Protein AF-A0A8S1YR40-F1 (afdb_monomer)

Mean predicted aligned error: 7.3 Å

Radius of gyration: 24.87 Å; Cα contacts (8 Å, |Δi|>4): 345; chains: 1; bounding box: 68×50×73 Å

Organism: NCBI:txid43138

Solvent-accessible surface area (backbone atoms only — not comparable to full-atom values): 21398 Å² total; per-residue (Å²): 107,69,66,58,52,49,53,31,53,52,35,43,75,73,69,41,55,64,61,40,51,55,49,45,46,49,35,39,57,58,39,56,57,70,47,46,52,64,92,68,36,68,74,34,47,59,56,44,59,65,31,50,71,49,41,70,57,64,63,43,65,72,65,39,55,66,60,53,50,28,68,74,64,78,42,83,83,71,80,38,79,37,68,73,52,41,37,78,68,67,42,63,29,39,39,66,70,66,44,48,56,55,50,51,54,53,48,50,51,50,51,52,46,51,51,34,47,51,52,52,50,52,49,55,74,70,49,48,88,53,44,68,75,68,49,70,84,80,58,61,70,65,58,52,52,51,52,53,48,52,52,51,52,49,54,50,36,53,52,51,43,56,43,37,77,64,35,39,62,62,49,56,54,62,63,42,42,58,57,56,49,40,35,22,51,40,21,64,78,57,66,53,67,92,41,76,66,43,38,53,47,48,49,50,24,51,52,51,48,51,50,53,52,50,48,45,51,50,52,46,52,52,61,73,72,41,73,71,79,52,78,76,58,35,62,71,52,63,62,47,61,46,75,75,49,64,71,28,64,41,44,53,44,52,50,53,50,49,46,50,54,50,40,48,40,46,63,74,35,46,90,41,46,59,56,35,27,48,51,50,16,47,55,27,46,54,51,25,52,49,41,69,73,53,44,36,38,59,49,64,68,57,39,51,45,54,32,52,44,25,48,48,50,18,52,44,26,50,54,53,41,48,49,61,61,45,56,76,69,72,47,61,68,62,44,46,52,52,20,53,51,42,49,52,46,54,51,46,44,53,51,51,48,50,50,51,51,52,52,53,49,51,53,56,49,50,53,52,50,52,53,51,48,36,61,74,69,65,62,70,73,80,61,79,70,64,68,64,67,70,71,77,76,126

Sequence (394 aa):
MYIILIVSCVAFLFGNLEILWNLLDMLQQLSFMKYHNLQFPENLQIYFEIFTIGSFTPIIDILQTDLFLQNLFDYQIPLIPAKWKFEYYQINCYFLQNLLTLFSVVILGFVYFVISYLFYKFLIIIKYQNWPAIFYNNYPEFFYKVIKFIFQLQKLARKQYQYFIYSGLIRIYTSNFYELTFTSILQIVNLNLDTTFNTIISLLAIITLICNFLLISSVFSYLSKNDRVNKTVSVLIEGIENKINQGTKQYFTILLLKKTLFIVNIVAFQALVAAQSLITAMISGVFSCYIKIYKPFENKYENTKLFITEILIMLNTIVFSIYEIIKSNEDKEQTELLGWINVAGFTLILILTLTIDVYQQIKKYFKLIMIQFNQCFGIQKKNPEQTKMMICNI

pLDDT: mean 84.94,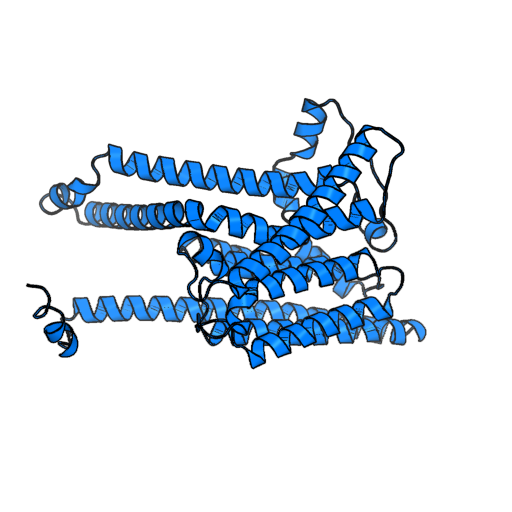 std 12.07, range [34.16, 98.44]

Secondary structure (DSSP, 8-state):
-HHHHHHHHHHHHTT-HHHHHHHHHHHHHHHHHTTSSS---HHHHHHHHHGGGGSSHHHHHHHTHHHHHHHHHT-PPP--BPPTHHHHTT-B--HHHHHHHHHHHHHHHHHHHHHHHHHHHHHHHTTGGGHHHHHTTTS-HHHHHHHHHHHHHHHHHHHHHHHIIIIIHHHHHHHTHHHHHHHHHHHHHT---SSHHHHHHHHHHHHHHHHHHHHHHHHHHHHHH-SS--TTTGGGGTTBS-TT-HHHHTHHHHHHHHHHHHHHHHHHTTT-HHHHHHHHHHHHHHHHHHHHHH--BS-HHHHHHHHHHHHHHHHHHHHHHHHHHHHTTT-HHHHHHHHHHHHHHHHHHHHHHHHHHHHHHHHHHHHHHHHHHHHHTT-----TTGGGTSSS--

Foldseek 3Di:
DVVLVVLQVVCVVVVNPVLNLVVLLLLLLLLLVQLQLDDADPLLNVVSVVSVVSQLVVVCVVVVVVVVVCVVPVDDQDALQFDGSCNVVSDRLQLVVLVVSLVVLVVVLVVLLVVLVVLLVVCVVVVLVCVCVVDVPDDDVVVVVVSVVVVVVNVSSVVVNVCCVLAVVVSSCLSCLLSLLLSLLSCVVSPDDPDPVSVVSNVVSVVSNVVLVVVLVVQLVVLVVDLDDDPSCCNLQPQFDDSHDSLLSCLSSLVSVLSNQLSCLSRVVSVPSLVSLQSQLVSLVVVLVSLVVRVNGPDPLVSVLSNLLSNLSSVLSVLSSVLVVVVVVVDPVVSVVSSVVSSVSSVVNVVSSSVSVVVVVVVVVVVVVVVVVCVVVVVPPPPVVVVVVVVPPD

Structure (mmCIF, N/CA/C/O backbone):
data_AF-A0A8S1YR40-F1
#
_entry.id   AF-A0A8S1YR40-F1
#
loop_
_atom_site.group_PDB
_atom_site.id
_atom_site.type_symbol
_atom_site.label_atom_id
_atom_site.label_alt_id
_atom_site.label_comp_id
_atom_site.label_asym_id
_atom_site.label_entity_id
_atom_site.label_seq_id
_atom_site.pdbx_PDB_ins_code
_atom_site.Cartn_x
_atom_site.Cartn_y
_atom_site.Cartn_z
_atom_site.occupancy
_atom_site.B_iso_or_equiv
_atom_site.auth_seq_id
_atom_site.auth_comp_id
_atom_site.auth_asym_id
_atom_site.auth_atom_id
_atom_site.pdbx_PDB_model_num
ATOM 1 N N . MET A 1 1 ? -8.571 -14.519 -5.079 1.00 65.75 1 MET A N 1
ATOM 2 C CA . MET A 1 1 ? -8.650 -13.054 -4.883 1.00 65.75 1 MET A CA 1
ATOM 3 C C . MET A 1 1 ? -10.029 -12.562 -4.444 1.00 65.75 1 MET A C 1
ATOM 5 O O . MET A 1 1 ? -10.089 -11.827 -3.471 1.00 65.75 1 MET A O 1
ATOM 9 N N . T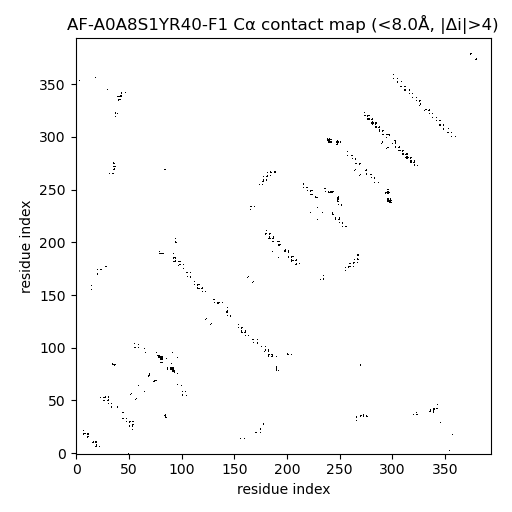YR A 1 2 ? -11.136 -12.982 -5.070 1.00 70.69 2 TYR A N 1
ATOM 10 C CA . TYR A 1 2 ? -12.487 -12.557 -4.650 1.00 70.69 2 TYR A CA 1
ATOM 11 C C . TYR A 1 2 ? -12.782 -12.795 -3.162 1.00 70.69 2 TYR A C 1
ATOM 13 O O . TYR A 1 2 ? -13.310 -11.914 -2.499 1.00 70.69 2 TYR A O 1
ATOM 21 N N . ILE A 1 3 ? -12.341 -13.928 -2.602 1.00 74.31 3 ILE A N 1
ATOM 22 C CA . ILE A 1 3 ? -12.446 -14.208 -1.158 1.00 74.31 3 ILE A CA 1
ATOM 23 C C . ILE A 1 3 ? -11.730 -13.134 -0.326 1.00 74.31 3 ILE A C 1
ATOM 25 O O . ILE A 1 3 ? -12.246 -12.700 0.694 1.00 74.31 3 ILE A O 1
ATOM 29 N N . ILE A 1 4 ? -10.568 -12.666 -0.780 1.00 72.06 4 ILE A N 1
ATOM 30 C CA . ILE A 1 4 ? -9.763 -11.645 -0.102 1.00 72.06 4 ILE A CA 1
ATOM 31 C C . ILE A 1 4 ? -10.508 -10.303 -0.088 1.00 72.06 4 ILE A C 1
ATOM 33 O O . ILE A 1 4 ? -10.600 -9.652 0.953 1.00 72.06 4 ILE A O 1
ATOM 37 N N . LEU A 1 5 ? -11.088 -9.918 -1.229 1.00 71.00 5 LEU A N 1
ATOM 38 C CA . LEU A 1 5 ? -11.923 -8.722 -1.341 1.00 71.00 5 LEU A CA 1
ATOM 39 C C . LEU A 1 5 ? -13.163 -8.829 -0.454 1.00 71.00 5 LEU A C 1
ATOM 41 O O . LEU A 1 5 ? -13.441 -7.906 0.302 1.00 71.00 5 LEU A O 1
ATOM 45 N N . ILE A 1 6 ? -13.849 -9.975 -0.460 1.00 75.56 6 ILE A N 1
ATOM 46 C CA . ILE A 1 6 ? -15.011 -10.224 0.401 1.00 75.56 6 ILE A CA 1
ATOM 47 C C . ILE A 1 6 ? -14.617 -10.109 1.875 1.00 75.56 6 ILE A C 1
ATOM 49 O O . ILE A 1 6 ? -15.265 -9.375 2.613 1.00 75.56 6 ILE A O 1
ATOM 53 N N . VAL A 1 7 ? -13.536 -10.764 2.310 1.00 72.94 7 VAL A N 1
ATOM 54 C CA . VAL A 1 7 ? -13.045 -10.683 3.697 1.00 72.94 7 VAL A CA 1
ATOM 55 C C . VAL A 1 7 ? -12.714 -9.241 4.077 1.00 72.94 7 VAL A C 1
ATOM 57 O O . VAL A 1 7 ? -13.018 -8.814 5.189 1.00 72.94 7 VAL A O 1
ATOM 60 N N . SER A 1 8 ? -12.165 -8.463 3.149 1.00 70.06 8 SER A N 1
ATOM 61 C CA . SER A 1 8 ? -11.820 -7.059 3.382 1.00 70.06 8 SER A CA 1
ATOM 62 C C . SER A 1 8 ? -13.040 -6.151 3.443 1.00 70.06 8 SER A C 1
ATOM 64 O O . SER A 1 8 ? -13.125 -5.316 4.339 1.00 70.06 8 SER A O 1
ATOM 66 N N . CYS A 1 9 ? -14.019 -6.346 2.557 1.00 71.50 9 CYS A N 1
ATOM 67 C CA . CYS A 1 9 ? -15.311 -5.669 2.613 1.00 71.50 9 CYS A CA 1
ATOM 68 C C . CYS A 1 9 ? -16.049 -6.012 3.911 1.00 71.50 9 CYS A C 1
ATOM 70 O O . CYS A 1 9 ? -16.588 -5.133 4.575 1.00 71.50 9 CYS A O 1
ATOM 72 N N . VAL A 1 10 ? -16.020 -7.276 4.330 1.00 73.94 10 VAL A N 1
ATOM 73 C CA . VAL A 1 10 ? -16.607 -7.718 5.596 1.00 73.94 10 VAL A CA 1
ATOM 74 C C . VAL A 1 10 ? -15.878 -7.071 6.783 1.00 73.94 10 VAL A C 1
ATOM 76 O O . VAL A 1 10 ? -16.524 -6.507 7.665 1.00 73.94 10 VAL A O 1
ATOM 79 N N . ALA A 1 11 ? -14.542 -7.054 6.793 1.00 71.12 11 ALA A N 1
ATOM 80 C CA . ALA A 1 11 ? -13.751 -6.381 7.827 1.00 71.12 11 ALA A CA 1
ATOM 81 C C . ALA A 1 11 ? -14.006 -4.861 7.873 1.00 71.12 11 ALA A C 1
ATOM 83 O O . ALA A 1 11 ? -14.094 -4.282 8.962 1.00 71.12 11 ALA A O 1
ATOM 84 N N . PHE A 1 12 ? -14.184 -4.235 6.706 1.00 70.94 12 PHE A N 1
ATOM 85 C CA . PHE A 1 12 ? -14.578 -2.837 6.550 1.00 70.94 12 PHE A CA 1
ATOM 86 C C . PHE A 1 12 ? -15.949 -2.570 7.187 1.00 70.94 12 PHE A C 1
ATOM 88 O O . PHE A 1 12 ? -16.072 -1.664 8.016 1.00 70.94 12 PHE A O 1
ATOM 95 N N . LEU A 1 13 ? -16.953 -3.404 6.889 1.00 68.88 13 LEU A N 1
ATOM 96 C CA . LEU A 1 13 ? -18.304 -3.302 7.455 1.00 68.88 13 LEU A CA 1
ATOM 97 C C . LEU A 1 13 ? -18.319 -3.493 8.979 1.00 68.88 13 LEU A C 1
ATOM 99 O O . LEU A 1 13 ? -19.057 -2.805 9.682 1.00 68.88 13 LEU A O 1
ATOM 103 N N . PHE A 1 14 ? -17.451 -4.355 9.514 1.00 69.44 14 PHE A N 1
ATOM 104 C CA . PHE A 1 14 ? -17.275 -4.529 10.961 1.00 69.44 14 PHE A CA 1
ATOM 105 C C . PHE A 1 14 ? -16.440 -3.421 11.631 1.00 69.44 14 PHE A C 1
ATOM 107 O O . PHE A 1 14 ? -16.191 -3.468 12.839 1.00 69.44 14 PHE A O 1
ATOM 114 N N . GLY A 1 15 ? -16.030 -2.394 10.881 1.00 65.12 15 GLY A N 1
ATOM 115 C CA . GLY A 1 15 ? -15.340 -1.220 11.409 1.00 65.12 15 GLY A CA 1
ATOM 116 C C . GLY A 1 15 ? -13.876 -1.465 11.775 1.00 65.12 15 GLY A C 1
ATOM 117 O O . GLY A 1 15 ? -13.335 -0.727 12.603 1.00 65.12 15 GLY A O 1
ATOM 118 N N . ASN A 1 16 ? -13.240 -2.481 11.182 1.00 76.06 16 ASN A N 1
ATOM 119 C CA . ASN A 1 16 ? -11.800 -2.707 11.275 1.00 76.06 16 ASN A CA 1
ATOM 120 C C . ASN A 1 16 ? -11.118 -2.370 9.941 1.00 76.06 16 ASN A C 1
ATOM 122 O O . ASN A 1 16 ? -10.682 -3.244 9.193 1.00 76.06 16 ASN A O 1
ATOM 126 N N . LEU A 1 17 ? -11.040 -1.068 9.660 1.00 77.50 17 LEU A N 1
ATOM 127 C CA . LEU A 1 17 ? -10.425 -0.521 8.446 1.00 77.50 17 LEU A CA 1
ATOM 128 C C . LEU A 1 17 ? -8.933 -0.850 8.337 1.00 77.50 17 LEU A C 1
ATOM 130 O O . LEU A 1 17 ? -8.376 -0.853 7.250 1.00 77.50 17 LEU A O 1
ATOM 134 N N . GLU A 1 18 ? -8.281 -1.143 9.456 1.00 78.50 18 GLU A N 1
ATOM 135 C CA . GLU A 1 18 ? -6.857 -1.450 9.501 1.00 78.50 18 GLU A CA 1
ATOM 136 C C . GLU A 1 18 ? -6.492 -2.720 8.728 1.00 78.50 18 GLU A C 1
ATOM 138 O O . GLU A 1 18 ? -5.478 -2.737 8.039 1.00 78.50 18 GLU A O 1
ATOM 143 N N . ILE A 1 19 ? -7.342 -3.752 8.766 1.00 81.44 19 ILE A N 1
ATOM 144 C CA . ILE A 1 19 ? -7.121 -4.977 7.983 1.00 81.44 19 ILE A CA 1
ATOM 145 C C . ILE A 1 19 ? -7.162 -4.669 6.487 1.00 81.44 19 ILE A C 1
ATOM 147 O O . ILE A 1 19 ? -6.285 -5.118 5.756 1.00 81.44 19 ILE A O 1
ATOM 151 N N . LEU A 1 20 ? -8.141 -3.871 6.045 1.00 82.69 20 LEU A N 1
ATOM 152 C CA . LEU A 1 20 ? -8.263 -3.466 4.644 1.00 82.69 20 LEU A CA 1
ATOM 153 C C . LEU A 1 20 ? -7.004 -2.722 4.183 1.00 82.69 20 LEU A C 1
ATOM 155 O O . LEU A 1 20 ? -6.445 -3.072 3.151 1.00 82.69 20 LEU A O 1
ATOM 159 N N . TRP A 1 21 ? -6.538 -1.736 4.956 1.00 84.44 21 TRP A N 1
ATOM 160 C CA . TRP A 1 21 ? -5.351 -0.956 4.597 1.00 84.44 21 TRP A CA 1
ATOM 161 C C . TRP A 1 21 ? -4.075 -1.801 4.576 1.00 84.44 21 TRP A C 1
ATOM 163 O O . TRP A 1 21 ? -3.299 -1.700 3.633 1.00 84.44 21 TRP A O 1
ATOM 173 N N . ASN A 1 22 ? -3.883 -2.677 5.566 1.00 85.25 22 ASN A N 1
ATOM 174 C CA . ASN A 1 22 ? -2.728 -3.577 5.615 1.00 85.25 22 ASN A CA 1
ATOM 175 C C . ASN A 1 22 ? -2.722 -4.571 4.448 1.00 85.25 22 ASN A C 1
ATOM 177 O O . ASN A 1 22 ? -1.671 -4.860 3.875 1.00 85.25 22 ASN A O 1
ATOM 181 N N . LEU A 1 23 ? -3.894 -5.103 4.097 1.00 85.81 23 LEU A N 1
ATOM 182 C CA . LEU A 1 23 ? -4.034 -5.975 2.944 1.00 85.81 23 LEU A CA 1
ATOM 183 C C . LEU A 1 23 ? -3.739 -5.212 1.649 1.00 85.81 23 LEU A C 1
ATOM 185 O O . LEU A 1 23 ? -3.019 -5.729 0.802 1.00 85.81 23 LEU A O 1
ATOM 189 N N . LEU A 1 24 ? -4.281 -4.005 1.497 1.00 86.25 24 LEU A N 1
ATOM 190 C CA . LEU A 1 24 ? -4.080 -3.186 0.309 1.00 86.25 24 LEU A CA 1
ATOM 191 C C . LEU A 1 24 ? -2.601 -2.836 0.116 1.00 86.25 24 LEU A C 1
ATOM 193 O O . LEU A 1 24 ? -2.078 -3.030 -0.975 1.00 86.25 24 LEU A O 1
ATOM 197 N N . ASP A 1 25 ? -1.906 -2.436 1.182 1.00 88.94 25 ASP A N 1
ATOM 198 C CA . ASP A 1 25 ? -0.462 -2.175 1.160 1.00 88.94 25 ASP A CA 1
ATOM 199 C C . ASP A 1 25 ? 0.345 -3.410 0.718 1.00 88.94 25 ASP A C 1
ATOM 201 O O . ASP A 1 25 ? 1.264 -3.306 -0.098 1.00 88.94 25 ASP A O 1
ATOM 205 N N . MET A 1 26 ? -0.008 -4.596 1.223 1.00 91.56 26 MET A N 1
ATOM 206 C CA . MET A 1 26 ? 0.623 -5.852 0.810 1.00 91.56 26 MET A CA 1
ATOM 207 C C . MET A 1 26 ? 0.313 -6.186 -0.654 1.00 91.56 26 MET A C 1
ATOM 209 O O . MET A 1 26 ? 1.220 -6.558 -1.396 1.00 91.56 26 MET A O 1
ATOM 213 N N . LEU A 1 27 ? -0.948 -6.068 -1.081 1.00 90.62 27 LEU A N 1
ATOM 214 C CA . LEU A 1 27 ? -1.353 -6.336 -2.462 1.00 90.62 27 LEU A CA 1
ATOM 215 C C . LEU A 1 27 ? -0.655 -5.391 -3.436 1.00 90.62 27 LEU A C 1
ATOM 217 O O . LEU A 1 27 ? -0.204 -5.845 -4.482 1.00 90.62 27 LEU A O 1
ATOM 221 N N . GLN A 1 28 ? -0.497 -4.117 -3.078 1.00 91.38 28 GLN A N 1
ATOM 222 C CA . GLN A 1 28 ? 0.291 -3.171 -3.856 1.00 91.38 28 GLN A CA 1
ATOM 223 C C . GLN A 1 28 ? 1.746 -3.626 -3.959 1.00 91.38 28 GLN A C 1
ATOM 225 O O . GLN A 1 28 ? 2.244 -3.764 -5.075 1.00 91.38 28 GLN A O 1
ATOM 230 N N . GLN A 1 29 ? 2.415 -3.937 -2.841 1.00 94.31 29 GLN A N 1
ATOM 231 C CA . GLN A 1 29 ? 3.802 -4.414 -2.871 1.00 94.31 29 GLN A CA 1
ATOM 232 C C . GLN A 1 29 ? 3.956 -5.653 -3.771 1.00 94.31 29 GLN A C 1
ATOM 234 O O . GLN A 1 29 ? 4.873 -5.699 -4.590 1.00 94.31 29 GLN A O 1
ATOM 239 N N . LEU A 1 30 ? 3.041 -6.624 -3.667 1.00 93.56 30 LEU A N 1
ATOM 240 C CA . LEU A 1 30 ? 3.017 -7.814 -4.525 1.00 93.56 30 LEU A CA 1
ATOM 241 C C . LEU A 1 30 ? 2.745 -7.471 -5.996 1.00 93.56 30 LEU A C 1
ATOM 243 O O . LEU A 1 30 ? 3.403 -8.018 -6.876 1.00 93.56 30 LEU A O 1
ATOM 247 N N . SER A 1 31 ? 1.833 -6.538 -6.276 1.00 92.25 31 SER A N 1
ATOM 248 C CA . SER A 1 31 ? 1.518 -6.104 -7.642 1.00 92.25 31 SER A CA 1
ATOM 249 C C . SER A 1 31 ? 2.716 -5.445 -8.326 1.00 92.25 31 SER A C 1
ATOM 251 O O . SER A 1 31 ? 2.939 -5.674 -9.512 1.00 92.25 31 SER A O 1
ATOM 253 N N . PHE A 1 32 ? 3.536 -4.696 -7.581 1.00 94.19 32 PHE A N 1
ATOM 254 C CA . PHE A 1 32 ? 4.747 -4.078 -8.114 1.00 94.19 32 PHE A CA 1
ATOM 255 C C . PHE A 1 32 ? 5.867 -5.102 -8.362 1.00 94.19 32 PHE A C 1
ATOM 257 O O . PHE A 1 32 ? 6.708 -4.858 -9.224 1.00 94.19 32 PHE A O 1
ATOM 264 N N . MET A 1 33 ? 5.866 -6.276 -7.709 1.00 95.31 33 MET A N 1
ATOM 265 C CA . MET A 1 33 ? 6.884 -7.316 -7.955 1.00 95.31 33 MET A CA 1
ATOM 266 C C . MET A 1 33 ? 6.951 -7.745 -9.424 1.00 95.31 33 MET A C 1
ATOM 268 O O . MET A 1 33 ? 8.044 -8.041 -9.907 1.00 95.31 33 MET A O 1
ATOM 272 N N . LYS A 1 34 ? 5.825 -7.693 -10.150 1.00 94.44 34 LYS A N 1
ATOM 273 C CA . LYS A 1 34 ? 5.747 -8.034 -11.581 1.00 94.44 34 LYS A CA 1
ATOM 274 C C . LYS A 1 34 ? 6.624 -7.153 -12.480 1.00 94.44 34 LYS A C 1
ATOM 276 O O . LYS A 1 34 ? 6.906 -7.537 -13.616 1.00 94.44 34 LYS A O 1
ATOM 281 N N . TYR A 1 35 ? 7.026 -5.977 -11.989 1.00 94.50 35 TYR A N 1
ATOM 282 C CA . TYR A 1 35 ? 7.845 -5.007 -12.714 1.00 94.50 35 TYR A CA 1
ATOM 283 C C . TYR A 1 35 ? 9.349 -5.173 -12.508 1.00 94.50 35 TYR A C 1
ATOM 285 O O . TYR A 1 35 ? 10.118 -4.387 -13.066 1.00 94.50 35 TYR A O 1
ATOM 293 N N . HIS A 1 36 ? 9.790 -6.185 -11.754 1.00 95.25 36 HIS A N 1
ATOM 294 C CA . HIS A 1 36 ? 11.191 -6.587 -11.840 1.00 95.25 36 HIS A CA 1
ATOM 295 C C . HIS A 1 36 ? 11.517 -6.908 -13.301 1.00 95.25 36 HIS A C 1
ATOM 297 O O . HIS A 1 36 ? 10.731 -7.573 -13.983 1.00 95.25 36 HIS A O 1
ATOM 303 N N . ASN A 1 37 ? 12.664 -6.435 -13.787 1.00 94.00 37 ASN A N 1
ATOM 304 C CA . ASN A 1 37 ? 13.068 -6.572 -15.186 1.00 94.00 37 ASN A CA 1
ATOM 305 C C . ASN A 1 37 ? 13.591 -7.986 -15.507 1.00 94.00 37 ASN A C 1
ATOM 307 O O . ASN A 1 37 ? 14.623 -8.166 -16.142 1.00 94.00 37 ASN A O 1
ATOM 311 N N . LEU A 1 38 ? 12.867 -9.002 -15.040 1.00 92.06 38 LEU A N 1
ATOM 312 C CA . LEU A 1 38 ? 13.121 -10.417 -15.257 1.00 92.06 38 LEU A CA 1
ATOM 313 C C . LEU A 1 38 ? 12.131 -10.965 -16.290 1.00 92.06 38 LEU A C 1
ATOM 315 O O . LEU A 1 38 ? 10.975 -10.532 -16.399 1.00 92.06 38 LEU A O 1
ATOM 319 N N . GLN A 1 39 ? 12.580 -11.957 -17.050 1.00 90.62 39 GLN A N 1
ATOM 320 C CA . GLN A 1 39 ? 11.692 -12.771 -17.873 1.00 90.62 39 GLN A CA 1
ATOM 321 C C . GLN A 1 39 ? 11.135 -13.891 -17.001 1.00 90.62 39 GLN A C 1
ATOM 323 O O . GLN A 1 39 ? 11.777 -14.918 -16.807 1.00 90.62 39 GLN A O 1
ATOM 328 N N . PHE A 1 40 ? 9.969 -13.638 -16.413 1.00 92.50 40 PHE A N 1
ATOM 329 C CA . PHE A 1 40 ? 9.270 -14.628 -15.608 1.00 92.50 40 PHE A CA 1
ATOM 330 C C . PHE A 1 40 ? 8.714 -15.757 -16.486 1.00 92.50 40 PHE A C 1
ATOM 332 O O . PHE A 1 40 ? 8.335 -15.491 -17.628 1.00 92.50 40 PHE A O 1
ATOM 339 N N . PRO A 1 41 ? 8.627 -16.992 -15.960 1.00 93.31 41 PRO A N 1
ATOM 340 C CA . PRO A 1 41 ? 7.885 -18.060 -16.619 1.00 93.31 41 PRO A CA 1
ATOM 341 C C . PRO A 1 41 ? 6.394 -17.709 -16.724 1.00 93.31 41 PRO A C 1
ATOM 343 O O . PRO A 1 41 ? 5.859 -16.961 -15.899 1.00 93.31 41 PRO A O 1
ATOM 346 N N . GLU A 1 42 ? 5.719 -18.274 -17.727 1.00 93.44 42 GLU A N 1
ATOM 347 C CA . GLU A 1 42 ? 4.326 -17.945 -18.063 1.00 93.44 42 GLU A CA 1
ATOM 348 C C . GLU A 1 42 ? 3.369 -18.148 -16.881 1.00 93.44 42 GLU A C 1
ATOM 350 O O . GLU A 1 42 ? 2.530 -17.292 -16.604 1.00 93.44 42 GLU A O 1
ATOM 355 N N . ASN A 1 43 ? 3.540 -19.232 -16.118 1.00 95.06 43 ASN A N 1
ATOM 356 C CA . ASN A 1 43 ? 2.734 -19.522 -14.929 1.00 95.06 43 ASN A CA 1
ATOM 357 C C . ASN A 1 43 ? 2.783 -18.389 -13.884 1.00 95.06 43 ASN A C 1
ATOM 359 O O . ASN A 1 43 ? 1.748 -17.986 -13.348 1.00 95.06 43 ASN A O 1
ATOM 363 N N . LEU A 1 44 ? 3.970 -17.844 -13.612 1.00 94.62 44 LEU A N 1
ATOM 364 C CA . LEU A 1 44 ? 4.157 -16.742 -12.674 1.00 94.62 44 LEU A CA 1
ATOM 365 C C . LEU A 1 44 ? 3.643 -15.420 -13.256 1.00 94.62 44 LEU A C 1
ATOM 367 O O . LEU A 1 44 ? 3.084 -14.605 -12.522 1.00 94.62 44 LEU A O 1
ATOM 371 N N . GLN A 1 45 ? 3.790 -15.211 -14.564 1.00 93.56 45 GLN A N 1
ATOM 372 C CA . GLN A 1 45 ? 3.270 -14.021 -15.228 1.00 93.56 45 GLN A CA 1
ATOM 373 C C . GLN A 1 45 ? 1.737 -13.955 -15.172 1.00 93.56 45 GLN A C 1
ATOM 375 O O . GLN A 1 45 ? 1.196 -12.946 -14.719 1.00 93.56 45 GLN A O 1
ATOM 380 N N . ILE A 1 46 ? 1.049 -15.044 -15.531 1.00 92.62 46 ILE A N 1
ATOM 381 C CA . ILE A 1 46 ? -0.415 -15.162 -15.420 1.00 92.62 46 ILE A CA 1
ATOM 382 C C . ILE A 1 46 ? -0.852 -14.914 -13.973 1.00 92.62 46 ILE A C 1
ATOM 384 O O . ILE A 1 46 ? -1.825 -14.210 -13.704 1.00 92.62 46 ILE A O 1
ATOM 388 N N . TYR A 1 47 ? -0.105 -15.450 -13.005 1.00 92.31 47 TYR A N 1
ATOM 389 C CA . TYR A 1 47 ? -0.391 -15.215 -11.596 1.00 92.31 47 TYR A CA 1
ATOM 390 C C . TYR A 1 47 ? -0.250 -13.733 -11.199 1.00 92.31 47 TYR A C 1
ATOM 392 O O . TYR A 1 47 ? -1.078 -13.218 -10.444 1.00 92.31 47 TYR A O 1
ATOM 400 N N . PHE A 1 48 ? 0.742 -13.012 -11.730 1.00 91.88 48 PHE A N 1
ATOM 401 C CA . PHE A 1 48 ? 0.891 -11.576 -11.485 1.00 91.88 48 PHE A CA 1
ATOM 402 C C . PHE A 1 48 ? -0.227 -10.721 -12.078 1.00 91.88 48 PHE A C 1
ATOM 404 O O . PHE A 1 48 ? -0.577 -9.695 -11.487 1.00 91.88 48 PHE A O 1
ATOM 411 N N . GLU A 1 49 ? -0.819 -11.133 -13.197 1.00 87.94 49 GLU A N 1
ATOM 412 C CA . GLU A 1 49 ? -1.958 -10.430 -13.793 1.00 87.94 49 GLU A CA 1
ATOM 413 C C . GLU A 1 49 ? -3.160 -10.396 -12.846 1.00 87.94 49 GLU A C 1
ATOM 415 O O . GLU A 1 49 ? -3.854 -9.385 -12.777 1.00 87.94 49 GLU A O 1
ATOM 420 N N . ILE A 1 50 ? -3.340 -11.416 -12.002 1.00 85.75 50 ILE A N 1
ATOM 421 C CA . ILE A 1 50 ? -4.402 -11.437 -10.984 1.00 85.75 50 ILE A CA 1
ATOM 422 C C . ILE A 1 50 ? -4.227 -10.285 -9.978 1.00 85.75 50 ILE A C 1
ATOM 424 O O . ILE A 1 50 ? -5.209 -9.702 -9.520 1.00 85.75 50 ILE A O 1
ATOM 428 N N . PHE A 1 51 ? -2.991 -9.893 -9.653 1.00 83.25 51 PHE A N 1
ATOM 429 C CA . PHE A 1 51 ? -2.727 -8.796 -8.713 1.00 83.25 51 PHE A CA 1
ATOM 430 C C . PHE A 1 51 ? -2.940 -7.401 -9.289 1.00 83.25 51 PHE A C 1
ATOM 432 O O . PHE A 1 51 ? -2.892 -6.434 -8.529 1.00 83.25 51 PHE A O 1
ATOM 439 N N . THR A 1 52 ? -3.229 -7.264 -10.585 1.00 75.94 52 THR A N 1
ATOM 440 C CA . THR A 1 52 ? -3.621 -5.969 -11.165 1.00 75.94 52 THR A CA 1
ATOM 441 C C . THR A 1 52 ? -4.868 -5.401 -10.490 1.00 75.94 52 THR A C 1
ATOM 443 O O . THR A 1 52 ? -4.958 -4.194 -10.311 1.00 75.94 52 THR A O 1
ATOM 446 N N . ILE A 1 53 ? -5.766 -6.246 -9.976 1.00 70.00 53 ILE A N 1
ATOM 447 C CA . ILE A 1 53 ? -6.935 -5.818 -9.192 1.00 70.00 53 ILE A CA 1
ATOM 448 C C . ILE A 1 53 ? -6.534 -5.161 -7.853 1.00 70.00 53 ILE A C 1
ATOM 450 O O . ILE A 1 53 ? -7.316 -4.424 -7.263 1.00 70.00 53 ILE A O 1
ATOM 454 N N . GLY A 1 54 ? -5.319 -5.417 -7.355 1.00 65.06 54 GLY A N 1
ATOM 455 C CA . GLY A 1 54 ? -4.763 -4.725 -6.189 1.00 65.06 54 GLY A CA 1
ATOM 456 C C . GLY A 1 54 ? -4.379 -3.268 -6.468 1.00 65.06 54 GLY A C 1
ATOM 457 O O . GLY A 1 54 ? -4.195 -2.502 -5.525 1.00 65.06 54 GLY A O 1
ATOM 458 N N . SER A 1 55 ? -4.276 -2.881 -7.744 1.00 68.88 55 SER A N 1
ATOM 459 C CA . SER A 1 55 ? -4.223 -1.478 -8.154 1.00 68.88 55 SER A CA 1
ATOM 460 C C . SER A 1 55 ? -5.643 -0.919 -8.244 1.00 68.88 55 SER A C 1
ATOM 462 O O . SER A 1 55 ? -6.577 -1.648 -8.566 1.00 68.88 55 SER A O 1
ATOM 464 N N . PHE A 1 56 ? -5.834 0.374 -7.978 1.00 70.50 56 PHE A N 1
ATOM 465 C CA . PHE A 1 56 ? -7.154 1.006 -8.094 1.00 70.50 56 PHE A CA 1
ATOM 466 C C . PHE A 1 56 ? -7.653 1.124 -9.550 1.00 70.50 56 PHE A C 1
ATOM 468 O O . PHE A 1 56 ? -8.784 1.555 -9.767 1.00 70.50 56 PHE A O 1
ATOM 475 N N . THR A 1 57 ? -6.854 0.692 -10.531 1.00 76.56 57 THR A N 1
ATOM 476 C CA . THR A 1 57 ? -7.135 0.744 -11.975 1.00 76.56 57 THR A CA 1
ATOM 477 C C . THR A 1 57 ? -8.525 0.226 -12.360 1.00 76.56 57 THR A C 1
ATOM 479 O O . THR A 1 57 ? -9.253 0.985 -12.985 1.00 76.56 57 THR A O 1
ATOM 482 N N . PRO A 1 58 ? -9.011 -0.952 -11.908 1.00 74.94 58 PRO A N 1
ATOM 483 C CA . PRO A 1 58 ? -10.335 -1.426 -12.322 1.00 74.94 58 PRO A CA 1
ATOM 484 C C . PRO A 1 58 ? -11.481 -0.508 -11.881 1.00 74.94 58 PRO A C 1
ATOM 486 O O . PRO A 1 58 ? -12.496 -0.406 -12.561 1.00 74.94 58 PRO A O 1
ATOM 489 N N . ILE A 1 59 ? -11.341 0.164 -10.733 1.00 73.12 59 ILE A N 1
ATOM 490 C CA . ILE A 1 59 ? -12.348 1.126 -10.259 1.00 73.12 59 ILE A CA 1
ATOM 491 C C . ILE A 1 59 ? -12.365 2.349 -11.179 1.00 73.12 59 ILE A C 1
ATOM 493 O O . ILE A 1 59 ? -13.425 2.901 -11.456 1.00 73.12 59 ILE A O 1
ATOM 497 N N . ILE A 1 60 ? -11.200 2.754 -11.669 1.00 75.75 60 ILE A N 1
ATOM 498 C CA . ILE A 1 60 ? -11.021 3.917 -12.537 1.00 75.75 60 ILE A CA 1
ATOM 499 C C . ILE A 1 60 ? -11.517 3.614 -13.946 1.00 75.75 60 ILE A C 1
ATOM 501 O O . ILE A 1 60 ? -12.239 4.430 -14.514 1.00 75.75 60 ILE A O 1
ATOM 505 N N . ASP A 1 61 ? -11.234 2.415 -14.452 1.00 80.56 61 ASP A N 1
ATOM 506 C CA . ASP A 1 61 ? -11.738 1.930 -15.736 1.00 80.56 61 ASP A CA 1
ATOM 507 C C . ASP A 1 61 ? -13.274 1.901 -15.749 1.00 80.56 61 ASP A C 1
ATOM 509 O O . ASP A 1 61 ? -13.899 2.303 -16.730 1.00 80.56 61 ASP A O 1
ATOM 513 N N . ILE A 1 62 ? -13.902 1.498 -14.633 1.00 84.19 62 ILE A N 1
ATOM 514 C CA . ILE A 1 62 ? -15.364 1.548 -14.459 1.00 84.19 62 ILE A CA 1
ATOM 515 C C . ILE A 1 62 ? -15.876 2.993 -14.434 1.00 84.19 62 ILE A C 1
ATOM 517 O O . ILE A 1 62 ? -16.931 3.280 -15.000 1.00 84.19 62 ILE A O 1
ATOM 521 N N . LEU A 1 63 ? -15.160 3.901 -13.766 1.00 81.88 63 LEU A N 1
ATOM 522 C CA . LEU A 1 63 ? -15.540 5.314 -13.677 1.00 81.88 63 LEU A CA 1
ATOM 523 C C . LEU A 1 63 ? -15.267 6.095 -14.970 1.00 81.88 63 LEU A C 1
ATOM 525 O O . LEU A 1 63 ? -15.803 7.190 -15.125 1.00 81.88 63 LEU A O 1
ATOM 529 N N . GLN A 1 64 ? -14.450 5.551 -15.878 1.00 85.44 64 GLN A N 1
ATOM 530 C CA . GLN A 1 64 ? -14.063 6.169 -17.148 1.00 85.44 64 GLN A CA 1
ATOM 531 C C . GLN A 1 64 ? -13.544 7.608 -16.984 1.00 85.44 64 GLN A C 1
ATOM 533 O O . GLN A 1 64 ? -13.821 8.488 -17.805 1.00 85.44 64 GLN A O 1
ATOM 538 N N . THR A 1 65 ? -12.782 7.875 -15.917 1.00 78.00 65 THR A N 1
ATOM 539 C CA . THR A 1 65 ? -12.303 9.235 -15.603 1.00 78.00 65 THR A CA 1
ATOM 540 C C . THR A 1 65 ? -11.430 9.820 -16.706 1.00 78.00 65 THR A C 1
ATOM 542 O O . THR A 1 65 ? -11.434 11.032 -16.915 1.00 78.00 65 THR A O 1
ATOM 545 N N . ASP A 1 66 ? -10.723 8.958 -17.436 1.00 79.62 66 ASP A N 1
ATOM 546 C CA . ASP A 1 66 ? -9.868 9.346 -18.555 1.00 79.62 66 ASP A CA 1
ATOM 547 C C . ASP A 1 66 ? -10.697 9.967 -19.688 1.00 79.62 66 ASP A C 1
ATOM 549 O O . ASP A 1 66 ? -10.363 11.051 -20.162 1.00 79.62 66 ASP A O 1
ATOM 553 N N . LEU A 1 67 ? -11.834 9.357 -20.052 1.00 84.44 67 LEU A N 1
ATOM 554 C CA . LEU A 1 67 ? -12.753 9.901 -21.062 1.00 84.44 67 LEU A CA 1
ATOM 555 C C . LEU A 1 67 ? -13.376 11.220 -20.601 1.00 84.44 67 LEU A C 1
ATOM 557 O O . LEU A 1 67 ? -13.508 12.158 -21.384 1.00 84.44 67 LEU A O 1
ATOM 561 N N . PHE A 1 68 ? -13.738 11.316 -19.321 1.00 82.50 68 PHE A N 1
ATOM 562 C CA . PHE A 1 68 ? -14.304 12.542 -18.765 1.00 82.50 68 PHE A CA 1
ATOM 563 C C . PHE A 1 68 ? -13.328 13.724 -18.862 1.00 82.50 68 PHE A C 1
ATOM 565 O O . PHE A 1 68 ? -13.730 14.825 -19.233 1.00 82.50 68 PHE A O 1
ATOM 572 N N . LEU A 1 69 ? -12.043 13.501 -18.582 1.00 77.75 69 LEU A N 1
ATOM 573 C CA . LEU A 1 69 ? -11.023 14.546 -18.678 1.00 77.75 69 LEU A CA 1
ATOM 574 C C . LEU A 1 69 ? -10.659 14.897 -20.113 1.00 77.75 69 LEU A C 1
ATOM 576 O O . LEU A 1 69 ? -10.505 16.080 -20.411 1.00 77.75 69 LEU A O 1
ATOM 580 N N . GLN A 1 70 ? -10.566 13.897 -20.992 1.00 84.44 70 GLN A N 1
ATOM 581 C CA . GLN A 1 70 ? -10.379 14.132 -22.423 1.00 84.44 70 GLN A CA 1
ATOM 582 C C . GLN A 1 70 ? -11.496 15.031 -22.966 1.00 84.44 70 GLN A C 1
ATOM 584 O O . GLN A 1 70 ? -11.208 16.018 -23.634 1.00 84.44 70 GLN A O 1
ATOM 589 N N . ASN A 1 71 ? -12.750 14.763 -22.586 1.00 87.56 71 ASN A N 1
ATOM 590 C CA . ASN A 1 71 ? -13.905 15.562 -22.999 1.00 87.56 71 ASN A CA 1
ATOM 591 C C . ASN A 1 71 ? -13.941 16.963 -22.365 1.00 87.56 71 ASN A C 1
ATOM 593 O O . ASN A 1 71 ? -14.377 17.910 -23.013 1.00 87.56 71 ASN A O 1
ATOM 597 N N . LEU A 1 72 ? -13.516 17.115 -21.105 1.00 82.75 72 LEU A N 1
ATOM 598 C CA . LEU A 1 72 ? -13.515 18.416 -20.422 1.00 82.75 72 LEU A CA 1
ATOM 599 C C . LEU A 1 72 ? -12.449 19.379 -20.949 1.00 82.75 72 LEU A C 1
ATOM 601 O O . LEU A 1 72 ? -12.678 20.587 -20.961 1.00 82.75 72 LEU A O 1
ATOM 605 N N . PHE A 1 73 ? -11.280 18.856 -21.319 1.00 78.19 73 PHE A N 1
ATOM 606 C CA . PHE A 1 73 ? -10.126 19.667 -21.709 1.00 78.19 73 PHE A CA 1
ATOM 607 C C . PHE A 1 73 ? -9.824 19.627 -23.210 1.00 78.19 73 PHE A C 1
ATOM 609 O O . PHE A 1 73 ? -8.867 20.275 -23.626 1.00 78.19 73 PHE A O 1
ATOM 616 N N . ASP A 1 74 ? -10.611 18.880 -23.996 1.00 81.00 74 ASP A N 1
ATOM 617 C CA . ASP A 1 74 ? -10.356 18.587 -25.416 1.00 81.00 74 ASP A CA 1
ATOM 618 C C . ASP A 1 74 ? -8.889 18.177 -25.649 1.00 81.00 74 ASP A C 1
ATOM 620 O O . ASP A 1 74 ? -8.173 18.683 -26.513 1.00 81.00 74 ASP A O 1
ATOM 624 N N . TYR A 1 75 ? -8.398 17.313 -24.755 1.00 79.50 75 TYR A N 1
ATOM 625 C CA . TYR A 1 75 ? -6.980 17.007 -24.611 1.00 79.50 75 TYR A CA 1
ATOM 626 C C . TYR A 1 75 ? -6.736 15.512 -24.759 1.00 79.50 75 TYR A C 1
ATOM 628 O O . TYR A 1 75 ? -7.249 14.711 -23.979 1.00 79.50 75 TYR A O 1
ATOM 636 N N . GLN A 1 76 ? -5.898 15.130 -25.721 1.00 81.88 76 GLN A N 1
ATOM 637 C CA . GLN A 1 76 ? -5.428 13.754 -25.846 1.00 81.88 76 GLN A CA 1
ATOM 638 C C . GLN A 1 76 ? -4.259 13.520 -24.892 1.00 81.88 76 GLN A C 1
ATOM 640 O O . GLN A 1 76 ? -3.264 14.242 -24.915 1.00 81.88 76 GLN A O 1
ATOM 645 N N . ILE A 1 77 ? -4.381 12.495 -24.048 1.00 81.31 77 ILE A N 1
ATOM 646 C CA . ILE A 1 77 ? -3.329 12.118 -23.105 1.00 81.31 77 ILE A CA 1
ATOM 647 C C . ILE A 1 77 ? -2.093 11.689 -23.914 1.00 81.31 77 ILE A C 1
ATOM 649 O O . ILE A 1 77 ? -2.185 10.730 -24.683 1.00 81.31 77 ILE A O 1
ATOM 653 N N . PRO A 1 78 ? -0.940 12.363 -23.765 1.00 84.31 78 PRO A N 1
ATOM 654 C CA . PRO A 1 78 ? 0.255 12.013 -24.501 1.00 84.31 78 PRO A CA 1
ATOM 655 C C . PRO A 1 78 ? 0.750 10.660 -24.003 1.00 84.31 78 PRO A C 1
ATOM 657 O O . PRO A 1 78 ? 0.816 10.392 -22.798 1.00 84.31 78 PRO A O 1
ATOM 660 N N . LEU A 1 79 ? 1.104 9.803 -24.952 1.00 86.38 79 LEU A N 1
ATOM 661 C CA . LEU A 1 79 ? 1.750 8.539 -24.658 1.00 86.38 79 LEU A CA 1
ATOM 662 C C . LEU A 1 79 ? 3.246 8.802 -24.495 1.00 86.38 79 LEU A C 1
ATOM 664 O O . LEU A 1 79 ? 3.943 9.058 -25.476 1.00 86.38 79 LEU A O 1
ATOM 668 N N . ILE A 1 80 ? 3.737 8.745 -23.258 1.00 86.75 80 ILE A N 1
ATOM 669 C CA . ILE A 1 80 ? 5.176 8.731 -22.996 1.00 86.75 80 ILE A CA 1
ATOM 670 C C . ILE A 1 80 ? 5.568 7.259 -22.849 1.00 86.75 80 ILE A C 1
ATOM 672 O O . ILE A 1 80 ? 5.244 6.658 -21.816 1.00 86.75 80 ILE A O 1
ATOM 676 N N . PRO A 1 81 ? 6.221 6.655 -23.862 1.00 85.88 81 PRO A N 1
ATOM 677 C CA . PRO A 1 81 ? 6.555 5.242 -23.818 1.00 85.88 81 PRO A CA 1
ATOM 678 C C . PRO A 1 81 ? 7.495 4.978 -22.646 1.00 85.88 81 PRO A C 1
ATOM 680 O O . PRO A 1 81 ? 8.470 5.700 -22.419 1.00 85.88 81 PRO A O 1
ATOM 683 N N . ALA A 1 82 ? 7.178 3.945 -21.876 1.00 88.50 82 ALA A N 1
ATOM 684 C CA . ALA A 1 82 ? 8.088 3.447 -20.866 1.00 88.50 82 ALA A CA 1
ATOM 685 C C . ALA A 1 82 ? 9.203 2.617 -21.504 1.00 88.50 82 ALA A C 1
ATOM 687 O O . ALA A 1 82 ? 9.108 2.201 -22.654 1.00 88.50 82 ALA A O 1
ATOM 688 N N . LYS A 1 83 ? 10.268 2.374 -20.741 1.00 88.50 83 LYS A N 1
ATOM 689 C CA . LYS A 1 83 ? 11.388 1.521 -21.153 1.00 88.50 83 LYS A CA 1
ATOM 690 C C . LYS A 1 83 ? 11.283 0.146 -20.489 1.00 88.50 83 LYS A C 1
ATOM 692 O O . LYS A 1 83 ? 10.677 0.005 -19.423 1.00 88.50 83 LYS A O 1
ATOM 697 N N . TRP A 1 84 ? 11.938 -0.853 -21.080 1.00 90.12 84 TRP A N 1
ATOM 698 C CA . TRP A 1 84 ? 12.138 -2.185 -20.490 1.00 90.12 84 TRP A CA 1
ATOM 699 C C . TRP A 1 84 ? 10.822 -2.906 -20.150 1.00 90.12 84 TRP A C 1
ATOM 701 O O . TRP A 1 84 ? 9.880 -2.926 -20.938 1.00 90.12 84 TRP A O 1
ATOM 711 N N . LYS A 1 85 ? 10.733 -3.513 -18.959 1.00 90.19 85 LYS A N 1
ATOM 712 C CA . LYS A 1 85 ? 9.556 -4.252 -18.493 1.00 90.19 85 LYS A CA 1
ATOM 713 C C . LYS A 1 85 ? 8.282 -3.405 -18.471 1.00 90.19 85 LYS A C 1
ATOM 715 O O . LYS A 1 85 ? 7.195 -3.952 -18.616 1.00 90.19 85 LYS A O 1
ATOM 720 N N . PHE A 1 86 ? 8.391 -2.090 -18.293 1.00 91.69 86 PHE A N 1
ATOM 721 C CA . PHE A 1 86 ? 7.224 -1.211 -18.301 1.00 91.69 86 PHE A CA 1
ATOM 722 C C . PHE A 1 86 ? 6.627 -1.039 -19.704 1.00 91.69 86 PHE A C 1
ATOM 724 O O . PHE A 1 86 ? 5.412 -0.906 -19.821 1.00 91.69 86 PHE A O 1
ATOM 731 N N . GLU A 1 87 ? 7.457 -1.099 -20.749 1.00 89.94 87 GLU A N 1
ATOM 732 C CA . GLU A 1 87 ? 7.017 -1.072 -22.150 1.00 89.94 87 GLU A CA 1
ATOM 733 C C . GLU A 1 87 ? 6.181 -2.312 -22.484 1.00 89.94 87 GLU A C 1
ATOM 735 O O . GLU A 1 87 ? 5.106 -2.203 -23.067 1.00 89.94 87 GLU A O 1
ATOM 740 N N . TYR A 1 88 ? 6.626 -3.484 -22.016 1.00 88.75 88 TYR A N 1
ATOM 741 C CA . TYR A 1 88 ? 5.908 -4.752 -22.177 1.00 88.75 88 TYR A CA 1
ATOM 742 C C . TYR A 1 88 ? 4.488 -4.706 -21.592 1.00 88.75 88 TYR A C 1
ATOM 744 O O . TYR A 1 88 ? 3.552 -5.230 -22.188 1.00 88.75 88 TYR A O 1
ATOM 752 N N . TYR A 1 89 ? 4.319 -4.049 -20.442 1.00 87.56 89 TYR A N 1
ATOM 753 C CA . TYR A 1 89 ? 3.012 -3.851 -19.810 1.00 87.56 89 TYR A CA 1
ATOM 754 C C . TYR A 1 89 ? 2.279 -2.591 -20.292 1.00 87.56 89 TYR A C 1
ATOM 756 O O . TYR A 1 89 ? 1.266 -2.232 -19.697 1.00 87.56 89 TYR A O 1
ATOM 764 N N . GLN A 1 90 ? 2.785 -1.914 -21.329 1.00 89.31 90 GLN A N 1
ATOM 765 C CA . GLN A 1 90 ? 2.186 -0.713 -21.919 1.00 89.31 90 GLN A CA 1
ATOM 766 C C . GLN A 1 90 ? 1.874 0.386 -20.890 1.00 89.31 90 GLN A C 1
ATOM 768 O O . GLN A 1 90 ? 0.874 1.095 -20.992 1.00 89.31 90 GLN A O 1
ATOM 773 N N . ILE A 1 91 ? 2.725 0.534 -19.873 1.00 88.81 91 ILE A N 1
ATOM 774 C CA . ILE A 1 91 ? 2.514 1.553 -18.844 1.00 88.81 91 ILE A CA 1
ATOM 775 C C . ILE A 1 91 ? 2.810 2.919 -19.446 1.00 88.81 91 ILE A C 1
ATOM 777 O O . ILE A 1 91 ? 3.916 3.163 -19.930 1.00 88.81 91 ILE A O 1
ATOM 781 N N . ASN A 1 92 ? 1.849 3.835 -19.357 1.00 89.50 92 ASN A N 1
ATOM 782 C CA . ASN A 1 92 ? 2.102 5.223 -19.702 1.00 89.50 92 ASN A CA 1
ATOM 783 C C . ASN A 1 92 ? 2.921 5.894 -18.589 1.00 89.50 92 ASN A C 1
ATOM 785 O O . ASN A 1 92 ? 2.490 5.947 -17.433 1.00 89.50 92 ASN A O 1
ATOM 789 N N . CYS A 1 93 ? 4.089 6.442 -18.934 1.00 90.62 93 CYS A N 1
ATOM 790 C CA . CYS A 1 93 ? 4.917 7.182 -17.979 1.00 90.62 93 CYS A CA 1
ATOM 791 C C . CYS A 1 93 ? 4.301 8.516 -17.558 1.00 90.62 93 CYS A C 1
ATOM 793 O O . CYS A 1 93 ? 4.761 9.107 -16.585 1.00 90.62 93 CYS A O 1
ATOM 795 N N . TYR A 1 94 ? 3.272 8.978 -18.271 1.00 90.38 94 TYR A N 1
ATOM 796 C CA . TYR A 1 94 ? 2.649 10.269 -18.052 1.00 90.38 94 TYR A CA 1
ATOM 797 C C . TYR A 1 94 ? 2.074 10.419 -16.638 1.00 90.38 94 TYR A C 1
ATOM 799 O O . TYR A 1 94 ? 1.069 9.806 -16.266 1.00 90.38 94 TYR A O 1
ATOM 807 N N . PHE A 1 95 ? 2.719 11.275 -15.843 1.00 91.50 95 PHE A N 1
ATOM 808 C CA . PHE A 1 95 ? 2.414 11.452 -14.423 1.00 91.50 95 PHE A CA 1
ATOM 809 C C . PHE A 1 95 ? 0.947 11.791 -14.143 1.00 91.50 95 PHE A C 1
ATOM 811 O O . PHE A 1 95 ? 0.365 11.232 -13.216 1.00 91.50 95 PHE A O 1
ATOM 818 N N . LEU A 1 96 ? 0.334 12.670 -14.946 1.00 88.56 96 LEU A N 1
ATOM 819 C CA . LEU A 1 96 ? -1.034 13.120 -14.695 1.00 88.56 96 LEU A CA 1
ATOM 820 C C . LEU A 1 96 ? -2.029 11.960 -14.762 1.00 88.56 96 LEU A C 1
ATOM 822 O O . LEU A 1 96 ? -2.837 11.851 -13.850 1.00 88.56 96 LEU A O 1
ATOM 826 N N . GLN A 1 97 ? -1.931 11.074 -15.764 1.00 85.81 97 GLN A N 1
ATOM 827 C CA . GLN A 1 97 ? -2.834 9.921 -15.899 1.00 85.81 97 GLN A CA 1
ATOM 828 C C . GLN A 1 97 ? -2.788 9.046 -14.645 1.00 85.81 97 GLN A C 1
ATOM 830 O O . GLN A 1 97 ? -3.817 8.723 -14.063 1.00 85.81 97 GLN A O 1
ATOM 835 N N . ASN A 1 98 ? -1.585 8.746 -14.165 1.00 83.12 98 ASN A N 1
ATOM 836 C CA . ASN A 1 98 ? -1.436 7.922 -12.975 1.00 83.12 98 ASN A CA 1
ATOM 837 C C . ASN A 1 98 ? -1.726 8.672 -11.660 1.00 83.12 98 ASN A C 1
ATOM 839 O O . ASN A 1 98 ? -1.816 8.057 -10.607 1.00 83.12 98 ASN A O 1
ATOM 843 N N . LEU A 1 99 ? -1.846 10.000 -11.679 1.00 86.12 99 LEU A N 1
ATOM 844 C CA . LEU A 1 99 ? -2.259 10.795 -10.522 1.00 86.12 99 LEU A CA 1
ATOM 845 C C . LEU A 1 99 ? -3.795 10.929 -10.442 1.00 86.12 99 LEU A C 1
ATOM 847 O O . LEU A 1 99 ? -4.347 11.176 -9.366 1.00 86.12 99 LEU A O 1
ATOM 851 N N . LEU A 1 100 ? -4.513 10.695 -11.545 1.00 85.19 100 LEU A N 1
ATOM 852 C CA . LEU A 1 100 ? -5.979 10.612 -11.545 1.00 85.19 100 LEU A CA 1
ATOM 853 C C . LEU A 1 100 ? -6.498 9.479 -10.672 1.00 85.19 100 LEU A C 1
ATOM 855 O O . LEU A 1 100 ? -7.563 9.608 -10.063 1.00 85.19 100 LEU A O 1
ATOM 859 N N . THR A 1 101 ? -5.736 8.393 -10.574 1.00 81.50 101 THR A N 1
ATOM 860 C CA . THR A 1 101 ? -6.074 7.253 -9.729 1.00 81.50 101 THR A CA 1
ATOM 861 C C . THR A 1 101 ? -6.169 7.685 -8.265 1.00 81.50 101 THR A C 1
ATOM 863 O O . THR A 1 101 ? -7.194 7.486 -7.610 1.00 81.50 101 THR A O 1
ATOM 866 N N . LEU A 1 102 ? -5.160 8.418 -7.789 1.00 83.25 102 LEU A N 1
ATOM 867 C CA . LEU A 1 102 ? -5.116 9.006 -6.460 1.00 83.25 102 LEU A CA 1
ATOM 868 C C . LEU A 1 102 ? -6.277 9.972 -6.245 1.00 83.25 102 LEU A C 1
ATOM 870 O O . LEU A 1 102 ? -6.953 9.890 -5.218 1.00 83.25 102 LEU A O 1
ATOM 874 N N . PHE A 1 103 ? -6.517 10.889 -7.187 1.00 85.56 103 PHE A N 1
ATOM 875 C CA . PHE A 1 103 ? -7.627 11.831 -7.058 1.00 85.56 103 PHE A CA 1
ATOM 876 C C . PHE A 1 103 ? -8.964 11.108 -6.952 1.00 85.56 103 PHE A C 1
ATOM 878 O O . PHE A 1 103 ? -9.772 11.462 -6.098 1.00 85.56 103 PHE A O 1
ATOM 885 N N . SER A 1 104 ? -9.167 10.054 -7.738 1.00 83.94 104 SER A N 1
ATOM 886 C CA . SER A 1 104 ? -10.371 9.227 -7.678 1.00 83.94 104 SER A CA 1
ATOM 887 C C . SER A 1 104 ? -10.535 8.588 -6.299 1.00 83.94 104 SER A C 1
ATOM 889 O O . SER A 1 104 ? -11.610 8.672 -5.707 1.00 83.94 104 SER A O 1
ATOM 891 N N . VAL A 1 105 ? -9.467 8.030 -5.721 1.00 83.56 105 VAL A N 1
ATOM 892 C CA . VAL A 1 105 ? -9.501 7.446 -4.368 1.00 83.56 105 VAL A CA 1
ATOM 893 C C . VAL A 1 105 ? -9.759 8.508 -3.293 1.00 83.56 105 VAL A C 1
ATOM 895 O O . VAL A 1 105 ? -10.532 8.271 -2.363 1.00 83.56 105 VAL A O 1
ATOM 898 N N . VAL A 1 106 ? -9.163 9.698 -3.414 1.00 85.19 106 VAL A N 1
ATOM 899 C CA . VAL A 1 106 ? -9.398 10.820 -2.490 1.00 85.19 106 VAL A CA 1
ATOM 900 C C . VAL A 1 106 ? -10.845 11.309 -2.581 1.00 85.19 106 VAL A C 1
ATOM 902 O O . VAL A 1 106 ? -11.483 11.499 -1.544 1.00 85.19 106 VAL A O 1
ATOM 905 N N . ILE A 1 107 ? -11.385 11.458 -3.793 1.00 86.81 107 ILE A N 1
ATOM 906 C CA . ILE A 1 107 ? -12.784 11.833 -4.031 1.00 86.81 107 ILE A CA 1
ATOM 907 C C . ILE A 1 107 ? -13.713 10.772 -3.442 1.00 86.81 107 ILE A C 1
ATOM 909 O O . ILE A 1 107 ? -14.613 11.124 -2.685 1.00 86.81 107 ILE A O 1
ATOM 913 N N . LEU A 1 108 ? -13.473 9.482 -3.700 1.00 84.25 108 LEU A N 1
ATOM 914 C CA . LEU A 1 108 ? -14.246 8.382 -3.113 1.00 84.25 108 LEU A CA 1
ATOM 915 C C . LEU A 1 108 ? -14.204 8.415 -1.579 1.00 84.25 108 LEU A C 1
ATOM 917 O O . LEU A 1 108 ? -15.241 8.279 -0.926 1.00 84.25 108 LEU A O 1
ATOM 921 N N . GLY A 1 109 ? -13.029 8.662 -0.996 1.00 83.75 109 GLY A N 1
ATOM 922 C CA . GLY A 1 109 ? -12.873 8.853 0.444 1.00 83.75 109 GLY A CA 1
ATOM 923 C C . GLY A 1 109 ? -13.695 10.032 0.971 1.00 83.75 109 GLY A C 1
ATOM 924 O O . GLY A 1 109 ? -14.377 9.907 1.989 1.00 83.75 109 GLY A O 1
ATOM 925 N N . PHE A 1 110 ? -13.685 11.165 0.266 1.00 85.69 110 PHE A N 1
ATOM 926 C CA . PHE A 1 110 ? -14.453 12.351 0.644 1.00 85.69 110 PHE A CA 1
ATOM 927 C C . PHE A 1 110 ? -15.967 12.147 0.485 1.00 85.69 110 PHE A C 1
ATOM 929 O O . PHE A 1 110 ? -16.736 12.532 1.363 1.00 85.69 110 PHE A O 1
ATOM 936 N N . VAL A 1 111 ? -16.410 11.475 -0.578 1.00 86.69 111 VAL A N 1
ATOM 937 C CA . VAL A 1 111 ? -17.814 11.083 -0.778 1.00 86.69 111 VAL A CA 1
ATOM 938 C C . VAL A 1 111 ? -18.274 10.183 0.365 1.00 86.69 111 VAL A C 1
ATOM 940 O O . VAL A 1 111 ? -19.312 10.441 0.975 1.00 86.69 111 VAL A O 1
ATOM 943 N N . TYR A 1 112 ? -17.473 9.180 0.729 1.00 83.06 112 TYR A N 1
ATOM 944 C CA . TYR A 1 112 ? -17.753 8.312 1.871 1.00 83.06 112 TYR A CA 1
ATOM 945 C C . TYR A 1 112 ? -17.882 9.099 3.185 1.00 83.06 112 TYR A C 1
ATOM 947 O O . TYR A 1 112 ? -18.785 8.847 3.992 1.00 83.06 112 TYR A O 1
ATOM 955 N N . PHE A 1 113 ? -17.014 10.090 3.391 1.00 84.44 113 PHE A N 1
ATOM 956 C CA . PHE A 1 113 ? -17.090 10.991 4.535 1.00 84.44 113 PHE A CA 1
ATOM 957 C C . PHE A 1 113 ? -18.379 11.815 4.557 1.00 84.44 113 PHE A C 1
ATOM 959 O O . PHE A 1 113 ? -19.059 11.851 5.586 1.00 84.44 113 PHE A O 1
ATOM 966 N N . VAL A 1 114 ? -18.745 12.433 3.431 1.00 86.00 114 VAL A N 1
ATOM 967 C CA . VAL A 1 114 ? -19.972 13.230 3.303 1.00 86.00 114 VAL A CA 1
ATOM 968 C C . VAL A 1 114 ? -21.204 12.363 3.553 1.00 86.00 114 VAL A C 1
ATOM 970 O O . VAL A 1 114 ? -22.063 12.755 4.341 1.00 86.00 114 VAL A O 1
ATOM 973 N N . ILE A 1 115 ? -21.269 11.159 2.977 1.00 85.69 115 ILE A N 1
ATOM 974 C CA . ILE A 1 115 ? -22.366 10.208 3.211 1.00 85.69 115 ILE A CA 1
ATOM 975 C C . ILE A 1 115 ? -22.462 9.853 4.699 1.00 85.69 115 ILE A C 1
ATOM 977 O O . ILE A 1 115 ? -23.544 9.923 5.283 1.00 85.69 115 ILE A O 1
ATOM 981 N N . SER A 1 116 ? -21.334 9.538 5.341 1.00 81.56 116 SER A N 1
ATOM 982 C CA . SER A 1 116 ? -21.289 9.215 6.774 1.00 81.56 116 SER A CA 1
ATOM 983 C C . SER A 1 116 ? -21.769 10.384 7.644 1.00 81.56 116 SER A C 1
ATOM 985 O O . SER A 1 116 ? -22.501 10.186 8.618 1.00 81.56 116 SER A O 1
ATOM 987 N N . TYR A 1 117 ? -21.394 11.614 7.283 1.00 85.44 117 TYR A N 1
ATOM 988 C CA . TYR A 1 117 ? -21.819 12.833 7.968 1.00 85.44 117 TYR A CA 1
ATOM 989 C C . TYR A 1 117 ? -23.317 13.111 7.792 1.00 85.44 117 TYR A C 1
ATOM 991 O O . TYR A 1 117 ? -24.014 13.360 8.780 1.00 85.44 117 TYR A O 1
ATOM 999 N N . LEU A 1 118 ? -23.824 13.035 6.558 1.00 88.00 118 LEU A N 1
ATOM 1000 C CA . LEU A 1 118 ? -25.242 13.224 6.253 1.00 88.00 118 LEU A CA 1
ATOM 1001 C C . LEU A 1 118 ? -26.096 12.174 6.965 1.00 88.00 118 LEU A C 1
ATOM 1003 O O . LEU A 1 118 ? -27.089 12.529 7.595 1.00 88.00 118 LEU A O 1
ATOM 1007 N N . PHE A 1 119 ? -25.668 10.910 6.957 1.00 84.19 119 PHE A N 1
ATOM 1008 C CA . PHE A 1 119 ? -26.340 9.831 7.677 1.00 84.19 119 PHE A CA 1
ATOM 1009 C C . PHE A 1 119 ? -26.378 10.089 9.191 1.00 84.19 119 PHE A C 1
ATOM 1011 O O . PHE A 1 119 ? -27.427 9.969 9.824 1.00 84.19 119 PHE A O 1
ATOM 1018 N N . TYR A 1 120 ? -25.264 10.528 9.783 1.00 83.25 120 TYR A N 1
ATOM 1019 C CA . TYR A 1 120 ? -25.226 10.911 11.195 1.00 83.25 120 TYR A CA 1
ATOM 1020 C C . TYR A 1 120 ? -26.175 12.079 11.518 1.00 83.25 120 TYR A C 1
ATOM 1022 O O . TYR A 1 120 ? -26.911 12.022 12.508 1.00 83.25 120 TYR A O 1
ATOM 1030 N N . LYS A 1 121 ? -26.190 13.129 10.687 1.00 84.50 121 LYS A N 1
ATOM 1031 C CA . LYS A 1 121 ? -27.085 14.286 10.848 1.00 84.50 121 LYS A CA 1
ATOM 1032 C C . LYS A 1 121 ? -28.554 13.905 10.697 1.00 84.50 121 LYS A C 1
ATOM 1034 O O . LYS A 1 121 ? -29.359 14.327 11.522 1.00 84.50 121 LYS A O 1
ATOM 1039 N N . PHE A 1 122 ? -28.886 13.079 9.709 1.00 85.31 122 PHE A N 1
ATOM 1040 C CA . PHE A 1 122 ? -30.229 12.542 9.498 1.00 85.31 122 PHE A CA 1
ATOM 1041 C C . PHE A 1 122 ? -30.755 11.835 10.754 1.00 85.31 122 PHE A C 1
ATOM 1043 O O . PHE A 1 122 ? -31.849 12.143 11.228 1.00 85.31 122 PHE A O 1
ATOM 1050 N N . LEU A 1 123 ? -29.934 10.980 11.374 1.00 80.75 123 LEU A N 1
ATOM 1051 C CA . LEU A 1 123 ? -30.298 10.296 12.618 1.00 80.75 123 LEU A CA 1
ATOM 1052 C C . LEU A 1 123 ? -30.529 11.264 13.791 1.00 80.75 123 LEU A C 1
ATOM 1054 O O . LEU A 1 123 ? -31.402 11.023 14.622 1.00 80.75 123 LEU A O 1
ATOM 1058 N N . ILE A 1 124 ? -29.789 12.375 13.870 1.00 81.44 124 ILE A N 1
ATOM 1059 C CA . ILE A 1 124 ? -30.034 13.410 14.890 1.00 81.44 124 ILE A CA 1
ATOM 1060 C C . ILE A 1 124 ? -31.362 14.132 14.642 1.00 81.44 124 ILE A C 1
ATOM 1062 O O . ILE A 1 124 ? -32.131 14.322 15.584 1.00 81.44 124 ILE A O 1
ATOM 1066 N N . ILE A 1 125 ? -31.634 14.530 13.395 1.00 85.50 125 ILE A N 1
ATOM 1067 C CA . ILE A 1 125 ? -32.825 15.312 13.018 1.00 85.50 125 ILE A CA 1
ATOM 1068 C C . ILE A 1 125 ? -34.113 14.569 13.382 1.00 85.50 125 ILE A C 1
ATOM 1070 O O . ILE A 1 125 ? -35.053 15.174 13.890 1.00 85.50 125 ILE A O 1
ATOM 1074 N N . ILE A 1 126 ? -34.125 13.247 13.224 1.00 82.25 126 ILE A N 1
ATOM 1075 C CA . ILE A 1 126 ? -35.268 12.383 13.555 1.00 82.25 126 ILE A CA 1
ATOM 1076 C C . ILE A 1 126 ? -35.541 12.302 15.079 1.00 82.25 126 ILE A C 1
ATOM 1078 O O . ILE A 1 126 ? -36.470 11.627 15.523 1.00 82.25 126 ILE A O 1
ATOM 1082 N N . LYS A 1 127 ? -34.763 13.007 15.920 1.00 75.31 127 LYS A N 1
ATOM 1083 C CA . LYS A 1 127 ? -34.811 12.928 17.395 1.00 75.31 127 LYS A CA 1
ATOM 1084 C C . LYS A 1 127 ? -34.715 11.480 17.886 1.00 75.31 127 LYS A C 1
ATOM 1086 O O . LYS A 1 127 ? -35.292 11.097 18.903 1.00 75.31 127 LYS A O 1
ATOM 1091 N N . TYR A 1 128 ? -33.933 10.686 17.159 1.00 66.44 128 TYR A N 1
ATOM 1092 C CA . TYR A 1 128 ? -33.755 9.254 17.364 1.00 66.44 128 TYR A CA 1
ATOM 1093 C C . TYR A 1 128 ? -33.307 8.887 18.790 1.00 66.44 128 TYR A C 1
ATOM 1095 O O . TYR A 1 128 ? -33.639 7.822 19.299 1.00 66.44 128 TYR A O 1
ATOM 1103 N N . GLN A 1 129 ? -32.607 9.793 19.479 1.00 69.62 129 GLN A N 1
ATOM 1104 C CA . GLN A 1 129 ? -32.192 9.615 20.876 1.00 69.62 129 GLN A CA 1
ATOM 1105 C C . GLN A 1 129 ? -33.367 9.329 21.829 1.00 69.62 129 GLN A C 1
ATOM 1107 O O . GLN A 1 129 ? -33.174 8.651 22.833 1.00 69.62 129 GLN A O 1
ATOM 1112 N N . ASN A 1 130 ? -34.579 9.778 21.489 1.00 71.00 130 ASN A N 1
ATOM 1113 C CA . ASN A 1 130 ? -35.778 9.568 22.300 1.00 71.00 130 ASN A CA 1
ATOM 1114 C C . ASN A 1 130 ? -36.519 8.267 21.952 1.00 71.00 130 ASN A C 1
ATOM 1116 O O . ASN A 1 130 ? -37.425 7.866 22.677 1.00 71.00 130 ASN A O 1
ATOM 1120 N N . TRP A 1 131 ? -36.153 7.586 20.860 1.00 72.31 131 TRP A N 1
ATOM 1121 C CA . TRP A 1 131 ? -36.857 6.389 20.395 1.00 72.31 131 TRP A CA 1
ATOM 1122 C C . TRP A 1 131 ? -36.806 5.226 21.392 1.00 72.31 131 TRP A C 1
ATOM 1124 O O . TRP A 1 131 ? -37.852 4.633 21.638 1.00 72.31 131 TRP A O 1
ATOM 1134 N N . PRO A 1 132 ? -35.673 4.909 22.047 1.00 68.06 132 PRO A N 1
ATOM 1135 C CA . PRO A 1 132 ? -35.664 3.849 23.050 1.00 68.06 132 PRO A CA 1
ATOM 1136 C C . PRO A 1 132 ? -36.681 4.089 24.171 1.00 68.06 132 PRO A C 1
ATOM 1138 O O . PRO A 1 132 ? -37.307 3.137 24.606 1.00 68.06 132 PRO A O 1
ATOM 1141 N N . ALA A 1 133 ? -36.901 5.341 24.589 1.00 68.44 133 ALA A N 1
ATOM 1142 C CA . ALA A 1 133 ? -37.877 5.681 25.627 1.00 68.44 133 ALA A CA 1
ATOM 1143 C C . ALA A 1 133 ? -39.332 5.598 25.130 1.00 68.44 133 ALA A C 1
ATOM 1145 O O . ALA A 1 133 ? -40.211 5.170 25.871 1.00 68.44 133 ALA A O 1
ATOM 1146 N N . ILE A 1 134 ? -39.586 5.974 23.873 1.00 67.62 134 ILE A N 1
ATOM 1147 C CA . ILE A 1 134 ? -40.931 5.952 23.272 1.00 67.62 134 ILE A CA 1
ATOM 1148 C C . ILE A 1 134 ? -41.376 4.516 22.953 1.00 67.62 134 ILE A C 1
ATOM 1150 O O . ILE A 1 134 ? -42.541 4.166 23.135 1.00 67.62 134 ILE A O 1
ATOM 1154 N N . PHE A 1 135 ? -40.456 3.672 22.481 1.00 68.88 135 PHE A N 1
ATOM 1155 C CA . PHE A 1 135 ? -40.778 2.352 21.934 1.00 68.88 135 PHE A CA 1
ATOM 1156 C C . PHE A 1 135 ? -40.637 1.192 22.940 1.00 68.88 135 PHE A C 1
ATOM 1158 O O . PHE A 1 135 ? -41.010 0.074 22.599 1.00 68.88 135 PHE A O 1
ATOM 1165 N N . TYR A 1 136 ? -40.147 1.425 24.168 1.00 67.88 136 TYR A N 1
ATOM 1166 C CA . TYR A 1 136 ? -39.927 0.355 25.160 1.00 67.88 136 TYR A CA 1
ATOM 1167 C C . TYR A 1 136 ? -41.222 -0.281 25.693 1.00 67.88 136 TYR A C 1
ATOM 1169 O O . TYR A 1 136 ? -41.226 -1.471 25.985 1.00 67.88 136 TYR A O 1
ATOM 1177 N N . ASN A 1 137 ? -42.316 0.484 25.806 1.00 67.88 137 ASN A N 1
ATOM 1178 C CA . ASN A 1 137 ? -43.517 0.020 26.516 1.00 67.88 137 ASN A CA 1
ATOM 1179 C C . ASN A 1 137 ? -44.660 -0.486 25.618 1.00 67.88 137 ASN A C 1
ATOM 1181 O O . ASN A 1 137 ? -45.469 -1.273 26.093 1.00 67.88 137 ASN A O 1
ATOM 1185 N N . ASN A 1 138 ? -44.747 -0.066 24.347 1.00 67.88 138 ASN A N 1
ATOM 1186 C CA . ASN A 1 138 ? -45.994 -0.201 23.569 1.00 67.88 138 ASN 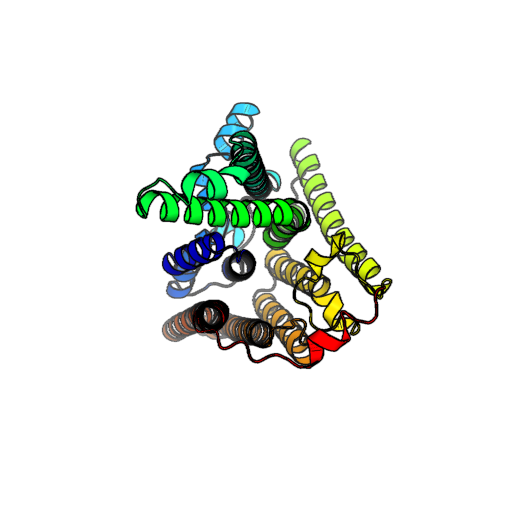A CA 1
ATOM 1187 C C . ASN A 1 138 ? -45.864 -0.905 22.204 1.00 67.88 138 ASN A C 1
ATOM 1189 O O . ASN A 1 138 ? -46.853 -0.971 21.476 1.00 67.88 138 ASN A O 1
ATOM 1193 N N . TYR A 1 139 ? -44.686 -1.409 21.817 1.00 74.56 139 TYR A N 1
ATOM 1194 C CA . TYR A 1 139 ? -44.455 -1.906 20.451 1.00 74.56 139 TYR A CA 1
ATOM 1195 C C . TYR A 1 139 ? -44.002 -3.374 20.378 1.00 74.56 139 TYR A C 1
ATOM 1197 O O . TYR A 1 139 ? -43.380 -3.874 21.314 1.00 74.56 139 TYR A O 1
ATOM 1205 N N . PRO A 1 140 ? -44.265 -4.064 19.246 1.00 80.56 140 PRO A N 1
ATOM 1206 C CA . PRO A 1 140 ? -43.816 -5.437 19.017 1.00 80.56 140 PRO A CA 1
ATOM 1207 C C . PRO A 1 140 ? -42.292 -5.582 19.135 1.00 80.56 140 PRO A C 1
ATOM 1209 O O . PRO A 1 140 ? -41.546 -4.714 18.673 1.00 80.56 140 PRO A O 1
ATOM 1212 N N . GLU A 1 141 ? -41.814 -6.730 19.632 1.00 80.88 141 GLU A N 1
ATOM 1213 C CA . GLU A 1 141 ? -40.377 -7.041 19.779 1.00 80.88 141 GLU A CA 1
ATOM 1214 C C . GLU A 1 141 ? -39.553 -6.812 18.500 1.00 80.88 141 GLU A C 1
ATOM 1216 O O . GLU A 1 141 ? -38.367 -6.476 18.558 1.00 80.88 141 GLU A O 1
ATOM 1221 N N . PHE A 1 142 ? -40.172 -6.987 17.328 1.00 81.25 142 PHE A N 1
ATOM 1222 C CA . PHE A 1 142 ? -39.535 -6.737 16.038 1.00 81.25 142 PHE A CA 1
ATOM 1223 C C . PHE A 1 142 ? -39.066 -5.282 15.894 1.00 81.25 142 PHE A C 1
ATOM 1225 O O . PHE A 1 142 ? -37.910 -5.044 15.542 1.00 81.25 142 PHE A O 1
ATOM 1232 N N . PHE A 1 143 ? -39.915 -4.306 16.236 1.00 80.94 143 PHE A N 1
ATOM 1233 C CA . PHE A 1 143 ? -39.556 -2.887 16.166 1.00 80.94 143 PHE A CA 1
ATOM 1234 C C . PHE A 1 143 ? -38.412 -2.558 17.121 1.00 80.94 143 PHE A C 1
ATOM 1236 O O . PHE A 1 143 ? -37.482 -1.848 16.743 1.00 80.94 143 PHE A O 1
ATOM 1243 N N . TYR A 1 144 ? -38.411 -3.145 18.319 1.00 79.75 144 TYR A N 1
ATOM 1244 C CA . TYR A 1 144 ? -37.298 -2.997 19.253 1.00 79.75 144 TYR A CA 1
ATOM 1245 C C . TYR A 1 144 ? -35.974 -3.523 18.667 1.00 79.75 144 TYR A C 1
ATOM 1247 O O . TYR A 1 144 ? -34.946 -2.847 18.766 1.00 79.75 144 TYR A O 1
ATOM 1255 N N . LYS A 1 145 ? -35.978 -4.689 18.000 1.00 80.31 145 LYS A N 1
ATOM 1256 C CA . LYS A 1 145 ? -34.784 -5.236 17.322 1.00 80.31 145 LYS A CA 1
ATOM 1257 C C . LYS A 1 145 ? -34.291 -4.318 16.200 1.00 80.31 145 LYS A C 1
ATOM 1259 O O . LYS A 1 145 ? -33.087 -4.075 16.116 1.00 80.31 145 LYS A O 1
ATOM 1264 N N . VAL A 1 146 ? -35.198 -3.770 15.387 1.00 82.19 146 VAL A N 1
ATOM 1265 C CA . VAL A 1 146 ? -34.861 -2.818 14.313 1.00 82.19 146 VAL A CA 1
ATOM 1266 C C . VAL A 1 146 ? -34.257 -1.535 14.886 1.00 82.19 146 VAL A C 1
ATOM 1268 O O . VAL A 1 146 ? -33.196 -1.108 14.438 1.00 82.19 146 VAL A O 1
ATOM 1271 N N . ILE A 1 147 ? -34.860 -0.956 15.928 1.00 81.19 147 ILE A N 1
ATOM 1272 C CA . ILE A 1 147 ? -34.324 0.233 16.608 1.00 81.19 147 ILE A CA 1
ATOM 1273 C C . ILE A 1 147 ? -32.940 -0.076 17.193 1.00 81.19 147 ILE A C 1
ATOM 1275 O O . ILE A 1 147 ? -31.985 0.661 16.972 1.00 81.19 147 ILE A O 1
ATOM 1279 N N . LYS A 1 148 ? -32.762 -1.214 17.870 1.00 79.12 148 LYS A N 1
ATOM 1280 C CA . LYS A 1 148 ? -31.450 -1.624 18.393 1.00 79.12 148 LYS A CA 1
ATOM 1281 C C . LYS A 1 148 ? -30.396 -1.751 17.285 1.00 79.12 148 LYS A C 1
ATOM 1283 O O . LYS A 1 148 ? -29.252 -1.342 17.489 1.00 79.12 148 LYS A O 1
ATOM 1288 N N . PHE A 1 149 ? -30.770 -2.274 16.119 1.00 80.00 149 PHE A N 1
ATOM 1289 C CA . PHE A 1 149 ? -29.889 -2.354 14.954 1.00 80.00 149 PHE A CA 1
ATOM 1290 C C . PHE A 1 149 ? -29.523 -0.964 14.409 1.00 80.00 149 PHE A C 1
ATOM 1292 O O . PHE A 1 149 ? -28.341 -0.674 14.219 1.00 80.00 149 PHE A O 1
ATOM 1299 N N . ILE A 1 150 ? -30.495 -0.057 14.266 1.00 79.75 150 ILE A N 1
ATOM 1300 C CA . ILE A 1 150 ? -30.250 1.342 13.870 1.00 79.75 150 ILE A CA 1
ATOM 1301 C C . ILE A 1 150 ? -29.308 2.035 14.870 1.00 79.75 150 ILE A C 1
ATOM 1303 O O . ILE A 1 150 ? -28.408 2.769 14.466 1.00 79.75 150 ILE A O 1
ATOM 1307 N N . PHE A 1 151 ? -29.431 1.752 16.173 1.00 78.69 151 PHE A N 1
ATOM 1308 C CA . PHE A 1 151 ? -28.531 2.294 17.200 1.00 78.69 151 PHE A CA 1
ATOM 1309 C C . PHE A 1 151 ? -27.088 1.809 17.009 1.00 78.69 151 PHE A C 1
ATOM 1311 O O . PHE A 1 151 ? -26.135 2.581 17.146 1.00 78.69 151 PHE A O 1
ATOM 1318 N N . GLN A 1 152 ? -26.913 0.529 16.673 1.00 79.12 152 GLN A N 1
ATOM 1319 C CA . GLN A 1 152 ? -25.598 -0.027 16.358 1.00 79.12 152 GLN A CA 1
ATOM 1320 C C . GLN A 1 152 ? -25.010 0.625 15.103 1.00 79.12 152 GLN A C 1
ATOM 1322 O O . GLN A 1 152 ? -23.854 1.050 15.143 1.00 79.12 152 GLN A O 1
ATOM 1327 N N . LEU A 1 153 ? -25.808 0.796 14.043 1.00 78.12 153 LEU A N 1
ATOM 1328 C CA . LEU A 1 153 ? -25.391 1.507 12.831 1.00 78.12 153 LEU A CA 1
ATOM 1329 C C . LEU A 1 153 ? -25.001 2.961 13.117 1.00 78.12 153 LEU A C 1
ATOM 1331 O O . LEU A 1 153 ? -23.968 3.413 12.635 1.00 78.12 153 LEU A O 1
ATOM 1335 N N . GLN A 1 154 ? -25.747 3.684 13.957 1.00 79.75 154 GLN A N 1
ATOM 1336 C CA . GLN A 1 154 ? -25.392 5.050 14.355 1.00 79.75 154 GLN A CA 1
ATOM 1337 C C . GLN A 1 154 ? -24.043 5.098 15.076 1.00 79.75 154 GLN A C 1
ATOM 1339 O O . GLN A 1 154 ? -23.208 5.963 14.802 1.00 79.75 154 GLN A O 1
ATOM 1344 N N . LYS A 1 155 ? -23.829 4.180 16.026 1.00 79.50 155 LYS A N 1
ATOM 1345 C CA . LYS A 1 155 ? -22.576 4.098 16.781 1.00 79.50 155 LYS A CA 1
ATOM 1346 C C . LYS A 1 155 ? -21.400 3.808 15.849 1.00 79.50 155 LYS A C 1
ATOM 1348 O O . LYS A 1 155 ? -20.337 4.406 16.022 1.00 79.50 155 LYS A O 1
ATOM 1353 N N . LEU A 1 156 ? -21.602 2.939 14.858 1.00 78.06 156 LEU A N 1
ATOM 1354 C CA . LEU A 1 156 ? -20.623 2.654 13.811 1.00 78.06 156 LEU A CA 1
ATOM 1355 C C . LEU A 1 156 ? -20.357 3.890 12.944 1.00 78.06 156 LEU A C 1
ATOM 1357 O O . LEU A 1 156 ? -19.203 4.299 12.845 1.00 78.06 156 LEU A O 1
ATOM 1361 N N . ALA A 1 157 ? -21.396 4.543 12.420 1.00 77.44 157 ALA A N 1
ATOM 1362 C CA . ALA A 1 157 ? -21.272 5.739 11.587 1.00 77.44 157 ALA A CA 1
ATOM 1363 C C . ALA A 1 157 ? -20.564 6.889 12.319 1.00 77.44 157 ALA A C 1
ATOM 1365 O O . ALA A 1 157 ? -19.660 7.513 11.770 1.00 77.44 157 ALA A O 1
ATOM 1366 N N . ARG A 1 158 ? -20.891 7.133 13.597 1.00 79.94 158 ARG A N 1
ATOM 1367 C CA . ARG A 1 158 ? -20.203 8.142 14.422 1.00 79.94 158 ARG A CA 1
ATOM 1368 C C . ARG A 1 158 ? -18.725 7.805 14.605 1.00 79.94 158 ARG A C 1
ATOM 1370 O O . ARG A 1 158 ? -17.885 8.697 14.500 1.00 79.94 158 ARG A O 1
ATOM 1377 N N . LYS A 1 159 ? -18.409 6.534 14.880 1.00 79.50 159 LYS A N 1
ATOM 1378 C CA . LYS A 1 159 ? -17.024 6.070 15.025 1.00 79.50 159 LYS A CA 1
ATOM 1379 C C . LYS A 1 159 ? -16.255 6.250 13.713 1.00 79.50 159 LYS A C 1
ATOM 1381 O O . LYS A 1 159 ? -15.147 6.770 13.744 1.00 79.50 159 LYS A O 1
ATOM 1386 N N . GLN A 1 160 ? -16.850 5.874 12.582 1.00 77.06 160 GLN A N 1
ATOM 1387 C CA . GLN A 1 160 ? -16.255 6.015 11.251 1.00 77.06 160 GLN A CA 1
ATOM 1388 C C . GLN A 1 160 ? -16.065 7.482 10.850 1.00 77.06 160 GLN A C 1
ATOM 1390 O O . GLN A 1 160 ? -14.998 7.833 10.364 1.00 77.06 160 GLN A O 1
ATOM 1395 N N . TYR A 1 161 ? -17.045 8.350 11.113 1.00 80.25 161 TYR A N 1
ATOM 1396 C CA . TYR A 1 161 ? -16.952 9.792 10.870 1.00 80.25 161 TYR A CA 1
ATOM 1397 C C . TYR A 1 161 ? -15.800 10.433 11.654 1.00 80.25 161 TYR A C 1
ATOM 1399 O O . TYR A 1 161 ? -14.952 11.112 11.075 1.00 80.25 161 TYR A O 1
ATOM 1407 N N . GLN A 1 162 ? -15.740 10.189 12.969 1.00 78.88 162 GLN A N 1
ATOM 1408 C CA . GLN A 1 162 ? -14.661 10.713 13.811 1.00 78.88 162 GLN A CA 1
ATOM 1409 C C . GLN A 1 162 ? -13.306 10.183 13.347 1.00 78.88 162 GLN A C 1
ATOM 1411 O O . GLN A 1 162 ? -12.348 10.940 13.228 1.00 78.88 162 GLN A O 1
ATOM 1416 N N . TYR A 1 163 ? -13.244 8.892 13.037 1.00 78.00 163 TYR A N 1
ATOM 1417 C CA . TYR A 1 163 ? -12.044 8.273 12.508 1.00 78.00 163 TYR A CA 1
ATOM 1418 C C . TYR A 1 163 ? -11.611 8.897 11.174 1.00 78.00 163 TYR A C 1
ATOM 1420 O O . TYR A 1 163 ? -10.435 9.197 11.008 1.00 78.00 163 TYR A O 1
ATOM 1428 N N . PHE A 1 164 ? -12.527 9.155 10.239 1.00 78.50 164 PHE A N 1
ATOM 1429 C CA . PHE A 1 164 ? -12.172 9.724 8.941 1.00 78.50 164 PHE A CA 1
ATOM 1430 C C . PHE A 1 164 ? -11.536 11.114 9.071 1.00 78.50 164 PHE A C 1
ATOM 1432 O O . PHE A 1 164 ? -10.498 11.353 8.461 1.00 78.50 164 PHE A O 1
ATOM 1439 N N . ILE A 1 165 ? -12.103 11.996 9.903 1.00 73.94 165 ILE A N 1
ATOM 1440 C CA . ILE A 1 165 ? -11.584 13.363 10.099 1.00 73.94 165 ILE A CA 1
ATOM 1441 C C . ILE A 1 165 ? -10.149 13.349 10.614 1.00 73.94 165 ILE A C 1
ATOM 1443 O O . ILE A 1 165 ? -9.312 14.103 10.128 1.00 73.94 165 ILE A O 1
ATOM 1447 N N . TYR A 1 166 ? -9.871 12.509 11.610 1.00 73.06 166 TYR A N 1
ATOM 1448 C CA . TYR A 1 166 ? -8.560 12.509 12.253 1.00 73.06 166 TYR A CA 1
ATOM 1449 C C . TYR A 1 166 ? -7.546 11.615 11.531 1.00 73.06 166 TYR A C 1
ATOM 1451 O O . TYR A 1 166 ? -6.359 11.920 11.553 1.00 73.06 166 TYR A O 1
ATOM 1459 N N . SER A 1 167 ? -7.997 10.529 10.893 1.00 80.50 167 SER A N 1
ATOM 1460 C CA . SER A 1 167 ? -7.143 9.446 10.391 1.00 80.50 167 SER A CA 1
ATOM 1461 C C . SER A 1 167 ? -7.315 9.103 8.921 1.00 80.50 167 SER A C 1
ATOM 1463 O O . SER A 1 167 ? -6.372 8.592 8.318 1.00 80.50 167 SER A O 1
ATOM 1465 N N . GLY A 1 168 ? -8.504 9.303 8.358 1.00 80.50 168 GLY A N 1
ATOM 1466 C CA . GLY A 1 168 ? -8.865 8.765 7.047 1.00 80.50 168 GLY A CA 1
ATOM 1467 C C . GLY A 1 168 ? -7.977 9.309 5.936 1.00 80.50 168 GLY A C 1
ATOM 1468 O O . GLY A 1 168 ? -7.395 8.531 5.190 1.00 80.50 168 GLY A O 1
ATOM 1469 N N . LEU A 1 169 ? -7.807 10.633 5.880 1.00 82.00 169 LEU A N 1
ATOM 1470 C CA . LEU A 1 169 ? -6.996 11.294 4.850 1.00 82.00 169 LEU A CA 1
ATOM 1471 C C . LEU A 1 169 ? -5.525 10.883 4.903 1.00 82.00 169 LEU A C 1
ATOM 1473 O O . LEU A 1 169 ? -4.936 10.582 3.868 1.00 82.00 169 LEU A O 1
ATOM 1477 N N . ILE A 1 170 ? -4.955 10.818 6.109 1.00 84.62 170 ILE A N 1
ATOM 1478 C CA . ILE A 1 170 ? -3.579 10.355 6.302 1.00 84.62 170 ILE A CA 1
ATOM 1479 C C . ILE A 1 170 ? -3.461 8.920 5.789 1.00 84.62 170 ILE A C 1
ATOM 1481 O O . ILE A 1 170 ? -2.576 8.646 4.989 1.00 84.62 170 ILE A O 1
ATOM 1485 N N . ARG A 1 171 ? -4.383 8.022 6.162 1.00 84.38 171 ARG A N 1
ATOM 1486 C CA . ARG A 1 171 ? -4.332 6.625 5.707 1.00 84.38 171 ARG A CA 1
ATOM 1487 C C . ARG A 1 171 ? -4.511 6.474 4.199 1.00 84.38 171 ARG A C 1
ATOM 1489 O O . ARG A 1 171 ? -3.775 5.699 3.596 1.00 84.38 171 ARG A O 1
ATOM 1496 N N . ILE A 1 172 ? -5.418 7.240 3.588 1.00 86.00 172 ILE A N 1
ATOM 1497 C CA . ILE A 1 172 ? -5.584 7.280 2.128 1.00 86.00 172 ILE A CA 1
ATOM 1498 C C . ILE A 1 172 ? -4.261 7.680 1.482 1.00 86.00 172 ILE A C 1
ATOM 1500 O O . ILE A 1 172 ? -3.749 6.942 0.643 1.00 86.00 172 ILE A O 1
ATOM 1504 N N . TYR A 1 173 ? -3.658 8.785 1.916 1.00 88.19 173 TYR A N 1
ATOM 1505 C CA . TYR A 1 173 ? -2.377 9.231 1.378 1.00 88.19 173 TYR A CA 1
ATOM 1506 C C . TYR A 1 173 ? -1.278 8.166 1.553 1.00 88.19 173 TYR A C 1
ATOM 1508 O O . TYR A 1 173 ? -0.576 7.837 0.602 1.00 88.19 173 TYR A O 1
ATOM 1516 N N . THR A 1 174 ? -1.167 7.546 2.731 1.00 88.00 174 THR A N 1
ATOM 1517 C CA . THR A 1 174 ? -0.109 6.559 3.017 1.00 88.00 174 THR A CA 1
ATOM 151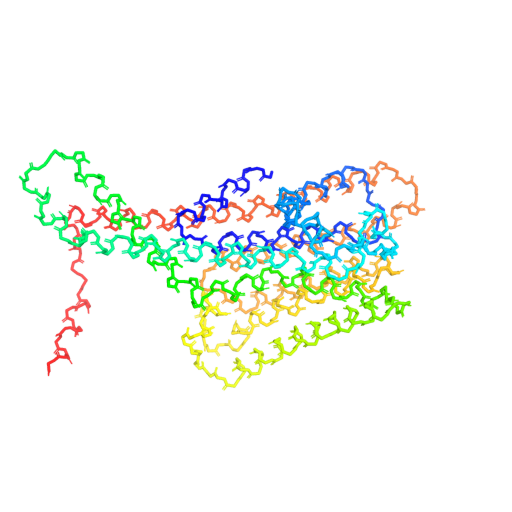8 C C . THR A 1 174 ? -0.297 5.226 2.308 1.00 88.00 174 THR A C 1
ATOM 1520 O O . THR A 1 174 ? 0.686 4.550 1.997 1.00 88.00 174 THR A O 1
ATOM 1523 N N . SER A 1 175 ? -1.551 4.856 2.044 1.00 86.62 175 SER A N 1
ATOM 1524 C CA . SER A 1 175 ? -1.899 3.686 1.239 1.00 86.62 175 SER A CA 1
ATOM 1525 C C . SER A 1 175 ? -1.622 3.910 -0.246 1.00 86.62 175 SER A C 1
ATOM 1527 O O . SER A 1 175 ? -1.294 2.980 -0.960 1.00 86.62 175 SER A O 1
ATOM 1529 N N . ASN A 1 176 ? -1.665 5.155 -0.722 1.00 88.81 176 ASN A N 1
ATOM 1530 C CA . ASN A 1 176 ? -1.311 5.493 -2.102 1.00 88.81 176 ASN A CA 1
ATOM 1531 C C . ASN A 1 176 ? 0.155 5.921 -2.245 1.00 88.81 176 ASN A C 1
ATOM 1533 O O . ASN A 1 176 ? 0.583 6.367 -3.307 1.00 88.81 176 ASN A O 1
ATOM 1537 N N . PHE A 1 177 ? 0.954 5.783 -1.185 1.00 92.81 177 PHE A N 1
ATOM 1538 C CA . PHE A 1 177 ? 2.339 6.239 -1.180 1.00 92.81 177 PHE A CA 1
ATOM 1539 C C . PHE A 1 177 ? 3.216 5.469 -2.179 1.00 92.81 177 PHE A C 1
ATOM 1541 O O . PHE A 1 177 ? 4.103 6.060 -2.798 1.00 92.81 177 PHE A O 1
ATOM 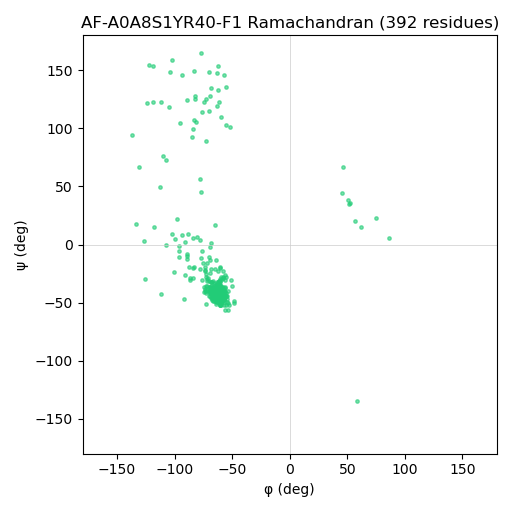1548 N N . TYR A 1 178 ? 2.952 4.167 -2.364 1.00 92.94 178 TYR A N 1
ATOM 1549 C CA . TYR A 1 178 ? 3.615 3.356 -3.388 1.00 92.94 178 TYR A CA 1
ATOM 1550 C C . TYR A 1 178 ? 3.368 3.919 -4.788 1.00 92.94 178 TYR A C 1
ATOM 1552 O O . TYR A 1 178 ? 4.319 4.159 -5.525 1.00 92.94 178 TYR A O 1
ATOM 1560 N N . GLU A 1 179 ? 2.105 4.175 -5.120 1.00 91.94 179 GLU A N 1
ATOM 1561 C CA . GLU A 1 179 ? 1.684 4.676 -6.426 1.00 91.94 179 GLU A CA 1
ATOM 1562 C C . GLU A 1 179 ? 2.212 6.091 -6.684 1.00 91.94 179 GLU A C 1
ATOM 1564 O O . GLU A 1 179 ? 2.878 6.314 -7.686 1.00 91.94 179 GLU A O 1
ATOM 1569 N N . LEU A 1 180 ? 2.052 7.016 -5.733 1.00 93.44 180 LEU A N 1
ATOM 1570 C CA . LEU A 1 180 ? 2.591 8.379 -5.825 1.00 93.44 180 LEU A CA 1
ATOM 1571 C C . LEU A 1 180 ? 4.098 8.416 -6.085 1.00 93.44 180 LEU A C 1
ATOM 1573 O O . LEU A 1 180 ? 4.588 9.208 -6.889 1.00 93.44 180 LEU A O 1
ATOM 1577 N N . THR A 1 181 ? 4.845 7.573 -5.378 1.00 95.88 181 THR A N 1
ATOM 1578 C CA . THR A 1 181 ? 6.297 7.494 -5.539 1.00 95.88 181 THR A CA 1
ATOM 1579 C C . THR A 1 181 ? 6.656 6.838 -6.871 1.00 95.88 181 THR A C 1
ATOM 1581 O O . THR A 1 181 ? 7.572 7.298 -7.548 1.00 95.88 181 THR A O 1
ATOM 1584 N N . PHE A 1 182 ? 5.912 5.804 -7.275 1.00 95.00 182 PHE A N 1
ATOM 1585 C CA . PHE A 1 182 ? 6.107 5.096 -8.539 1.00 95.00 182 PHE A CA 1
ATOM 1586 C C . PHE A 1 182 ? 5.924 6.022 -9.731 1.00 95.00 182 PHE A C 1
ATOM 1588 O O . PHE A 1 182 ? 6.825 6.138 -10.554 1.00 95.00 182 PHE A O 1
ATOM 1595 N N . THR A 1 183 ? 4.808 6.736 -9.783 1.00 93.88 183 THR A N 1
ATOM 1596 C CA . THR A 1 183 ? 4.447 7.608 -10.904 1.00 93.88 183 THR A CA 1
ATOM 1597 C C . THR A 1 183 ? 5.381 8.804 -11.005 1.00 93.88 183 THR A C 1
ATOM 1599 O O . THR A 1 183 ? 5.809 9.162 -12.101 1.00 93.88 183 THR A O 1
ATOM 1602 N N . SER A 1 184 ? 5.771 9.375 -9.860 1.00 96.00 184 SER A N 1
ATOM 1603 C CA . SER A 1 184 ? 6.730 10.479 -9.816 1.00 96.00 184 SER A CA 1
ATOM 1604 C C . SER A 1 184 ? 8.099 10.053 -10.351 1.00 96.00 184 SER A C 1
ATOM 1606 O O . SER A 1 184 ? 8.659 10.720 -11.217 1.00 96.00 184 SER A O 1
ATOM 1608 N N . ILE A 1 185 ? 8.641 8.924 -9.874 1.00 96.56 185 ILE A N 1
ATOM 1609 C CA . ILE A 1 185 ? 9.955 8.435 -10.321 1.00 96.56 185 ILE A CA 1
ATOM 1610 C C . ILE A 1 185 ? 9.891 7.974 -11.781 1.00 96.56 185 ILE A C 1
ATOM 1612 O O . ILE A 1 185 ? 10.824 8.241 -12.534 1.00 96.56 185 ILE A O 1
ATOM 1616 N N . LEU A 1 186 ? 8.798 7.335 -12.206 1.00 94.81 186 LEU A N 1
ATOM 1617 C CA . LEU A 1 186 ? 8.623 6.860 -13.579 1.00 94.81 186 LEU A CA 1
ATOM 1618 C C . LEU A 1 186 ? 8.668 8.012 -14.595 1.00 94.81 186 LEU A C 1
ATOM 1620 O O . LEU A 1 186 ? 9.383 7.905 -15.594 1.00 94.81 186 LEU A O 1
ATOM 1624 N N . GLN A 1 187 ? 7.981 9.123 -14.306 1.00 95.25 187 GLN A N 1
ATOM 1625 C CA . GLN A 1 187 ? 8.035 10.345 -15.117 1.00 95.25 187 GLN A CA 1
ATOM 1626 C C . GLN A 1 187 ? 9.437 10.972 -15.114 1.00 95.25 187 GLN A C 1
ATOM 1628 O O . GLN A 1 187 ? 9.895 11.447 -16.147 1.00 95.25 187 GLN A O 1
ATOM 1633 N N . ILE A 1 188 ? 10.137 10.973 -13.974 1.00 94.88 188 ILE A N 1
ATOM 1634 C CA . ILE A 1 188 ? 11.493 11.541 -13.867 1.00 94.88 188 ILE A CA 1
ATOM 1635 C C . ILE A 1 188 ? 12.511 10.718 -14.670 1.00 94.88 188 ILE A C 1
ATOM 1637 O O . ILE A 1 188 ? 13.381 11.287 -15.324 1.00 94.88 188 ILE A O 1
ATOM 1641 N N . VAL A 1 189 ? 12.412 9.386 -14.648 1.00 94.50 189 VAL A N 1
ATOM 1642 C CA . VAL A 1 189 ? 13.302 8.499 -15.419 1.00 94.50 189 VAL A CA 1
ATOM 1643 C C . VAL A 1 189 ? 13.025 8.591 -16.926 1.00 94.50 189 VAL A C 1
ATOM 1645 O O . VAL A 1 189 ? 13.950 8.460 -17.730 1.00 94.50 189 VAL A O 1
ATOM 1648 N N . ASN A 1 190 ? 11.776 8.855 -17.317 1.00 92.75 190 ASN A N 1
ATOM 1649 C CA . ASN A 1 190 ? 11.346 9.007 -18.712 1.00 92.75 190 ASN A CA 1
ATOM 1650 C C . ASN A 1 190 ? 10.926 10.452 -19.004 1.00 92.75 190 ASN A C 1
ATOM 1652 O O . ASN A 1 190 ? 9.843 10.718 -19.523 1.00 92.75 190 ASN A O 1
ATOM 1656 N N . LEU A 1 191 ? 11.797 11.385 -18.624 1.00 92.00 191 LEU A N 1
ATOM 1657 C CA . LEU A 1 191 ? 11.540 12.813 -18.706 1.00 92.00 191 LEU A CA 1
ATOM 1658 C C . LEU A 1 191 ? 11.307 13.248 -20.160 1.00 92.00 191 LEU A C 1
ATOM 1660 O O . LEU A 1 191 ? 12.159 13.053 -21.025 1.00 92.00 191 LEU A O 1
ATOM 1664 N N . ASN A 1 192 ? 10.145 13.851 -20.408 1.00 89.12 192 ASN A N 1
ATOM 1665 C CA . ASN A 1 192 ? 9.759 14.428 -21.692 1.00 89.12 192 ASN A CA 1
ATOM 1666 C C . ASN A 1 192 ? 9.512 15.935 -21.498 1.00 89.12 192 ASN A C 1
ATOM 1668 O O . ASN A 1 192 ? 8.679 16.323 -20.676 1.00 89.12 192 ASN A O 1
ATOM 1672 N N . LEU A 1 193 ? 10.235 16.767 -22.256 1.00 92.38 193 LEU A N 1
ATOM 1673 C CA . LEU A 1 193 ? 10.139 18.235 -22.233 1.00 92.38 193 LEU A CA 1
ATOM 1674 C C . LEU A 1 193 ? 9.693 18.826 -23.578 1.00 92.38 193 LEU A C 1
ATOM 1676 O O . LEU A 1 193 ? 9.837 20.027 -23.791 1.00 92.38 193 LEU A O 1
ATOM 1680 N N . ASP A 1 194 ? 9.159 18.008 -24.485 1.00 91.31 194 ASP A N 1
ATOM 1681 C CA . ASP A 1 194 ? 8.858 18.427 -25.859 1.00 91.31 194 ASP A CA 1
ATOM 1682 C C . ASP A 1 194 ? 7.796 19.537 -25.903 1.00 91.31 194 ASP A C 1
ATOM 1684 O O . ASP A 1 194 ? 7.829 20.416 -26.763 1.00 91.31 194 ASP A O 1
ATOM 1688 N N . THR A 1 195 ? 6.857 19.524 -24.951 1.00 90.44 195 THR A N 1
ATOM 1689 C CA . THR A 1 195 ? 5.807 20.540 -24.816 1.00 90.44 195 THR A CA 1
ATOM 1690 C C . THR A 1 195 ? 5.893 21.266 -23.474 1.00 90.44 195 THR A C 1
ATOM 1692 O O . THR A 1 195 ? 6.349 20.728 -22.457 1.00 90.44 195 THR A O 1
ATOM 1695 N N . THR A 1 196 ? 5.399 22.508 -23.439 1.00 91.25 196 THR A N 1
ATOM 1696 C CA . THR A 1 196 ? 5.298 23.306 -22.204 1.00 91.25 196 THR A CA 1
ATOM 1697 C C . THR A 1 196 ? 4.449 22.599 -21.147 1.00 91.25 196 THR A C 1
ATOM 1699 O O . THR A 1 196 ? 4.786 22.615 -19.965 1.00 91.25 196 THR A O 1
ATOM 1702 N N . PHE A 1 197 ? 3.389 21.911 -21.569 1.00 88.50 197 PHE A N 1
ATOM 1703 C CA . PHE A 1 197 ? 2.526 21.148 -20.676 1.00 88.50 197 PHE A CA 1
ATOM 1704 C C . PHE A 1 197 ? 3.229 19.912 -20.095 1.00 88.50 197 PHE A C 1
ATOM 1706 O O . PHE A 1 197 ? 3.194 19.712 -18.880 1.00 88.50 197 PHE A O 1
ATOM 1713 N N . ASN A 1 198 ? 3.965 19.147 -20.912 1.00 89.38 198 ASN A N 1
ATOM 1714 C CA . ASN A 1 198 ? 4.784 18.025 -20.429 1.00 89.38 198 ASN A CA 1
ATOM 1715 C C . ASN A 1 198 ? 5.866 18.491 -19.445 1.00 89.38 198 ASN A C 1
ATOM 1717 O O . ASN A 1 198 ? 6.153 17.808 -18.458 1.00 89.38 198 ASN A O 1
ATOM 1721 N N . THR A 1 199 ? 6.418 19.686 -19.666 1.00 92.44 199 THR A N 1
ATOM 1722 C CA . THR A 1 199 ? 7.377 20.314 -18.750 1.00 92.44 199 THR A CA 1
ATOM 1723 C C . THR A 1 199 ? 6.736 20.623 -17.395 1.00 92.44 199 THR A C 1
ATOM 1725 O O . THR A 1 199 ? 7.298 20.267 -16.359 1.00 92.44 199 THR A O 1
ATOM 1728 N N . ILE A 1 200 ? 5.535 21.216 -17.378 1.00 93.25 200 ILE A N 1
ATOM 1729 C CA . ILE A 1 200 ? 4.780 21.484 -16.139 1.00 93.25 200 ILE A CA 1
ATOM 1730 C C . ILE A 1 200 ? 4.468 20.178 -15.398 1.00 93.25 200 ILE A C 1
ATOM 1732 O O . ILE A 1 200 ? 4.616 20.105 -14.181 1.00 93.25 200 ILE A O 1
ATOM 1736 N N . ILE A 1 201 ? 4.075 19.128 -16.116 1.00 92.44 201 ILE A N 1
ATOM 1737 C CA . ILE A 1 201 ? 3.732 17.832 -15.517 1.00 92.44 201 ILE A CA 1
ATOM 1738 C C . ILE A 1 201 ? 4.961 17.125 -14.950 1.00 92.44 201 ILE A C 1
ATOM 1740 O O . ILE A 1 201 ? 4.907 16.582 -13.847 1.00 92.44 201 ILE A O 1
ATOM 1744 N N . SER A 1 202 ? 6.092 17.192 -15.649 1.00 94.06 202 SER A N 1
ATOM 1745 C CA . SER A 1 202 ? 7.369 16.691 -15.138 1.00 94.06 202 SER A CA 1
ATOM 1746 C C . SER A 1 202 ? 7.816 17.469 -13.894 1.00 94.06 202 SER A C 1
ATOM 1748 O O . SER A 1 202 ? 8.289 16.872 -12.928 1.00 94.06 202 SER A O 1
ATOM 1750 N N . LEU A 1 203 ? 7.596 18.789 -13.861 1.00 95.25 203 LEU A N 1
ATOM 1751 C CA . LEU A 1 203 ? 7.842 19.612 -12.675 1.00 95.25 203 LEU A CA 1
ATOM 1752 C C . LEU A 1 203 ? 6.927 19.212 -11.505 1.00 95.25 203 LEU A C 1
ATOM 1754 O O . LEU A 1 203 ? 7.400 19.099 -10.376 1.00 95.25 203 LEU A O 1
ATOM 1758 N N . LEU A 1 204 ? 5.642 18.943 -11.758 1.00 94.81 204 LEU A N 1
ATOM 1759 C CA . LEU A 1 204 ? 4.703 18.451 -10.743 1.00 94.81 204 LEU A CA 1
ATOM 1760 C C . LEU A 1 204 ? 5.128 17.093 -10.169 1.00 94.81 204 LEU A C 1
ATOM 1762 O O . LEU A 1 204 ? 5.026 16.895 -8.957 1.00 94.81 204 LEU A O 1
ATOM 1766 N N . ALA A 1 205 ? 5.652 16.185 -10.997 1.00 95.75 205 ALA A N 1
ATOM 1767 C CA . ALA A 1 205 ? 6.212 14.913 -10.537 1.00 95.75 205 ALA A CA 1
ATOM 1768 C C . ALA A 1 205 ? 7.407 15.130 -9.589 1.00 95.75 205 ALA A C 1
ATOM 1770 O O . ALA A 1 205 ? 7.475 14.524 -8.518 1.00 95.75 205 ALA A O 1
ATOM 1771 N N . ILE A 1 206 ? 8.313 16.055 -9.928 1.00 96.44 206 ILE A N 1
ATOM 1772 C CA . ILE A 1 206 ? 9.454 16.425 -9.074 1.00 96.44 206 ILE A CA 1
ATOM 1773 C C . ILE A 1 206 ? 8.978 17.039 -7.753 1.00 96.44 206 ILE A C 1
ATOM 1775 O O . ILE A 1 206 ? 9.435 16.624 -6.687 1.00 96.44 206 ILE A O 1
ATOM 1779 N N . ILE A 1 207 ? 8.041 17.991 -7.799 1.00 96.19 207 ILE A N 1
ATOM 1780 C CA . ILE A 1 207 ? 7.466 18.619 -6.599 1.00 96.19 207 ILE A CA 1
ATOM 1781 C C . ILE A 1 207 ? 6.825 17.555 -5.705 1.00 96.19 207 ILE A C 1
ATOM 1783 O O . ILE A 1 207 ? 7.072 17.542 -4.502 1.00 96.19 207 ILE A O 1
ATOM 1787 N N . THR A 1 208 ? 6.061 16.629 -6.285 1.00 94.81 208 THR A N 1
ATOM 1788 C CA . THR A 1 208 ? 5.411 15.537 -5.547 1.00 94.81 208 THR A CA 1
ATOM 1789 C C . THR A 1 208 ? 6.441 14.648 -4.853 1.00 94.81 208 THR A C 1
ATOM 1791 O O . THR A 1 208 ? 6.303 14.350 -3.666 1.00 94.81 208 THR A O 1
ATOM 1794 N N . LEU A 1 209 ? 7.525 14.287 -5.545 1.00 95.75 209 LEU A N 1
ATOM 1795 C CA . LEU A 1 209 ? 8.608 13.502 -4.959 1.00 95.75 209 LEU A CA 1
ATOM 1796 C C . LEU A 1 209 ? 9.307 14.252 -3.811 1.00 95.75 209 LEU A C 1
ATOM 1798 O O . LEU A 1 209 ? 9.542 13.669 -2.750 1.00 95.75 209 LEU A O 1
ATOM 1802 N N . ILE A 1 210 ? 9.590 15.548 -3.984 1.00 96.75 210 ILE A N 1
ATOM 1803 C CA . ILE A 1 210 ? 10.158 16.404 -2.929 1.00 96.75 210 ILE A CA 1
ATOM 1804 C C . ILE A 1 210 ? 9.214 16.455 -1.724 1.00 96.75 210 ILE A C 1
ATOM 1806 O O . ILE A 1 210 ? 9.661 16.265 -0.593 1.00 96.75 210 ILE A O 1
ATOM 1810 N N . CYS A 1 211 ? 7.912 16.648 -1.941 1.00 95.06 211 CYS A N 1
ATOM 1811 C CA . CYS A 1 211 ? 6.909 16.629 -0.879 1.00 95.06 211 CYS A CA 1
ATOM 1812 C C . CYS A 1 211 ? 6.898 15.292 -0.124 1.00 95.06 211 CYS A C 1
ATOM 1814 O O . CYS A 1 211 ? 6.859 15.304 1.106 1.00 95.06 211 CYS A O 1
ATOM 1816 N N . ASN A 1 212 ? 7.005 14.154 -0.819 1.00 94.88 212 ASN A N 1
ATOM 1817 C CA . ASN A 1 212 ? 7.076 12.836 -0.180 1.00 94.88 212 ASN A CA 1
ATOM 1818 C C . ASN A 1 212 ? 8.321 12.707 0.718 1.00 94.88 212 ASN A C 1
ATOM 1820 O O . ASN A 1 212 ? 8.218 12.250 1.859 1.00 94.88 212 ASN A O 1
ATOM 1824 N N . PHE A 1 213 ? 9.493 13.153 0.253 1.00 95.81 213 PHE A N 1
ATOM 1825 C CA . PHE A 1 213 ? 10.716 13.145 1.066 1.00 95.81 213 PHE A CA 1
ATOM 1826 C C . PHE A 1 213 ? 10.648 14.115 2.251 1.00 95.81 213 PHE A C 1
ATOM 1828 O O . PHE A 1 213 ? 11.049 13.761 3.364 1.00 95.81 213 PHE A O 1
ATOM 1835 N N . LEU A 1 214 ? 10.101 15.317 2.049 1.00 95.69 214 LEU A N 1
ATOM 1836 C CA . LEU A 1 214 ? 9.870 16.286 3.121 1.00 95.69 214 LEU A CA 1
ATOM 1837 C C . LEU A 1 214 ? 8.889 15.744 4.163 1.00 95.69 214 LEU A C 1
ATOM 1839 O O . LEU A 1 214 ? 9.081 15.975 5.356 1.00 95.69 214 LEU A O 1
ATOM 1843 N N . LEU A 1 215 ? 7.875 14.979 3.755 1.00 92.50 215 LEU A N 1
ATOM 1844 C CA . LEU A 1 215 ? 6.964 14.312 4.679 1.00 92.50 215 LEU A CA 1
ATOM 1845 C C . LEU A 1 215 ? 7.702 13.277 5.532 1.00 92.50 215 LEU A C 1
ATOM 1847 O O . LEU A 1 215 ? 7.591 13.322 6.755 1.00 92.50 215 LEU A O 1
ATOM 1851 N N . ILE A 1 216 ? 8.508 12.398 4.927 1.00 94.56 216 ILE A N 1
ATOM 1852 C CA . ILE A 1 216 ? 9.318 11.424 5.681 1.00 94.56 216 ILE A CA 1
ATOM 1853 C C . ILE A 1 216 ? 10.231 12.153 6.679 1.00 94.56 216 ILE A C 1
ATOM 1855 O O . ILE A 1 216 ? 10.260 11.810 7.861 1.00 94.56 216 ILE A O 1
ATOM 1859 N N . SER A 1 217 ? 10.935 13.194 6.228 1.00 95.44 217 SER A N 1
ATOM 1860 C CA . SER A 1 217 ? 11.875 13.958 7.058 1.00 95.44 217 SER A CA 1
ATOM 1861 C C . SER A 1 217 ? 11.187 14.733 8.189 1.00 95.44 217 SER A C 1
ATOM 1863 O O . SER A 1 217 ? 11.659 14.741 9.332 1.00 95.44 217 SER A O 1
ATOM 1865 N N . SER A 1 218 ? 10.038 15.352 7.908 1.00 91.88 218 SER A N 1
ATOM 1866 C CA . SER A 1 218 ? 9.260 16.096 8.902 1.00 91.88 218 SER A CA 1
ATOM 1867 C C . SER A 1 218 ? 8.657 15.169 9.954 1.00 91.88 218 SER A C 1
ATOM 1869 O O . SER A 1 218 ? 8.768 15.467 11.144 1.00 91.88 218 SER A O 1
ATOM 1871 N N . VAL A 1 219 ? 8.106 14.017 9.555 1.00 90.25 219 VAL A N 1
ATOM 1872 C CA . VAL A 1 219 ? 7.598 13.002 10.489 1.00 90.25 219 VAL A CA 1
ATOM 1873 C C . VAL A 1 219 ? 8.738 12.443 11.336 1.00 90.25 219 VAL A C 1
ATOM 1875 O O . VAL A 1 219 ? 8.620 12.415 12.561 1.00 90.25 219 VAL A O 1
ATOM 1878 N N . PHE A 1 220 ? 9.877 12.099 10.728 1.00 93.00 220 PHE A N 1
ATOM 1879 C CA . PHE A 1 220 ? 11.058 11.645 11.461 1.00 93.00 220 PHE A CA 1
ATOM 1880 C C . PHE A 1 220 ? 11.492 12.659 12.525 1.00 93.00 220 PHE A C 1
ATOM 1882 O O . PHE A 1 220 ? 11.624 12.314 13.703 1.00 93.00 220 PHE A O 1
ATOM 1889 N N . SER A 1 221 ? 11.653 13.921 12.116 1.00 93.00 221 SER A N 1
ATOM 1890 C CA . SER A 1 221 ? 12.085 15.023 12.980 1.00 93.00 221 SER A CA 1
ATOM 1891 C C . SER A 1 221 ? 11.090 15.287 14.107 1.00 93.00 221 SER A C 1
ATOM 1893 O O . SER A 1 221 ? 11.486 15.472 15.257 1.00 93.00 221 SER A O 1
ATOM 1895 N N . TYR A 1 222 ? 9.793 15.274 13.796 1.00 90.62 222 TYR A N 1
ATOM 1896 C CA . TYR A 1 222 ? 8.725 15.474 14.770 1.00 90.62 222 TYR A CA 1
ATOM 1897 C C . TYR A 1 222 ? 8.704 14.362 15.825 1.00 90.62 222 TYR A C 1
ATOM 1899 O O . TYR A 1 222 ? 8.646 14.646 17.023 1.00 90.62 222 TYR A O 1
ATOM 1907 N N . LEU A 1 223 ? 8.796 13.100 15.394 1.00 88.44 223 LEU A N 1
ATOM 1908 C CA . LEU A 1 223 ? 8.777 11.934 16.280 1.00 88.44 223 LEU A CA 1
ATOM 1909 C C . LEU A 1 223 ? 10.071 11.763 17.077 1.00 88.44 223 LEU A C 1
ATOM 1911 O O . LEU A 1 223 ? 10.046 11.181 18.159 1.00 88.44 223 LEU A O 1
ATOM 1915 N N . SER A 1 224 ? 11.191 12.278 16.566 1.00 89.44 224 SER A N 1
ATOM 1916 C CA . SER A 1 224 ? 12.466 12.277 17.281 1.00 89.44 224 SER A CA 1
ATOM 1917 C C . SER A 1 224 ? 12.530 13.335 18.382 1.00 89.44 224 SER A C 1
ATOM 1919 O O . SER A 1 224 ? 13.242 13.126 19.357 1.00 89.44 224 SER A O 1
ATOM 1921 N N . LYS A 1 225 ? 11.838 14.472 18.226 1.00 88.75 225 LYS A N 1
ATOM 1922 C CA . LYS A 1 225 ? 11.868 15.577 19.201 1.00 88.75 225 LYS A CA 1
ATOM 1923 C C . LYS A 1 225 ? 10.846 15.424 20.327 1.00 88.75 225 LYS A C 1
ATOM 1925 O O . LYS A 1 225 ? 11.068 15.942 21.414 1.00 88.75 225 LYS A O 1
ATOM 1930 N N . ASN A 1 226 ? 9.721 14.758 20.066 1.00 83.75 226 ASN A N 1
ATOM 1931 C CA . ASN A 1 226 ? 8.607 14.698 21.008 1.00 83.75 226 ASN A CA 1
ATOM 1932 C C . ASN A 1 226 ? 8.513 13.341 21.717 1.00 83.75 226 ASN A C 1
ATOM 1934 O O . ASN A 1 226 ? 8.209 12.308 21.114 1.00 83.75 226 ASN A O 1
ATOM 1938 N N . ASP A 1 227 ? 8.660 13.359 23.042 1.00 76.62 227 ASP A N 1
ATOM 1939 C CA . ASP A 1 227 ? 8.487 12.158 23.864 1.00 76.62 227 ASP A CA 1
ATOM 1940 C C . ASP A 1 227 ? 7.038 11.678 23.895 1.00 76.62 227 ASP A C 1
ATOM 1942 O O . ASP A 1 227 ? 6.772 10.473 23.871 1.00 76.62 227 ASP A O 1
ATOM 1946 N N . ARG A 1 228 ? 6.091 12.622 23.891 1.00 74.56 228 ARG A N 1
ATOM 1947 C CA . ARG A 1 228 ? 4.653 12.351 23.871 1.00 74.56 228 ARG A CA 1
ATOM 1948 C C . ARG A 1 228 ? 4.061 12.795 22.546 1.00 74.56 228 ARG A C 1
ATOM 1950 O O . ARG A 1 228 ? 4.140 13.957 22.164 1.00 74.56 228 ARG A O 1
ATOM 1957 N N . VAL A 1 229 ? 3.427 11.852 21.864 1.00 71.38 229 VAL A N 1
ATOM 1958 C CA . VAL A 1 229 ? 2.814 12.096 2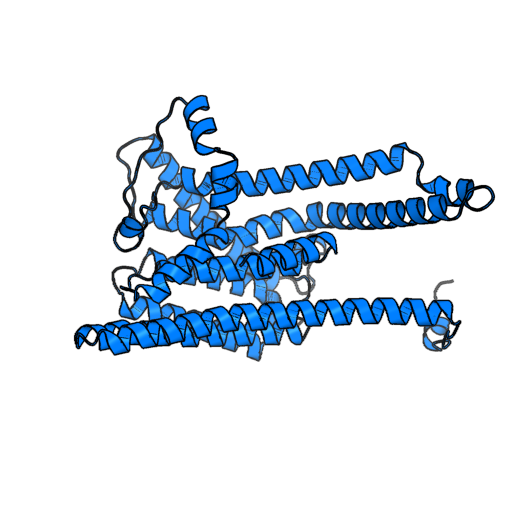0.559 1.00 71.38 229 VAL A CA 1
ATOM 1959 C C . VAL A 1 229 ? 1.441 12.712 20.779 1.00 71.38 229 VAL A C 1
ATOM 1961 O O . VAL A 1 229 ? 0.621 12.169 21.527 1.00 71.38 229 VAL A O 1
ATOM 1964 N N . ASN A 1 230 ? 1.196 13.845 20.123 1.00 72.06 230 ASN A N 1
ATOM 1965 C CA . ASN A 1 230 ? -0.081 14.537 20.203 1.00 72.06 230 ASN A CA 1
ATOM 1966 C C . ASN A 1 230 ? -1.219 13.666 19.635 1.00 72.06 230 ASN A C 1
ATOM 1968 O O . ASN A 1 230 ? -1.022 12.913 18.681 1.00 72.06 230 ASN A O 1
ATOM 1972 N N . LYS A 1 231 ? -2.434 13.786 20.185 1.00 67.00 231 LYS A N 1
ATOM 1973 C CA . LYS A 1 231 ? -3.603 12.995 19.752 1.00 67.00 231 LYS A CA 1
ATOM 1974 C C . LYS A 1 231 ? -3.927 13.184 18.267 1.00 67.00 231 LYS A C 1
ATOM 1976 O O . LYS A 1 231 ? -4.413 12.252 17.642 1.00 67.00 231 LYS A O 1
ATOM 1981 N N . THR A 1 232 ? -3.617 14.341 17.691 1.00 66.25 232 THR A N 1
ATOM 1982 C CA . THR A 1 232 ? -3.820 14.627 16.262 1.00 66.25 232 THR A CA 1
ATOM 1983 C C . THR A 1 232 ? -2.910 13.807 15.345 1.00 66.25 232 THR A C 1
ATOM 1985 O O . THR A 1 232 ? -3.336 13.418 14.267 1.00 66.25 232 THR A O 1
ATOM 1988 N N . VAL A 1 233 ? -1.694 13.479 15.791 1.00 68.75 233 VAL A N 1
ATOM 1989 C CA . VAL A 1 233 ? -0.716 12.653 15.053 1.00 68.75 233 VAL A CA 1
ATOM 1990 C C . VAL A 1 233 ? -0.784 11.185 15.495 1.00 68.75 233 VAL A C 1
ATOM 1992 O O . VAL A 1 233 ? -0.085 10.329 14.960 1.00 68.75 233 VAL A O 1
ATOM 1995 N N . SER A 1 234 ? -1.658 10.861 16.456 1.00 67.50 234 SER A N 1
ATOM 1996 C CA . SER A 1 234 ? -1.777 9.510 17.022 1.00 67.50 234 SER A CA 1
ATOM 1997 C C . SER A 1 234 ? -2.086 8.440 15.986 1.00 67.50 234 SER A C 1
ATOM 1999 O O . SER A 1 234 ? -1.726 7.293 16.195 1.00 67.50 234 SER A O 1
ATOM 2001 N N . VAL A 1 235 ? -2.664 8.828 14.855 1.00 69.69 235 VAL A N 1
ATOM 2002 C CA . VAL A 1 235 ? -2.952 7.956 13.718 1.00 69.69 235 VAL A CA 1
ATOM 2003 C C . VAL A 1 235 ? -1.693 7.331 13.131 1.00 69.69 235 VAL A C 1
ATOM 2005 O O . VAL A 1 235 ? -1.705 6.160 12.773 1.00 69.69 235 VAL A O 1
ATOM 2008 N N . LEU A 1 236 ? -0.597 8.090 13.064 1.00 69.50 236 LEU A N 1
ATOM 2009 C CA . LEU A 1 236 ? 0.686 7.590 12.562 1.00 69.50 236 LEU A CA 1
ATOM 2010 C C . LEU A 1 236 ? 1.338 6.581 13.521 1.00 69.50 236 LEU A C 1
ATOM 2012 O O . LEU A 1 236 ? 2.336 5.958 13.177 1.00 69.50 236 LEU A O 1
ATOM 2016 N N . ILE A 1 237 ? 0.802 6.457 14.739 1.00 69.75 237 ILE A N 1
ATOM 2017 C CA . ILE A 1 237 ? 1.366 5.696 15.865 1.00 69.75 237 ILE A CA 1
ATOM 2018 C C . ILE A 1 237 ? 0.263 4.836 16.508 1.00 69.75 237 ILE A C 1
ATOM 2020 O O . ILE A 1 237 ? 0.356 4.411 17.660 1.00 69.75 237 ILE A O 1
ATOM 2024 N N . GLU A 1 238 ? -0.837 4.613 15.791 1.00 68.00 238 GLU A N 1
ATOM 2025 C CA . GLU A 1 238 ? -1.951 3.829 16.301 1.00 68.00 238 GLU A CA 1
ATOM 2026 C C . GLU A 1 238 ? -1.498 2.366 16.405 1.00 68.00 238 GLU A C 1
ATOM 2028 O O . GLU A 1 238 ? -0.932 1.823 15.462 1.00 68.00 238 GLU A O 1
ATOM 2033 N N . GLY A 1 239 ? -1.682 1.751 17.578 1.00 65.50 239 GLY A N 1
ATOM 2034 C CA . GLY A 1 239 ? -1.292 0.357 17.824 1.00 65.50 239 GLY A CA 1
ATOM 2035 C C . GLY A 1 239 ? 0.157 0.117 18.274 1.00 65.50 239 GLY A C 1
ATOM 2036 O O . GLY A 1 239 ? 0.539 -1.042 18.413 1.00 65.50 239 GLY A O 1
ATOM 2037 N N . ILE A 1 240 ? 0.965 1.155 18.536 1.00 73.88 240 ILE A N 1
ATOM 2038 C CA . ILE A 1 240 ? 2.389 1.008 18.911 1.00 73.88 240 ILE A CA 1
ATOM 2039 C C . ILE A 1 240 ? 2.590 0.869 20.435 1.00 73.88 240 ILE A C 1
ATOM 2041 O O . ILE A 1 240 ? 2.210 1.765 21.191 1.00 73.88 240 ILE A O 1
ATOM 2045 N N . GLU A 1 241 ? 3.253 -0.220 20.869 1.00 58.81 241 GLU A N 1
ATOM 2046 C CA . GLU A 1 241 ? 3.307 -0.712 22.272 1.00 58.81 241 GLU A CA 1
ATOM 2047 C C . GLU A 1 241 ? 4.022 0.195 23.255 1.00 58.81 241 GLU A C 1
ATOM 2049 O O . GLU A 1 241 ? 3.645 0.285 24.421 1.00 58.81 241 GLU A O 1
ATOM 2054 N N . ASN A 1 242 ? 5.052 0.897 22.797 1.00 58.16 242 ASN A N 1
ATOM 2055 C CA . ASN A 1 242 ? 5.924 1.637 23.687 1.00 58.16 242 ASN A CA 1
ATOM 2056 C C . ASN A 1 242 ? 6.238 3.009 23.118 1.00 58.16 242 ASN A C 1
ATOM 2058 O O . ASN A 1 242 ? 7.239 3.213 22.439 1.00 58.16 242 ASN A O 1
ATOM 2062 N N . LYS A 1 243 ? 5.458 4.013 23.532 1.00 65.06 243 LYS A N 1
ATOM 2063 C CA . LYS A 1 243 ? 5.735 5.439 23.267 1.00 65.06 243 LYS A CA 1
ATOM 2064 C C . LYS A 1 243 ? 7.019 5.955 23.938 1.00 65.06 243 LYS A C 1
ATOM 2066 O O . LYS A 1 243 ? 7.189 7.161 24.057 1.00 65.06 243 LYS A O 1
ATOM 2071 N N . ILE A 1 244 ? 7.915 5.080 24.385 1.00 69.06 244 ILE A N 1
ATOM 2072 C CA . ILE A 1 244 ? 9.201 5.430 24.991 1.00 69.06 244 ILE A CA 1
ATOM 2073 C C . ILE A 1 244 ? 10.348 5.013 24.063 1.00 69.06 244 ILE A C 1
ATOM 2075 O O . ILE A 1 244 ? 11.249 5.810 23.831 1.00 69.06 244 ILE A O 1
ATOM 2079 N N . ASN A 1 245 ? 10.296 3.823 23.448 1.00 84.94 245 ASN A N 1
ATOM 2080 C CA . ASN A 1 245 ? 11.369 3.372 22.561 1.00 84.94 245 ASN A CA 1
ATOM 2081 C C . ASN A 1 245 ? 11.293 4.089 21.203 1.00 84.94 245 ASN A C 1
ATOM 2083 O O . ASN A 1 245 ? 10.367 3.868 20.417 1.00 84.94 245 ASN A O 1
ATOM 2087 N N . GLN A 1 246 ? 12.294 4.918 20.905 1.00 85.19 246 GLN A N 1
ATOM 2088 C CA . GLN A 1 246 ? 12.365 5.698 19.669 1.00 85.19 246 GLN A CA 1
ATOM 2089 C C . GLN A 1 246 ? 12.277 4.821 18.414 1.00 85.19 246 GLN A C 1
ATOM 2091 O O . GLN A 1 246 ? 11.593 5.196 17.464 1.00 85.19 246 GLN A O 1
ATOM 2096 N N . GLY A 1 247 ? 12.874 3.625 18.426 1.00 87.12 247 GLY A N 1
ATOM 2097 C CA . GLY A 1 247 ? 12.817 2.716 17.279 1.00 87.12 247 GLY A CA 1
ATOM 2098 C C . GLY A 1 247 ? 11.400 2.244 16.955 1.00 87.12 247 GLY A C 1
ATOM 2099 O O . GLY A 1 247 ? 11.049 2.142 15.784 1.00 87.12 247 GLY A O 1
ATOM 2100 N N . THR A 1 248 ? 10.552 2.043 17.970 1.00 89.38 248 THR A N 1
ATOM 2101 C CA . THR A 1 248 ? 9.136 1.686 17.763 1.00 89.38 248 THR A CA 1
ATOM 2102 C C . THR A 1 248 ? 8.313 2.866 17.259 1.00 89.38 248 THR A C 1
ATOM 2104 O O . THR A 1 248 ? 7.525 2.703 16.335 1.00 89.38 248 THR A O 1
ATOM 2107 N N . LYS A 1 249 ? 8.554 4.082 17.777 1.00 88.44 249 LYS A N 1
ATOM 2108 C CA . LYS A 1 249 ? 7.881 5.306 17.305 1.00 88.44 249 LYS A CA 1
ATOM 2109 C C . LYS A 1 249 ? 8.134 5.571 15.825 1.00 88.44 249 LYS A C 1
ATOM 2111 O O . LYS A 1 249 ? 7.242 6.031 15.124 1.00 88.44 249 LYS A O 1
ATOM 2116 N N . GLN A 1 250 ? 9.350 5.290 15.362 1.00 91.81 250 GLN A N 1
ATOM 2117 C CA . GLN A 1 250 ? 9.777 5.551 13.988 1.00 91.81 250 GLN A CA 1
ATOM 2118 C C . GLN A 1 250 ? 9.313 4.486 12.985 1.00 91.81 250 GLN A C 1
ATOM 2120 O O . GLN A 1 250 ? 9.683 4.572 11.816 1.00 91.81 250 GLN A O 1
ATOM 2125 N N . TYR A 1 251 ? 8.483 3.518 13.397 1.00 92.62 251 TYR A N 1
ATOM 2126 C CA . TYR A 1 251 ? 7.941 2.479 12.515 1.00 92.62 251 TYR A CA 1
ATOM 2127 C C . TYR A 1 251 ? 7.370 3.045 11.223 1.00 92.62 251 TYR A C 1
ATOM 2129 O O . TYR A 1 251 ? 7.736 2.607 10.137 1.00 92.62 251 TYR A O 1
ATOM 2137 N N . PHE A 1 252 ? 6.511 4.054 11.340 1.00 91.06 252 PHE A N 1
ATOM 2138 C CA . PHE A 1 252 ? 5.841 4.633 10.190 1.00 91.06 252 PHE A CA 1
ATOM 2139 C C . PHE A 1 252 ? 6.828 5.315 9.225 1.00 91.06 252 PHE A C 1
ATOM 2141 O O . PHE A 1 252 ? 6.752 5.108 8.016 1.00 91.06 252 PHE A O 1
ATOM 2148 N N . THR A 1 253 ? 7.810 6.056 9.747 1.00 94.00 253 THR A N 1
ATOM 2149 C CA . THR A 1 253 ? 8.883 6.654 8.937 1.00 94.00 253 THR A CA 1
ATOM 2150 C C . THR A 1 253 ? 9.686 5.580 8.201 1.00 94.00 253 THR A C 1
ATOM 2152 O O . THR A 1 253 ? 9.935 5.700 7.003 1.00 94.00 253 THR A O 1
ATOM 2155 N N . ILE A 1 254 ? 10.080 4.518 8.909 1.00 96.12 254 ILE A N 1
ATOM 2156 C CA . ILE A 1 254 ? 10.877 3.417 8.353 1.00 96.12 254 ILE A CA 1
ATOM 2157 C C . ILE A 1 254 ? 10.067 2.654 7.300 1.00 96.12 254 ILE A C 1
ATOM 2159 O O . ILE A 1 254 ? 10.611 2.286 6.261 1.00 96.12 254 ILE A O 1
ATOM 2163 N N . LEU A 1 255 ? 8.764 2.473 7.523 1.00 95.00 255 LEU A N 1
ATOM 2164 C CA . LEU A 1 255 ? 7.851 1.886 6.550 1.00 95.00 255 LEU A CA 1
ATOM 2165 C C . LEU A 1 255 ? 7.801 2.726 5.267 1.00 95.00 255 LEU A C 1
ATOM 2167 O O . LEU A 1 255 ? 7.997 2.174 4.189 1.00 95.00 255 LEU A O 1
ATOM 2171 N N . LEU A 1 256 ? 7.591 4.045 5.359 1.00 95.88 256 LEU A N 1
ATOM 2172 C CA . LEU A 1 256 ? 7.590 4.921 4.179 1.00 95.88 256 LEU A CA 1
ATOM 2173 C C . LEU A 1 256 ? 8.938 4.904 3.451 1.00 95.88 256 LEU A C 1
ATOM 2175 O O . LEU A 1 256 ? 8.966 4.806 2.227 1.00 95.88 256 LEU A O 1
ATOM 2179 N N . LEU A 1 257 ? 10.052 4.922 4.190 1.00 97.19 257 LEU A N 1
ATOM 2180 C CA . LEU A 1 257 ? 11.389 4.813 3.609 1.00 97.19 257 LEU A CA 1
ATOM 2181 C C . LEU A 1 257 ? 11.566 3.489 2.852 1.00 97.19 257 LEU A C 1
ATOM 2183 O O . LEU A 1 257 ? 12.045 3.497 1.720 1.00 97.19 257 LEU A O 1
ATOM 2187 N N . LYS A 1 258 ? 11.128 2.363 3.432 1.00 97.25 258 LYS A N 1
ATOM 2188 C CA . LYS A 1 258 ? 11.110 1.054 2.762 1.00 97.25 258 LYS A CA 1
ATOM 2189 C C . LYS A 1 258 ? 10.288 1.113 1.471 1.00 97.25 258 LYS A C 1
ATOM 2191 O O . LYS A 1 258 ? 10.766 0.638 0.443 1.00 97.25 258 LYS A O 1
ATOM 2196 N N . LYS A 1 259 ? 9.085 1.708 1.501 1.00 97.06 259 LYS A N 1
ATOM 2197 C CA . LYS A 1 259 ? 8.239 1.870 0.303 1.00 97.06 259 LYS A CA 1
ATOM 2198 C C . LYS A 1 259 ? 8.973 2.660 -0.788 1.00 97.06 259 LYS A C 1
ATOM 2200 O O . LYS A 1 259 ? 9.025 2.201 -1.926 1.00 97.06 259 LYS A O 1
ATOM 2205 N N . THR A 1 260 ? 9.596 3.789 -0.438 1.00 97.50 260 THR A N 1
ATOM 2206 C CA . THR A 1 260 ? 10.377 4.605 -1.382 1.00 97.50 260 THR A CA 1
ATOM 2207 C C . THR A 1 260 ? 11.548 3.828 -1.969 1.00 97.50 260 THR A C 1
ATOM 2209 O O . THR A 1 260 ? 11.685 3.780 -3.186 1.00 97.50 260 THR A O 1
ATOM 2212 N N . LEU A 1 261 ? 12.370 3.187 -1.131 1.00 98.19 261 LEU A N 1
ATOM 2213 C CA . LEU A 1 261 ? 13.534 2.417 -1.585 1.00 98.19 261 LEU A CA 1
ATOM 2214 C C . LEU A 1 261 ? 13.129 1.265 -2.508 1.00 98.19 261 LEU A C 1
ATOM 2216 O O . LEU A 1 261 ? 13.783 1.033 -3.520 1.00 98.19 261 LEU A O 1
ATOM 2220 N N . PHE A 1 262 ? 12.029 0.580 -2.193 1.00 98.12 262 PHE A N 1
ATOM 2221 C CA . PHE A 1 262 ? 11.484 -0.483 -3.031 1.00 98.12 262 PHE A CA 1
ATOM 2222 C C . PHE A 1 262 ? 11.077 0.028 -4.419 1.00 98.12 262 PHE A C 1
ATOM 2224 O O . PHE A 1 262 ? 11.447 -0.570 -5.426 1.00 98.12 262 PHE A O 1
ATOM 2231 N N . ILE A 1 263 ? 10.369 1.157 -4.496 1.00 97.69 263 ILE A N 1
ATOM 2232 C CA . ILE A 1 263 ? 9.964 1.738 -5.781 1.00 97.69 263 ILE A CA 1
ATOM 2233 C C . ILE A 1 263 ? 11.159 2.291 -6.559 1.00 97.69 263 ILE A C 1
ATOM 2235 O O . ILE A 1 263 ? 11.251 2.062 -7.763 1.00 97.69 263 ILE A O 1
ATOM 2239 N N . VAL A 1 264 ? 12.093 2.975 -5.892 1.00 97.56 264 VAL A N 1
ATOM 2240 C CA . VAL A 1 264 ? 13.344 3.429 -6.518 1.00 97.56 264 VAL A CA 1
ATOM 2241 C C . VAL A 1 264 ? 14.080 2.236 -7.128 1.00 97.56 264 VAL A C 1
ATOM 2243 O O . VAL A 1 264 ? 14.500 2.313 -8.278 1.00 97.56 264 VAL A O 1
ATOM 2246 N N . ASN A 1 265 ? 14.174 1.113 -6.409 1.00 97.62 265 ASN A N 1
ATOM 2247 C CA . ASN A 1 265 ? 14.769 -0.115 -6.929 1.00 97.62 265 ASN A CA 1
ATOM 2248 C C . ASN A 1 265 ? 14.029 -0.644 -8.172 1.00 97.62 265 ASN A C 1
ATOM 2250 O O . ASN A 1 265 ? 14.646 -0.991 -9.177 1.00 97.62 265 ASN A O 1
ATOM 2254 N N . ILE A 1 266 ? 12.695 -0.659 -8.150 1.00 96.62 266 ILE A N 1
ATOM 2255 C CA . ILE A 1 266 ? 11.900 -1.147 -9.283 1.00 96.62 266 ILE A CA 1
ATOM 2256 C C . ILE A 1 266 ? 12.030 -0.258 -10.527 1.00 96.62 266 ILE A C 1
ATOM 2258 O O . ILE A 1 266 ? 12.121 -0.776 -11.639 1.00 96.62 266 ILE A O 1
ATOM 2262 N N . VAL A 1 267 ? 12.042 1.065 -10.358 1.00 96.44 267 VAL A N 1
ATOM 2263 C CA . VAL A 1 267 ? 11.985 2.010 -11.482 1.00 96.44 267 VAL A CA 1
ATOM 2264 C C . VAL A 1 267 ? 13.377 2.423 -11.968 1.00 96.44 267 VAL A C 1
ATOM 2266 O O . VAL A 1 267 ? 13.633 2.403 -13.167 1.00 96.44 267 VAL A O 1
ATOM 2269 N N . ALA A 1 268 ? 14.292 2.787 -11.066 1.00 95.31 268 ALA A N 1
ATOM 2270 C CA . ALA A 1 268 ? 15.592 3.349 -11.442 1.00 95.31 268 ALA A CA 1
ATOM 2271 C C . ALA A 1 268 ? 16.645 2.279 -11.777 1.00 95.31 268 ALA A C 1
ATOM 2273 O O . ALA A 1 268 ? 17.525 2.523 -12.599 1.00 95.31 268 ALA A O 1
ATOM 2274 N N . PHE A 1 269 ? 16.555 1.086 -11.181 1.00 95.31 269 PHE A N 1
ATOM 2275 C CA . PHE A 1 269 ? 17.554 0.021 -11.346 1.00 95.31 269 PHE A CA 1
ATOM 2276 C C . PHE A 1 269 ? 17.162 -1.042 -12.386 1.00 95.31 269 PHE A C 1
ATOM 2278 O O . PHE A 1 269 ? 17.701 -2.145 -12.374 1.00 95.31 269 PHE A O 1
ATOM 2285 N N . GLN A 1 270 ? 16.269 -0.725 -13.333 1.00 93.56 270 GLN A N 1
ATOM 2286 C CA . GLN A 1 270 ? 15.831 -1.687 -14.359 1.00 93.56 270 GLN A CA 1
ATOM 2287 C C . GLN A 1 270 ? 16.960 -2.220 -15.247 1.00 93.56 270 GLN A C 1
ATOM 2289 O O . GLN A 1 270 ? 16.870 -3.345 -15.730 1.00 93.56 270 GLN A O 1
ATOM 2294 N N . ALA A 1 271 ? 18.029 -1.445 -15.446 1.00 92.75 271 ALA A N 1
ATOM 2295 C CA . ALA A 1 271 ? 19.188 -1.889 -16.218 1.00 92.75 271 ALA A CA 1
ATOM 2296 C C . ALA A 1 271 ? 19.988 -3.010 -15.520 1.00 92.75 271 ALA A C 1
ATOM 2298 O O . ALA A 1 271 ? 20.721 -3.736 -16.185 1.00 92.75 271 ALA A O 1
ATOM 2299 N N . LEU A 1 272 ? 19.860 -3.160 -14.196 1.00 93.69 272 LEU A N 1
ATOM 2300 C CA . LEU A 1 272 ? 20.613 -4.126 -13.393 1.00 93.69 272 LEU A CA 1
ATOM 2301 C C . LEU A 1 272 ? 19.686 -5.236 -12.882 1.00 93.69 272 LEU A C 1
ATOM 2303 O O . LEU A 1 272 ? 19.317 -5.266 -11.709 1.00 93.69 272 LEU A O 1
ATOM 2307 N N . VAL A 1 273 ? 19.324 -6.155 -13.778 1.00 91.12 273 VAL A N 1
ATOM 2308 C CA . VAL A 1 273 ? 18.323 -7.214 -13.552 1.00 91.12 273 VAL A CA 1
ATOM 2309 C C . VAL A 1 273 ? 18.611 -8.050 -12.292 1.00 91.12 273 VAL A C 1
ATOM 2311 O O . VAL A 1 273 ? 17.790 -8.066 -11.368 1.00 91.12 273 VAL A O 1
ATOM 2314 N N . ALA A 1 274 ? 19.798 -8.662 -12.194 1.00 88.50 274 ALA A N 1
ATOM 2315 C CA . ALA A 1 274 ? 20.203 -9.443 -11.022 1.00 88.50 274 ALA A CA 1
ATOM 2316 C C . ALA A 1 274 ? 20.183 -8.608 -9.734 1.00 88.50 274 ALA A C 1
ATOM 2318 O O . ALA A 1 274 ? 19.625 -9.017 -8.711 1.00 88.50 274 ALA A O 1
ATOM 2319 N N . ALA A 1 275 ? 20.776 -7.410 -9.788 1.00 92.88 275 ALA A N 1
ATOM 2320 C CA . ALA A 1 275 ? 20.915 -6.540 -8.626 1.00 92.88 275 ALA A CA 1
ATOM 2321 C C . ALA A 1 275 ? 19.551 -6.104 -8.086 1.00 92.88 275 ALA A C 1
ATOM 2323 O O . ALA A 1 275 ? 19.371 -6.046 -6.874 1.00 92.88 275 ALA A O 1
ATOM 2324 N N . GLN A 1 276 ? 18.576 -5.863 -8.962 1.00 95.50 276 GLN A N 1
ATOM 2325 C CA . GLN A 1 276 ? 17.237 -5.443 -8.574 1.00 95.50 276 GLN A CA 1
ATOM 2326 C C . GLN A 1 276 ? 16.575 -6.459 -7.633 1.00 95.50 276 GLN A C 1
ATOM 2328 O O . GLN A 1 276 ? 16.079 -6.086 -6.570 1.00 95.50 276 GLN A O 1
ATOM 2333 N N . SER A 1 277 ? 16.617 -7.749 -7.974 1.00 95.69 277 SER A N 1
ATOM 2334 C CA . SER A 1 277 ? 16.047 -8.810 -7.130 1.00 95.69 277 SER A CA 1
ATOM 2335 C C . SER A 1 277 ? 16.751 -8.924 -5.768 1.00 95.69 277 SER A C 1
ATOM 2337 O O . SER A 1 277 ? 16.090 -8.991 -4.728 1.00 95.69 277 SER A O 1
ATOM 2339 N N . LEU A 1 278 ? 18.086 -8.838 -5.753 1.00 96.31 278 LEU A N 1
ATOM 2340 C CA . LEU A 1 278 ? 18.897 -8.893 -4.535 1.00 96.31 278 LEU A CA 1
ATOM 2341 C C . LEU A 1 278 ? 18.696 -7.669 -3.633 1.00 96.31 278 LEU A C 1
ATOM 2343 O O . LEU A 1 278 ? 18.597 -7.816 -2.416 1.00 96.31 278 LEU A O 1
ATOM 2347 N N . ILE A 1 279 ? 18.594 -6.467 -4.206 1.00 97.44 279 ILE A N 1
ATOM 2348 C CA . ILE A 1 279 ? 18.309 -5.237 -3.459 1.00 97.44 279 ILE A CA 1
ATOM 2349 C C . ILE A 1 279 ? 16.913 -5.326 -2.836 1.00 97.44 279 ILE A C 1
ATOM 2351 O O . ILE A 1 279 ? 16.758 -5.004 -1.659 1.00 97.44 279 ILE A O 1
ATOM 2355 N N . THR A 1 280 ? 15.906 -5.822 -3.565 1.00 97.62 280 THR A N 1
ATOM 2356 C CA . THR A 1 280 ? 14.565 -6.046 -2.999 1.00 97.62 280 THR A CA 1
ATOM 2357 C C . THR A 1 280 ? 14.618 -7.032 -1.830 1.00 97.62 280 THR A C 1
ATOM 2359 O O . THR A 1 280 ? 14.056 -6.748 -0.768 1.00 97.62 280 THR A O 1
ATOM 2362 N N . ALA A 1 281 ? 15.342 -8.146 -1.983 1.00 97.75 281 ALA A N 1
ATOM 2363 C CA . ALA A 1 281 ? 15.541 -9.113 -0.907 1.00 97.75 281 ALA A CA 1
ATOM 2364 C C . ALA A 1 281 ? 16.213 -8.470 0.314 1.00 97.75 281 ALA A C 1
ATOM 2366 O O . ALA A 1 281 ? 15.759 -8.658 1.442 1.00 97.75 281 ALA A O 1
ATOM 2367 N N . MET A 1 282 ? 17.249 -7.656 0.098 1.00 98.25 282 MET A N 1
ATOM 2368 C CA . MET A 1 282 ? 17.952 -6.937 1.160 1.00 98.25 282 MET A CA 1
ATOM 2369 C C . MET A 1 282 ? 17.039 -5.935 1.876 1.00 98.25 282 MET A C 1
ATOM 2371 O O . MET A 1 282 ? 17.049 -5.888 3.105 1.00 98.25 282 MET A O 1
ATOM 2375 N N . ILE A 1 283 ? 16.218 -5.172 1.145 1.00 98.31 283 ILE A N 1
ATOM 2376 C CA . ILE A 1 283 ? 15.255 -4.223 1.726 1.00 98.31 283 ILE A CA 1
ATOM 2377 C C . ILE A 1 283 ? 14.275 -4.959 2.651 1.00 98.31 283 ILE A C 1
ATOM 2379 O O . ILE A 1 283 ? 14.092 -4.549 3.801 1.00 98.31 283 ILE A O 1
ATOM 2383 N N . SER A 1 284 ? 13.681 -6.066 2.191 1.00 98.00 284 SER A N 1
ATOM 2384 C CA . SER A 1 284 ? 12.772 -6.874 3.019 1.00 98.00 284 SER A CA 1
ATOM 2385 C C . SER A 1 284 ? 13.490 -7.569 4.178 1.00 98.00 284 SER A C 1
ATOM 2387 O O . SER A 1 284 ? 12.969 -7.597 5.293 1.00 98.00 284 SER A O 1
ATOM 2389 N N . GLY A 1 285 ? 14.718 -8.047 3.973 1.00 98.38 285 GLY A N 1
ATOM 2390 C CA . GLY A 1 285 ? 15.554 -8.631 5.022 1.00 98.38 285 GLY A CA 1
ATOM 2391 C C . GLY A 1 285 ? 15.855 -7.637 6.146 1.00 98.38 285 GLY A C 1
ATOM 2392 O O . GLY A 1 285 ? 15.562 -7.918 7.310 1.00 98.38 285 GLY A O 1
ATOM 2393 N N . VAL A 1 286 ? 16.347 -6.440 5.810 1.00 98.44 286 VAL A N 1
ATOM 2394 C CA . VAL A 1 286 ? 16.617 -5.359 6.775 1.00 98.44 286 VAL A CA 1
ATOM 2395 C C . VAL A 1 286 ? 15.343 -4.965 7.522 1.00 98.44 286 VAL A C 1
ATOM 2397 O O . VAL A 1 286 ? 15.364 -4.833 8.748 1.00 98.44 286 VAL A O 1
ATOM 2400 N N . PHE A 1 287 ? 14.217 -4.837 6.816 1.00 98.25 287 PHE A N 1
ATOM 2401 C CA . PHE A 1 287 ? 12.945 -4.491 7.445 1.00 98.25 287 PHE A CA 1
ATOM 2402 C C . PHE A 1 287 ? 12.426 -5.607 8.375 1.00 98.25 287 PHE A C 1
ATOM 2404 O O . PHE A 1 287 ? 11.927 -5.319 9.464 1.00 98.25 287 PHE A O 1
ATOM 2411 N N . SER A 1 288 ? 12.624 -6.882 8.025 1.00 98.19 288 SER A N 1
ATOM 2412 C CA . SER A 1 288 ? 12.283 -8.019 8.895 1.00 98.19 288 SER A CA 1
ATOM 2413 C C . SER A 1 288 ? 13.122 -8.038 10.182 1.00 98.19 288 SER A C 1
ATOM 2415 O O . SER A 1 288 ? 12.582 -8.232 11.277 1.00 98.19 288 SER A O 1
ATOM 2417 N N . CYS A 1 289 ? 14.426 -7.751 10.082 1.00 98.25 289 CYS A N 1
ATOM 2418 C CA . CYS A 1 289 ? 15.318 -7.598 11.230 1.00 98.25 289 CYS A CA 1
ATOM 2419 C C . CYS A 1 289 ? 14.852 -6.454 12.133 1.00 98.25 289 CYS A C 1
ATOM 2421 O O . CYS A 1 289 ? 14.760 -6.625 13.350 1.00 98.25 289 CYS A O 1
ATOM 2423 N N . TYR A 1 290 ? 14.486 -5.318 11.535 1.00 97.81 290 TYR A N 1
ATOM 2424 C CA . TYR A 1 290 ? 13.924 -4.180 12.251 1.00 97.81 290 TYR A CA 1
ATOM 2425 C C . TYR A 1 290 ? 12.649 -4.561 13.033 1.00 97.81 290 TYR A C 1
ATOM 2427 O O . TYR A 1 290 ? 12.582 -4.314 14.240 1.00 97.81 290 TYR A O 1
ATOM 2435 N N . ILE A 1 291 ? 11.680 -5.242 12.407 1.00 96.88 291 ILE A N 1
ATOM 2436 C CA . ILE A 1 291 ? 10.450 -5.696 13.085 1.00 96.88 291 ILE A CA 1
ATOM 2437 C C . ILE A 1 291 ? 10.774 -6.645 14.247 1.00 96.88 291 ILE A C 1
ATOM 2439 O O . ILE A 1 291 ? 10.200 -6.517 15.330 1.00 96.88 291 ILE A O 1
ATOM 2443 N N . LYS A 1 292 ? 11.708 -7.583 14.052 1.00 96.81 292 LYS A N 1
ATOM 2444 C CA . LYS A 1 292 ? 12.096 -8.562 15.079 1.00 96.81 292 LYS A CA 1
ATOM 2445 C C . LYS A 1 292 ? 12.731 -7.904 16.306 1.00 96.81 292 LYS A C 1
ATOM 2447 O O . LYS A 1 292 ? 12.439 -8.325 17.428 1.00 96.81 292 LYS A O 1
ATOM 2452 N N . ILE A 1 293 ? 13.594 -6.908 16.092 1.00 96.06 293 ILE A N 1
ATOM 2453 C CA . ILE A 1 293 ? 14.317 -6.197 17.155 1.00 96.06 293 ILE A CA 1
ATOM 2454 C C . ILE A 1 293 ? 13.370 -5.272 17.921 1.00 96.06 293 ILE A C 1
ATOM 2456 O O . ILE A 1 293 ? 13.318 -5.332 19.148 1.00 96.06 293 ILE A O 1
ATOM 2460 N N . TYR A 1 294 ? 12.614 -4.433 17.210 1.00 94.44 294 TYR A N 1
ATOM 2461 C CA . TYR A 1 294 ? 11.854 -3.358 17.846 1.00 94.44 294 TYR A CA 1
ATOM 2462 C C . TYR A 1 294 ? 10.430 -3.750 18.237 1.00 94.44 294 TYR A C 1
ATOM 2464 O O . TYR A 1 294 ? 9.920 -3.166 19.186 1.00 94.44 294 TYR A O 1
ATOM 2472 N N . LYS A 1 295 ? 9.808 -4.736 17.569 1.00 94.38 295 LYS A N 1
ATOM 2473 C CA . LYS A 1 295 ? 8.419 -5.180 17.818 1.00 94.38 295 LYS A CA 1
ATOM 2474 C C . LYS A 1 295 ? 7.449 -3.992 17.927 1.00 94.38 295 LYS A C 1
ATOM 2476 O O . LYS A 1 295 ? 6.941 -3.710 19.008 1.00 94.38 295 LYS A O 1
ATOM 2481 N N . PRO A 1 296 ? 7.236 -3.253 16.828 1.00 89.25 296 PRO A N 1
ATOM 2482 C CA . PRO A 1 296 ? 6.569 -1.956 16.877 1.00 89.25 296 PRO A CA 1
ATOM 2483 C C . PRO A 1 296 ? 5.131 -2.002 17.420 1.00 89.25 296 PRO A C 1
ATOM 2485 O O . PRO A 1 296 ? 4.727 -1.051 18.080 1.00 89.25 296 PRO A O 1
ATOM 2488 N N . PHE A 1 297 ? 4.369 -3.078 17.208 1.00 89.69 297 PHE A N 1
ATOM 2489 C CA . PHE A 1 297 ? 2.950 -3.151 17.588 1.00 89.69 297 PHE A CA 1
ATOM 2490 C C . PHE A 1 297 ? 2.702 -3.768 18.973 1.00 89.69 297 PHE A C 1
ATOM 2492 O O . PHE A 1 297 ? 3.360 -4.738 19.335 1.00 89.69 297 PHE A O 1
ATOM 2499 N N . GLU A 1 298 ? 1.676 -3.291 19.694 1.00 87.19 298 GLU A N 1
ATOM 2500 C CA . GLU A 1 298 ? 1.145 -3.913 20.933 1.00 87.19 298 GLU A CA 1
ATOM 2501 C C . GLU A 1 298 ? 0.709 -5.352 20.692 1.00 87.19 298 GLU A C 1
ATOM 2503 O O . GLU A 1 298 ? 0.863 -6.262 21.515 1.00 87.19 298 GLU A O 1
ATOM 2508 N N . ASN A 1 299 ? 0.110 -5.566 19.528 1.00 87.56 299 ASN A N 1
ATOM 2509 C CA . ASN A 1 299 ? -0.407 -6.852 19.159 1.00 87.56 299 ASN A CA 1
ATOM 2510 C C . ASN A 1 299 ? 0.730 -7.737 18.637 1.00 87.56 299 ASN A C 1
ATOM 2512 O O . ASN A 1 299 ? 1.174 -7.619 17.495 1.00 87.56 299 ASN A O 1
ATOM 2516 N N . LYS A 1 300 ? 1.150 -8.707 19.458 1.00 91.88 300 LYS A N 1
ATOM 2517 C CA . LYS A 1 300 ? 2.157 -9.712 19.073 1.00 91.88 300 LYS A CA 1
ATOM 2518 C C . LYS A 1 300 ? 1.842 -10.386 17.732 1.00 91.88 300 LYS A C 1
ATOM 2520 O O . LYS A 1 300 ? 2.766 -10.659 16.975 1.00 91.88 300 LYS A O 1
ATOM 2525 N N . TYR A 1 301 ? 0.564 -10.614 17.418 1.00 92.19 301 TYR A N 1
ATOM 2526 C CA . TYR A 1 301 ? 0.167 -11.239 16.156 1.00 92.19 301 TYR A CA 1
ATOM 2527 C C . TYR A 1 301 ? 0.425 -10.342 14.937 1.00 92.19 301 TYR A C 1
ATOM 2529 O O . TYR A 1 301 ? 0.735 -10.869 13.875 1.00 92.19 301 TYR A O 1
ATOM 2537 N N . GLU A 1 302 ? 0.332 -9.016 15.067 1.00 90.75 302 GLU A N 1
ATOM 2538 C CA . GLU A 1 302 ? 0.665 -8.080 13.981 1.00 90.75 302 GLU A CA 1
ATOM 2539 C C . GLU A 1 302 ? 2.172 -8.053 13.723 1.00 90.75 302 GLU A C 1
ATOM 2541 O O . GLU A 1 302 ? 2.590 -8.185 12.575 1.00 90.75 302 GLU A O 1
ATOM 2546 N N . ASN A 1 303 ? 2.990 -8.012 14.782 1.00 93.50 303 ASN A N 1
ATOM 2547 C CA . ASN A 1 303 ? 4.447 -8.126 14.650 1.00 93.50 303 ASN A CA 1
ATOM 2548 C C . ASN A 1 303 ? 4.855 -9.448 13.983 1.00 93.50 303 ASN A C 1
ATOM 2550 O O . ASN A 1 303 ? 5.682 -9.453 13.074 1.00 93.50 303 ASN A O 1
ATOM 2554 N N . THR A 1 304 ? 4.267 -10.573 14.410 1.00 95.19 304 THR A N 1
ATOM 2555 C CA . THR A 1 304 ? 4.529 -11.886 13.803 1.00 95.19 304 THR A CA 1
ATOM 2556 C C . THR A 1 304 ? 4.082 -11.930 12.346 1.00 95.19 304 THR A C 1
ATOM 2558 O O . THR A 1 304 ? 4.825 -12.444 11.514 1.00 95.19 304 THR A O 1
ATOM 2561 N N . LYS A 1 305 ? 2.912 -11.362 12.024 1.00 95.06 305 LYS A N 1
ATOM 2562 C CA . LYS A 1 305 ? 2.408 -11.262 10.650 1.00 95.06 305 LYS A CA 1
ATOM 2563 C C . LYS A 1 305 ? 3.414 -10.540 9.759 1.00 95.06 305 LYS A C 1
ATOM 2565 O O . LYS A 1 305 ? 3.874 -11.131 8.792 1.00 95.06 305 LYS A O 1
ATOM 2570 N N . LEU A 1 306 ? 3.798 -9.317 10.131 1.00 94.94 306 LEU A N 1
ATOM 2571 C CA . LEU A 1 306 ? 4.731 -8.496 9.356 1.00 94.94 306 LEU A CA 1
ATOM 2572 C C . LEU A 1 306 ? 6.107 -9.157 9.216 1.00 94.94 306 LEU A C 1
ATOM 2574 O O . LEU A 1 306 ? 6.707 -9.145 8.149 1.00 94.94 306 LEU A O 1
ATOM 2578 N N . PHE A 1 307 ? 6.609 -9.780 10.280 1.00 97.38 307 PHE A N 1
ATOM 2579 C CA . PHE A 1 307 ? 7.884 -10.487 10.227 1.00 97.38 307 PHE A CA 1
ATOM 2580 C C . PHE A 1 307 ? 7.862 -11.651 9.225 1.00 97.38 307 PHE A C 1
ATOM 2582 O O . PHE A 1 307 ? 8.757 -11.762 8.388 1.00 97.38 307 PHE A O 1
ATOM 2589 N N . ILE A 1 308 ? 6.829 -12.499 9.286 1.00 97.06 308 ILE A N 1
ATOM 2590 C CA . ILE A 1 308 ? 6.686 -13.647 8.383 1.00 97.06 308 ILE A CA 1
ATOM 2591 C C . ILE A 1 308 ? 6.510 -13.176 6.937 1.00 97.06 308 ILE A C 1
ATOM 2593 O O . ILE A 1 308 ? 7.145 -13.734 6.044 1.00 97.06 308 ILE A O 1
ATOM 2597 N N . THR A 1 309 ? 5.697 -12.143 6.694 1.00 96.75 309 THR A N 1
ATOM 2598 C CA . THR A 1 309 ? 5.485 -11.628 5.335 1.00 96.75 309 THR A CA 1
ATOM 2599 C C . THR A 1 309 ? 6.776 -11.125 4.713 1.00 96.75 309 THR A C 1
ATOM 2601 O O . THR A 1 309 ? 7.060 -11.463 3.571 1.00 96.75 309 THR A O 1
ATOM 2604 N N . GLU A 1 310 ? 7.594 -10.376 5.454 1.00 97.81 310 GLU A N 1
ATOM 2605 C CA . GLU A 1 310 ? 8.856 -9.853 4.920 1.00 97.81 310 GLU A CA 1
ATOM 2606 C C . GLU A 1 310 ? 9.891 -10.942 4.668 1.00 97.81 310 GLU A C 1
ATOM 2608 O O . GLU A 1 310 ? 10.598 -10.882 3.666 1.00 97.81 310 GLU A O 1
ATOM 2613 N N . ILE A 1 311 ? 9.957 -11.964 5.526 1.00 98.38 311 ILE A N 1
ATOM 2614 C CA . ILE A 1 311 ? 10.827 -13.120 5.283 1.00 98.38 311 ILE A CA 1
ATOM 2615 C C . ILE A 1 311 ? 10.399 -13.856 4.022 1.00 98.38 311 ILE A C 1
ATOM 2617 O O . ILE A 1 311 ? 11.242 -14.194 3.197 1.00 98.38 311 ILE A O 1
ATOM 2621 N N . LEU A 1 312 ? 9.101 -14.099 3.849 1.00 98.06 312 LEU A N 1
ATOM 2622 C CA . LEU A 1 312 ? 8.609 -14.773 2.655 1.00 98.06 312 LEU A CA 1
ATOM 2623 C C . LEU A 1 312 ? 8.844 -13.926 1.402 1.00 98.06 312 LEU A C 1
ATOM 2625 O O . LEU A 1 312 ? 9.239 -14.477 0.379 1.00 98.06 312 LEU A O 1
ATOM 2629 N N . ILE A 1 313 ? 8.667 -12.603 1.466 1.00 97.75 313 ILE A N 1
ATOM 2630 C CA . ILE A 1 313 ? 9.004 -11.706 0.352 1.00 97.75 313 ILE A CA 1
ATOM 2631 C C . ILE A 1 313 ? 10.495 -11.808 0.028 1.00 97.75 313 ILE A C 1
ATOM 2633 O O . ILE A 1 313 ? 10.836 -12.051 -1.125 1.00 97.75 313 ILE A O 1
ATOM 2637 N N . MET A 1 314 ? 11.363 -11.709 1.039 1.00 98.12 314 MET A N 1
ATOM 2638 C CA . MET A 1 314 ? 12.809 -11.860 0.884 1.00 98.12 314 MET A CA 1
ATOM 2639 C C . MET A 1 314 ? 13.155 -13.185 0.193 1.00 98.12 314 MET A C 1
ATOM 2641 O O . MET A 1 314 ? 13.865 -13.171 -0.809 1.00 98.12 314 MET A O 1
ATOM 2645 N N . LEU A 1 315 ? 12.613 -14.312 0.666 1.00 97.81 315 LEU A N 1
ATOM 2646 C CA . LEU A 1 315 ? 12.861 -15.634 0.083 1.00 97.81 315 LEU A CA 1
ATOM 2647 C C . LEU A 1 315 ? 12.403 -15.724 -1.379 1.00 97.81 315 LEU A C 1
ATOM 2649 O O . LEU A 1 315 ? 13.191 -16.149 -2.218 1.00 97.81 315 LEU A O 1
ATOM 2653 N N . ASN A 1 316 ? 11.191 -15.266 -1.712 1.00 97.06 316 ASN A N 1
ATOM 2654 C CA . ASN A 1 316 ? 10.712 -15.251 -3.105 1.00 97.06 316 ASN A CA 1
ATOM 2655 C C . ASN A 1 316 ? 11.612 -14.384 -4.003 1.00 97.06 316 ASN A C 1
ATOM 2657 O O . ASN A 1 316 ? 11.964 -14.769 -5.112 1.00 97.06 316 ASN A O 1
ATOM 2661 N N . THR A 1 317 ? 12.058 -13.226 -3.512 1.00 96.06 317 THR A N 1
ATOM 2662 C CA . THR A 1 317 ? 12.944 -12.339 -4.286 1.00 96.06 317 THR A CA 1
ATOM 2663 C C . THR A 1 317 ? 14.378 -12.861 -4.399 1.00 96.06 317 THR A C 1
ATOM 2665 O O . THR A 1 317 ? 15.067 -12.530 -5.356 1.00 96.06 317 THR A O 1
ATOM 2668 N N . ILE A 1 318 ? 14.829 -13.725 -3.483 1.00 96.00 318 ILE A N 1
ATOM 2669 C CA . ILE A 1 318 ? 16.076 -14.484 -3.657 1.00 96.00 318 ILE A CA 1
ATOM 2670 C C . ILE A 1 318 ? 15.893 -15.541 -4.746 1.00 96.00 318 ILE A C 1
ATOM 2672 O O . ILE A 1 318 ? 16.770 -15.705 -5.581 1.00 96.00 318 ILE A O 1
ATOM 2676 N N . VAL A 1 319 ? 14.746 -16.222 -4.804 1.00 95.38 319 VAL A N 1
ATOM 2677 C CA . VAL A 1 319 ? 14.464 -17.151 -5.913 1.00 95.38 319 VAL A CA 1
ATOM 2678 C C . VAL A 1 319 ? 14.460 -16.411 -7.256 1.00 95.38 319 VAL A C 1
ATOM 2680 O O . VAL A 1 319 ? 14.899 -16.969 -8.259 1.00 95.38 319 VAL A O 1
ATOM 2683 N N . PHE A 1 320 ? 14.059 -15.135 -7.287 1.00 94.06 320 PHE A N 1
ATOM 2684 C CA . PHE A 1 320 ? 14.130 -14.330 -8.508 1.00 94.06 320 PHE A CA 1
ATOM 2685 C C . PHE A 1 320 ? 15.545 -14.171 -9.067 1.00 94.06 320 PHE A C 1
ATOM 2687 O O . PHE A 1 320 ? 15.702 -14.186 -10.286 1.00 94.06 320 PHE A O 1
ATOM 2694 N N . SER A 1 321 ? 16.568 -14.052 -8.217 1.00 91.31 321 SER A N 1
ATOM 2695 C CA . SER A 1 321 ? 17.951 -13.921 -8.692 1.00 91.31 321 SER A CA 1
ATOM 2696 C C . SER A 1 321 ? 18.476 -15.217 -9.322 1.00 91.31 321 SER A C 1
ATOM 2698 O O . SER A 1 321 ? 19.338 -15.176 -10.197 1.00 91.31 321 SER A O 1
ATOM 2700 N N . ILE A 1 322 ? 17.912 -16.368 -8.940 1.00 91.75 322 ILE A N 1
ATOM 2701 C CA . ILE A 1 322 ? 18.267 -17.682 -9.494 1.00 91.75 322 ILE A CA 1
ATOM 2702 C C . ILE A 1 322 ? 17.764 -17.832 -10.940 1.00 91.75 322 ILE A C 1
ATOM 2704 O O . ILE A 1 322 ? 18.408 -18.519 -11.734 1.00 91.75 322 ILE A O 1
ATOM 2708 N N . TYR A 1 323 ? 16.670 -17.156 -11.324 1.00 88.00 323 TYR A N 1
ATOM 2709 C CA . TYR A 1 323 ? 16.138 -17.235 -12.694 1.00 88.00 323 TYR A CA 1
ATOM 2710 C C . TYR A 1 323 ? 17.160 -16.832 -13.748 1.00 88.00 323 TYR A C 1
ATOM 2712 O O . TYR A 1 323 ? 17.229 -17.462 -14.796 1.00 88.00 323 TYR A O 1
ATOM 2720 N N . GLU A 1 324 ? 17.945 -15.789 -13.489 1.00 83.50 324 GLU A N 1
ATOM 2721 C CA . GLU A 1 324 ? 18.936 -15.307 -14.452 1.00 83.50 324 GLU A CA 1
ATOM 2722 C C . GLU A 1 324 ? 20.039 -16.349 -14.685 1.00 83.50 324 GLU A C 1
ATOM 2724 O O . GLU A 1 324 ? 20.448 -16.577 -15.823 1.00 83.50 324 GLU A O 1
ATOM 2729 N N . ILE A 1 325 ? 20.434 -17.054 -13.621 1.00 85.19 325 ILE A N 1
ATOM 2730 C CA . ILE A 1 325 ? 21.430 -18.129 -13.671 1.00 85.19 325 ILE A CA 1
ATOM 2731 C C . ILE A 1 325 ? 20.893 -19.324 -14.466 1.00 85.19 325 ILE A C 1
ATOM 2733 O O . ILE A 1 325 ? 21.573 -19.824 -15.357 1.00 85.19 325 ILE A O 1
ATOM 2737 N N . ILE A 1 326 ? 19.670 -19.777 -14.175 1.00 85.94 326 ILE A N 1
ATOM 2738 C CA . ILE A 1 326 ? 19.078 -20.948 -14.846 1.00 85.94 326 ILE A CA 1
ATOM 2739 C C . ILE A 1 326 ? 18.752 -20.646 -16.304 1.00 85.94 326 ILE A C 1
ATOM 2741 O O . ILE A 1 326 ? 18.997 -21.478 -17.174 1.00 85.94 326 ILE A O 1
ATOM 2745 N N . LYS A 1 327 ? 18.265 -19.438 -16.598 1.00 80.44 327 LYS A N 1
ATOM 2746 C CA . LYS A 1 327 ? 17.987 -19.017 -17.970 1.00 80.44 327 LYS A CA 1
ATOM 2747 C C . LYS A 1 327 ? 19.243 -19.059 -18.840 1.00 80.44 327 LYS A C 1
ATOM 2749 O O . LYS A 1 327 ? 19.147 -19.426 -20.007 1.00 80.44 327 LYS A O 1
ATOM 2754 N N . SER A 1 328 ? 20.412 -18.734 -18.283 1.00 81.00 328 SER A N 1
ATOM 2755 C CA . SER A 1 328 ? 21.689 -18.863 -18.996 1.00 81.00 328 SER A CA 1
ATOM 2756 C C . SER A 1 328 ? 22.000 -20.301 -19.435 1.00 81.00 328 SER A C 1
ATOM 2758 O O . SER A 1 328 ? 22.816 -20.481 -20.333 1.00 81.00 328 SER A O 1
ATOM 2760 N N . ASN A 1 329 ? 21.367 -21.304 -18.823 1.00 85.25 329 ASN A N 1
ATOM 2761 C CA . ASN A 1 329 ? 21.548 -22.721 -19.135 1.00 85.25 329 ASN A CA 1
ATOM 2762 C C . ASN A 1 329 ? 20.428 -23.295 -20.030 1.00 85.25 329 ASN A C 1
ATOM 2764 O O . ASN A 1 329 ? 20.414 -24.498 -20.266 1.00 85.25 329 ASN A O 1
ATOM 2768 N N . GLU A 1 330 ? 19.488 -22.464 -20.502 1.00 84.31 330 GLU A N 1
ATOM 2769 C CA . GLU A 1 330 ? 18.361 -22.833 -21.385 1.00 84.31 330 GLU A CA 1
ATOM 2770 C C . GLU A 1 330 ? 17.416 -23.944 -20.861 1.00 84.31 330 GLU A C 1
ATOM 2772 O O . GLU A 1 330 ? 16.641 -24.524 -21.625 1.00 84.31 330 GLU A O 1
ATOM 2777 N N . ASP A 1 331 ? 17.398 -24.206 -19.549 1.00 87.62 331 ASP A N 1
ATOM 2778 C CA . ASP A 1 331 ? 16.527 -25.222 -18.944 1.00 87.62 331 ASP A CA 1
ATOM 2779 C C . ASP A 1 331 ? 15.111 -24.675 -18.661 1.00 87.62 331 ASP A C 1
ATOM 2781 O O . ASP A 1 331 ? 14.848 -23.971 -17.673 1.00 87.62 331 ASP A O 1
ATOM 2785 N N . LYS A 1 332 ? 14.178 -24.990 -19.566 1.00 89.19 332 LYS A N 1
ATOM 2786 C CA . LYS A 1 332 ? 12.775 -24.554 -19.477 1.00 89.19 332 LYS A CA 1
ATOM 2787 C C . LYS A 1 332 ? 12.027 -25.206 -18.314 1.00 89.19 332 LYS A C 1
ATOM 2789 O O . LYS A 1 332 ? 11.293 -24.506 -17.616 1.00 89.19 332 LYS A O 1
ATOM 2794 N N . GLU A 1 333 ? 12.235 -26.500 -18.069 1.00 92.88 333 GLU A N 1
ATOM 2795 C CA . GLU A 1 333 ? 11.516 -27.242 -17.025 1.00 92.88 333 GLU A CA 1
ATOM 2796 C C . GLU A 1 333 ? 11.859 -26.701 -15.631 1.00 92.88 333 GLU A C 1
ATOM 2798 O O . GLU A 1 333 ? 10.970 -26.447 -14.812 1.00 92.88 333 GLU A O 1
ATOM 2803 N N . GLN A 1 334 ? 13.144 -26.429 -15.375 1.00 93.31 334 GLN A N 1
ATOM 2804 C CA . GLN A 1 334 ? 13.574 -25.816 -14.115 1.00 93.31 334 GLN A CA 1
ATOM 2805 C C . GLN A 1 334 ? 13.002 -24.406 -13.930 1.00 93.31 334 GLN A C 1
ATOM 2807 O O . GLN A 1 334 ? 12.609 -24.025 -12.823 1.00 93.31 334 GLN A O 1
ATOM 2812 N N . THR A 1 335 ? 12.920 -23.632 -15.013 1.00 92.56 335 THR A N 1
ATOM 2813 C CA . THR A 1 335 ? 12.369 -22.273 -14.985 1.00 92.56 335 THR A CA 1
ATOM 2814 C C . THR A 1 335 ? 10.876 -22.284 -14.634 1.00 92.56 335 THR A C 1
ATOM 2816 O O . THR A 1 335 ? 10.433 -21.501 -13.788 1.00 92.56 335 THR A O 1
ATOM 2819 N N . GLU A 1 336 ? 10.098 -23.209 -15.199 1.00 94.38 336 GLU A N 1
ATOM 2820 C CA . GLU A 1 336 ? 8.680 -23.389 -14.863 1.00 94.38 336 GLU A CA 1
ATOM 2821 C C . GLU A 1 336 ? 8.470 -23.846 -13.413 1.00 94.38 336 GLU A C 1
ATOM 2823 O O . GLU A 1 336 ? 7.598 -23.305 -12.719 1.00 94.38 336 GLU A O 1
ATOM 2828 N N . LEU A 1 337 ? 9.294 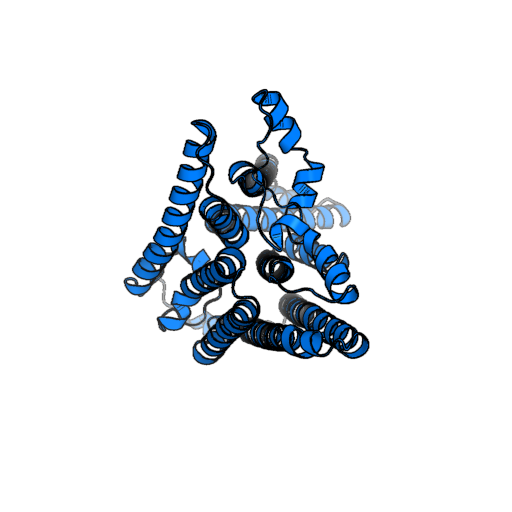-24.782 -12.925 1.00 95.50 337 LEU A N 1
ATOM 2829 C CA . LEU A 1 337 ? 9.271 -25.249 -11.534 1.00 95.50 337 LEU A CA 1
ATOM 2830 C C . LEU A 1 337 ? 9.511 -24.094 -10.554 1.00 95.50 337 LEU A C 1
ATOM 2832 O O . LEU A 1 337 ? 8.761 -23.932 -9.588 1.00 95.50 337 LEU A O 1
ATOM 2836 N N . LEU A 1 338 ? 10.513 -23.248 -10.819 1.00 94.88 338 LEU A N 1
ATOM 2837 C CA . LEU A 1 338 ? 10.741 -22.040 -10.025 1.00 94.88 338 LEU A CA 1
ATOM 2838 C C . LEU A 1 338 ? 9.539 -21.090 -10.072 1.00 94.88 338 LEU A C 1
ATOM 2840 O O . LEU A 1 338 ? 9.213 -20.459 -9.065 1.00 94.88 338 LEU A O 1
ATOM 2844 N N . GLY A 1 339 ? 8.857 -20.998 -11.221 1.00 95.69 339 GLY A N 1
ATOM 2845 C CA . GLY A 1 339 ? 7.586 -20.280 -11.360 1.00 95.69 339 GLY A CA 1
ATOM 2846 C C . GLY A 1 339 ? 6.564 -20.732 -10.327 1.00 95.69 339 GLY A C 1
ATOM 2847 O O . GLY A 1 339 ? 6.051 -19.915 -9.561 1.00 95.69 339 GLY A O 1
ATOM 2848 N N . TRP A 1 340 ? 6.343 -22.042 -10.231 1.00 97.56 340 TRP A N 1
ATOM 2849 C CA . TRP A 1 340 ? 5.411 -22.622 -9.265 1.00 97.56 340 TRP A CA 1
ATOM 2850 C C . TRP A 1 340 ? 5.847 -22.422 -7.815 1.00 97.56 340 TRP A C 1
ATOM 2852 O O . TRP A 1 340 ? 4.995 -22.165 -6.964 1.00 97.56 340 TRP A O 1
ATOM 2862 N N . ILE A 1 341 ? 7.150 -22.467 -7.527 1.00 97.38 341 ILE A N 1
ATOM 2863 C CA . ILE A 1 341 ? 7.689 -22.169 -6.192 1.00 97.38 341 ILE A CA 1
ATOM 2864 C C . ILE A 1 341 ? 7.362 -20.727 -5.785 1.00 97.38 341 ILE A C 1
ATOM 2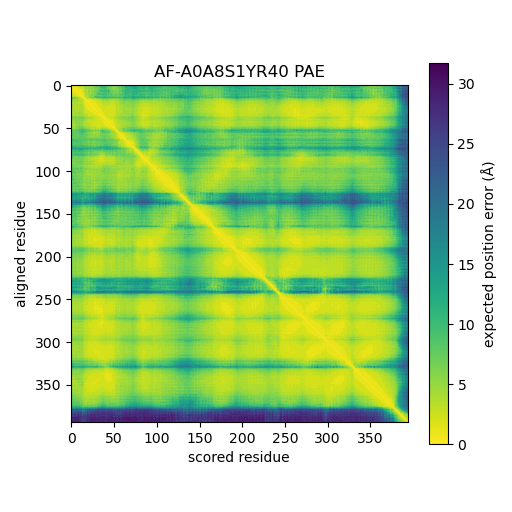866 O O . ILE A 1 341 ? 6.863 -20.504 -4.681 1.00 97.38 341 ILE A O 1
ATOM 2870 N N . ASN A 1 342 ? 7.562 -19.755 -6.676 1.00 96.88 342 ASN A N 1
ATOM 2871 C CA . ASN A 1 342 ? 7.224 -18.358 -6.400 1.00 96.88 342 ASN A CA 1
ATOM 2872 C C . ASN A 1 342 ? 5.712 -18.139 -6.263 1.00 96.88 342 ASN A C 1
ATOM 2874 O O . ASN A 1 342 ? 5.265 -17.433 -5.357 1.00 96.88 342 ASN A O 1
ATOM 2878 N N . VAL A 1 343 ? 4.898 -18.783 -7.108 1.00 96.62 343 VAL A N 1
ATOM 2879 C CA . VAL A 1 343 ? 3.431 -18.758 -6.969 1.00 96.62 343 VAL A CA 1
ATOM 2880 C C . VAL A 1 343 ? 3.011 -19.325 -5.607 1.00 96.62 343 VAL A C 1
ATOM 2882 O O . VAL A 1 343 ? 2.208 -18.709 -4.898 1.00 96.62 343 VAL A O 1
ATOM 2885 N N . ALA A 1 344 ? 3.586 -20.455 -5.187 1.00 97.06 344 ALA A N 1
ATOM 2886 C CA . ALA A 1 344 ? 3.343 -21.049 -3.874 1.00 97.06 344 ALA A CA 1
ATOM 2887 C C . ALA A 1 344 ? 3.779 -20.111 -2.733 1.00 97.06 344 ALA A C 1
ATOM 2889 O O . ALA A 1 344 ? 3.055 -19.935 -1.755 1.00 97.06 344 ALA A O 1
ATOM 2890 N N . GLY A 1 345 ? 4.924 -19.440 -2.869 1.00 97.00 345 GLY A N 1
ATOM 2891 C CA . GLY A 1 345 ? 5.414 -18.484 -1.879 1.00 97.00 345 GLY A CA 1
ATOM 2892 C C . GLY A 1 345 ? 4.514 -17.252 -1.733 1.00 97.00 345 GLY A C 1
ATOM 2893 O O . GLY A 1 345 ? 4.183 -16.857 -0.614 1.00 97.00 345 GLY A O 1
ATOM 2894 N N . PHE A 1 346 ? 4.056 -16.663 -2.839 1.00 95.69 346 PHE A N 1
ATOM 2895 C CA . PHE A 1 346 ? 3.130 -15.527 -2.807 1.00 95.69 346 PHE A CA 1
ATOM 2896 C C . PHE A 1 346 ? 1.730 -15.908 -2.316 1.00 95.69 346 PHE A C 1
ATOM 2898 O O . PHE A 1 346 ? 1.113 -15.149 -1.566 1.00 95.69 346 PHE A O 1
ATOM 2905 N N . THR A 1 347 ? 1.217 -17.079 -2.698 1.00 94.38 347 THR A N 1
ATOM 2906 C CA . THR A 1 347 ? -0.066 -17.575 -2.169 1.00 94.38 347 THR A CA 1
ATOM 2907 C C . THR A 1 347 ? 0.021 -17.845 -0.667 1.00 94.38 347 THR A C 1
ATOM 2909 O O . THR A 1 347 ? -0.894 -17.475 0.071 1.00 94.38 347 THR A O 1
ATOM 2912 N N . LEU A 1 348 ? 1.144 -18.387 -0.185 1.00 95.94 348 LEU A N 1
ATOM 2913 C CA . LEU A 1 348 ? 1.405 -18.588 1.240 1.00 95.94 348 LEU A CA 1
ATOM 2914 C C . LEU A 1 348 ? 1.396 -17.263 2.022 1.00 95.94 348 LEU A C 1
ATOM 2916 O O . LEU A 1 348 ? 0.782 -17.201 3.088 1.00 95.94 348 LEU A O 1
ATOM 2920 N N . ILE A 1 349 ? 2.004 -16.194 1.487 1.00 95.56 349 ILE A N 1
ATOM 2921 C CA . ILE A 1 349 ? 1.962 -14.846 2.089 1.00 95.56 349 ILE A CA 1
ATOM 2922 C C . ILE A 1 349 ? 0.511 -14.399 2.323 1.00 95.56 349 ILE A C 1
ATOM 2924 O O . ILE A 1 349 ? 0.154 -13.981 3.428 1.00 95.56 349 ILE A O 1
ATOM 2928 N N . LEU A 1 350 ? -0.347 -14.522 1.307 1.00 91.94 350 LEU A N 1
ATOM 2929 C CA . LEU A 1 350 ? -1.755 -14.123 1.399 1.00 91.94 350 LEU A CA 1
ATOM 2930 C C . LEU A 1 350 ? -2.545 -14.989 2.384 1.00 91.94 350 LEU A C 1
ATOM 2932 O O . LEU A 1 350 ? -3.319 -14.472 3.186 1.00 91.94 350 LEU A O 1
ATOM 2936 N N . ILE A 1 351 ? -2.358 -16.310 2.343 1.00 91.88 351 ILE A N 1
ATOM 2937 C CA . ILE A 1 351 ? -3.076 -17.233 3.229 1.00 91.88 351 ILE A CA 1
ATOM 2938 C C . ILE A 1 351 ? -2.699 -16.965 4.685 1.00 91.88 351 ILE A C 1
ATOM 2940 O O . ILE A 1 351 ? -3.583 -16.873 5.537 1.00 91.88 351 ILE A O 1
ATOM 2944 N N . LEU A 1 352 ? -1.409 -16.804 4.987 1.00 94.19 352 LEU A N 1
ATOM 2945 C CA . LEU A 1 352 ? -0.942 -16.564 6.351 1.00 94.19 352 LEU A CA 1
ATOM 2946 C C . LEU A 1 352 ? -1.436 -15.225 6.896 1.00 94.19 352 LEU A C 1
ATOM 2948 O O . LEU A 1 352 ? -1.930 -15.169 8.022 1.00 94.19 352 LEU A O 1
ATOM 2952 N N . THR A 1 353 ? -1.358 -14.158 6.100 1.00 92.44 353 THR A N 1
ATOM 2953 C CA . THR A 1 353 ? -1.847 -12.834 6.514 1.00 92.44 353 THR A CA 1
ATOM 2954 C C . THR A 1 353 ? -3.341 -12.841 6.796 1.00 92.44 353 THR A C 1
ATOM 2956 O O . THR A 1 353 ? -3.754 -12.410 7.873 1.00 92.44 353 THR A O 1
ATOM 2959 N N . LEU A 1 354 ? -4.140 -13.417 5.896 1.00 89.25 354 LEU A N 1
ATOM 2960 C CA . LEU A 1 354 ? -5.583 -13.542 6.081 1.00 89.25 354 LEU A CA 1
ATOM 2961 C C . LEU A 1 354 ? -5.943 -14.428 7.266 1.00 89.25 354 LEU A C 1
ATOM 2963 O O . LEU A 1 354 ? -6.833 -14.079 8.036 1.00 89.25 354 LEU A O 1
ATOM 2967 N N . THR A 1 355 ? -5.248 -15.550 7.447 1.00 91.12 355 THR A N 1
ATOM 2968 C CA . THR A 1 355 ? -5.495 -16.455 8.575 1.00 91.12 355 THR A CA 1
ATOM 2969 C C . THR A 1 355 ? -5.237 -15.746 9.899 1.00 91.12 355 THR A C 1
ATOM 2971 O O . THR A 1 355 ? -6.058 -15.836 10.813 1.00 91.12 355 THR A O 1
ATOM 2974 N N . ILE A 1 356 ? -4.138 -14.988 10.000 1.00 92.38 356 ILE A N 1
ATOM 2975 C CA . ILE A 1 356 ? -3.833 -14.197 11.195 1.00 92.38 356 ILE A CA 1
ATOM 2976 C C . ILE A 1 356 ? -4.904 -13.122 11.415 1.00 92.38 356 ILE A C 1
ATOM 2978 O O . ILE A 1 356 ? -5.380 -12.971 12.540 1.00 92.38 356 ILE A O 1
ATOM 2982 N N . ASP A 1 357 ? -5.327 -12.414 10.369 1.00 89.00 357 ASP A N 1
ATOM 2983 C CA . ASP A 1 357 ? -6.323 -11.345 10.481 1.00 89.00 357 ASP A CA 1
ATOM 2984 C C . ASP A 1 357 ? -7.711 -11.876 10.875 1.00 89.00 357 ASP A C 1
ATOM 2986 O O . ASP A 1 357 ? -8.348 -11.342 11.788 1.00 89.00 357 ASP A O 1
ATOM 2990 N N . VAL A 1 358 ? -8.154 -12.983 10.275 1.00 87.50 358 VAL A N 1
ATOM 2991 C CA . VAL A 1 358 ? -9.394 -13.681 10.647 1.00 87.50 358 VAL A CA 1
ATOM 2992 C C . VAL A 1 358 ? -9.316 -14.177 12.088 1.00 87.50 358 VAL A C 1
ATOM 2994 O O . VAL A 1 358 ? -10.233 -13.935 12.873 1.00 87.50 358 VAL A O 1
ATOM 2997 N N . TYR A 1 359 ? -8.205 -14.804 12.478 1.00 91.62 359 TYR A N 1
ATOM 2998 C CA . TYR A 1 359 ? -8.006 -15.279 13.843 1.00 91.62 359 TYR A CA 1
ATOM 2999 C C . TYR A 1 359 ? -8.061 -14.135 14.868 1.00 91.62 359 TYR A C 1
ATOM 3001 O O . TYR A 1 359 ? -8.739 -14.243 15.896 1.00 91.62 359 TYR A O 1
ATOM 3009 N N . GLN A 1 360 ? -7.406 -13.005 14.586 1.00 88.81 360 GLN A N 1
ATOM 3010 C CA . GLN A 1 360 ? -7.461 -11.821 15.444 1.00 88.81 360 GLN A CA 1
ATOM 3011 C C . GLN A 1 360 ? -8.890 -11.285 15.588 1.00 88.81 360 GLN A C 1
ATOM 3013 O O . GLN A 1 360 ? -9.298 -10.913 16.692 1.00 88.81 360 GLN A O 1
ATOM 3018 N N . GLN A 1 361 ? -9.658 -11.261 14.499 1.00 86.81 361 GLN A N 1
ATOM 3019 C CA . GLN A 1 361 ? -11.044 -10.797 14.513 1.00 86.81 361 GLN A CA 1
ATOM 3020 C C . GLN A 1 361 ? -11.957 -11.718 15.307 1.00 86.81 361 GLN A C 1
ATOM 3022 O O . GLN A 1 361 ? -12.707 -11.251 16.165 1.00 86.81 361 GLN A O 1
ATOM 3027 N N . ILE A 1 362 ? -11.832 -13.026 15.091 1.00 87.88 362 ILE A N 1
ATOM 3028 C CA . ILE A 1 362 ? -12.553 -14.048 15.847 1.00 87.88 362 ILE A CA 1
ATOM 3029 C C . ILE A 1 362 ? -12.255 -13.893 17.343 1.00 87.88 362 ILE A C 1
ATOM 3031 O O . ILE A 1 362 ? -13.178 -13.830 18.155 1.00 87.88 362 ILE A O 1
ATOM 3035 N N . LYS A 1 363 ? -10.983 -13.723 17.725 1.00 89.12 363 LYS A N 1
ATOM 3036 C CA . LYS A 1 363 ? -10.582 -13.515 19.124 1.00 89.12 363 LYS A CA 1
ATOM 3037 C C . LYS A 1 363 ? -11.180 -12.238 19.727 1.00 89.12 363 LYS A C 1
ATOM 3039 O O . LYS A 1 363 ? -11.664 -12.265 20.861 1.00 89.12 363 LYS A O 1
ATOM 3044 N N . LYS A 1 364 ? -11.164 -11.118 18.989 1.00 85.94 364 LYS A N 1
ATOM 3045 C CA . LYS A 1 364 ? -11.788 -9.851 19.420 1.00 85.94 364 LYS A CA 1
ATOM 3046 C C . LYS A 1 364 ? -13.298 -10.028 19.620 1.00 85.94 364 LYS A C 1
ATOM 3048 O O . LYS A 1 364 ? -13.831 -9.586 20.638 1.00 85.94 364 LYS A O 1
ATOM 3053 N N . TYR A 1 365 ? -13.968 -10.718 18.699 1.00 85.44 365 TYR A N 1
ATOM 3054 C CA . TYR A 1 365 ? -15.405 -10.970 18.754 1.00 85.44 365 TYR A CA 1
ATOM 3055 C C . TYR A 1 365 ? -15.799 -11.899 19.911 1.00 85.44 365 TYR A C 1
ATOM 3057 O O . TYR A 1 365 ? -16.687 -11.558 20.691 1.00 85.44 365 TYR A O 1
ATOM 3065 N N . PHE A 1 366 ? -15.076 -13.006 20.116 1.00 89.62 366 PHE A N 1
ATOM 3066 C CA . PHE A 1 366 ? -15.297 -13.897 21.259 1.00 89.62 366 PHE A CA 1
ATOM 3067 C C . PHE A 1 366 ? -15.134 -13.178 22.598 1.00 89.62 366 PHE A C 1
ATOM 3069 O O . PHE A 1 366 ? -15.941 -13.386 23.501 1.00 89.62 366 PHE A O 1
ATOM 3076 N N . LYS A 1 367 ? -14.147 -12.281 22.730 1.00 89.12 367 LYS A N 1
ATOM 3077 C CA . LYS A 1 367 ? -13.985 -11.470 23.946 1.00 89.12 367 LYS A CA 1
ATOM 3078 C C . LYS A 1 367 ? -15.208 -10.581 24.201 1.00 89.12 367 LYS A C 1
ATOM 3080 O O . LYS A 1 367 ? -15.639 -10.467 25.345 1.00 89.12 367 LYS A O 1
ATOM 3085 N N . LEU A 1 368 ? -15.781 -9.973 23.160 1.00 85.62 368 LEU A N 1
ATOM 3086 C CA . LEU A 1 368 ? -16.997 -9.160 23.281 1.00 85.62 368 LEU A CA 1
ATOM 3087 C C . LEU A 1 368 ? -18.216 -10.002 23.670 1.00 85.62 368 LEU A C 1
ATOM 3089 O O . LEU A 1 368 ? -18.950 -9.600 24.571 1.00 85.62 368 LEU A O 1
ATOM 3093 N N . ILE A 1 369 ? -18.398 -11.172 23.047 1.00 86.25 369 ILE A N 1
ATOM 3094 C CA . ILE A 1 369 ? -19.466 -12.114 23.413 1.00 86.25 369 ILE A CA 1
ATOM 3095 C C . ILE A 1 369 ? -19.314 -12.547 24.867 1.00 86.25 369 ILE A C 1
ATOM 3097 O O . ILE A 1 369 ? -20.283 -12.503 25.613 1.00 86.25 369 ILE A O 1
ATOM 3101 N N . MET A 1 370 ? -18.108 -12.920 25.297 1.00 87.25 370 MET A N 1
ATOM 3102 C CA . MET A 1 370 ? -17.866 -13.381 26.665 1.00 87.25 370 MET A CA 1
ATOM 3103 C C . MET A 1 370 ? -18.162 -12.284 27.697 1.00 87.25 370 MET A C 1
ATOM 3105 O O . MET A 1 370 ? -18.732 -12.563 28.747 1.00 87.25 370 MET A O 1
ATOM 3109 N N . ILE A 1 371 ? -17.833 -11.023 27.391 1.00 85.38 371 ILE A N 1
ATOM 3110 C CA . ILE A 1 371 ? -18.190 -9.876 28.241 1.00 85.38 371 ILE A CA 1
ATOM 3111 C C . ILE A 1 371 ? -19.713 -9.712 28.320 1.00 85.38 371 ILE A C 1
ATOM 3113 O O . ILE A 1 371 ? -20.241 -9.549 29.418 1.00 85.38 371 ILE A O 1
ATOM 3117 N N . GLN A 1 372 ? -20.419 -9.777 27.188 1.00 84.19 372 GLN A N 1
ATOM 3118 C CA . GLN A 1 372 ? -21.883 -9.675 27.159 1.00 84.19 372 GLN A CA 1
ATOM 3119 C C . GLN A 1 372 ? -22.546 -10.835 27.903 1.00 84.19 372 GLN A C 1
ATOM 3121 O O . GLN A 1 372 ? -23.465 -10.615 28.683 1.00 84.19 372 GLN A O 1
ATOM 3126 N N . PHE A 1 373 ? -22.038 -12.053 27.724 1.00 86.56 373 PHE A N 1
ATOM 3127 C CA . PHE A 1 373 ? -22.497 -13.241 28.429 1.00 86.56 373 PHE A CA 1
ATOM 3128 C C . PHE A 1 373 ? -22.319 -13.073 29.943 1.00 86.56 373 PHE A C 1
ATOM 3130 O O . PHE A 1 373 ? -23.285 -13.183 30.689 1.00 86.56 373 PHE A O 1
ATOM 3137 N N . ASN A 1 374 ? -21.130 -12.681 30.410 1.00 85.56 374 ASN A N 1
ATOM 3138 C CA . ASN A 1 374 ? -20.883 -12.453 31.838 1.00 85.56 374 ASN A CA 1
ATOM 3139 C C . ASN A 1 374 ? -21.773 -11.344 32.430 1.00 85.56 374 ASN A C 1
ATOM 3141 O O . ASN A 1 374 ? -22.194 -11.451 33.581 1.00 85.56 374 ASN A O 1
ATOM 3145 N N . GLN A 1 375 ? -22.083 -10.298 31.652 1.00 81.75 375 GLN A N 1
ATOM 3146 C CA . GLN A 1 375 ? -23.029 -9.249 32.048 1.00 81.75 375 GLN A CA 1
ATOM 3147 C C . GLN A 1 375 ? -24.468 -9.776 32.143 1.00 81.75 375 GLN A C 1
ATOM 3149 O O . GLN A 1 375 ? -25.153 -9.469 33.114 1.00 81.75 375 GLN A O 1
ATOM 3154 N N . CYS A 1 376 ? -24.915 -10.589 31.180 1.00 82.19 376 CYS A N 1
ATOM 3155 C CA . CYS A 1 376 ? -26.251 -11.191 31.181 1.00 82.19 376 CYS A CA 1
ATOM 3156 C C . CYS A 1 376 ? -26.447 -12.200 32.319 1.00 82.19 376 CYS A C 1
ATOM 3158 O O . CYS A 1 376 ? -27.518 -12.241 32.911 1.00 82.19 376 CYS A O 1
ATOM 3160 N N . PHE A 1 377 ? -25.419 -12.982 32.652 1.00 83.38 377 PHE A N 1
ATOM 3161 C CA . PHE A 1 377 ? -25.489 -13.989 33.715 1.00 83.38 377 PHE A CA 1
ATOM 3162 C C . PHE A 1 377 ? -25.240 -13.426 35.121 1.00 83.38 377 PHE A C 1
ATOM 3164 O O . PHE A 1 377 ? -25.158 -1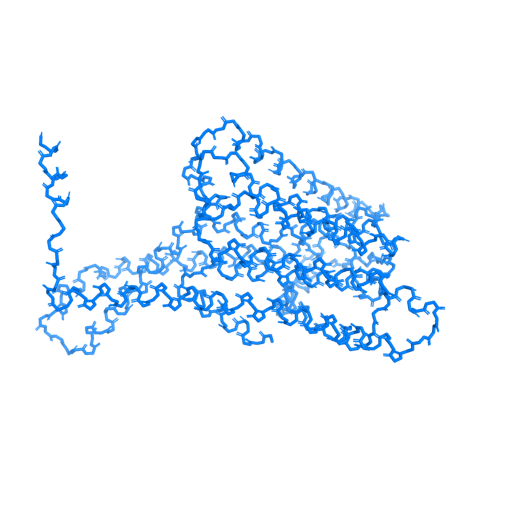4.190 36.079 1.00 83.38 377 PHE A O 1
ATOM 3171 N N . GLY A 1 378 ? -25.100 -12.103 35.272 1.00 67.56 378 GLY A N 1
ATOM 3172 C CA . GLY A 1 378 ? -24.913 -11.480 36.584 1.00 67.56 378 GLY A CA 1
ATOM 3173 C C . GLY A 1 378 ? -23.635 -11.924 37.301 1.00 67.56 378 GLY A C 1
ATOM 3174 O O . GLY A 1 378 ? -23.475 -11.656 38.490 1.00 67.56 378 GLY A O 1
ATOM 3175 N N . ILE A 1 379 ? -22.691 -12.554 36.590 1.00 67.62 379 ILE A N 1
ATOM 3176 C CA . ILE A 1 379 ? -21.372 -12.925 37.110 1.00 67.62 379 ILE A CA 1
ATOM 3177 C C . ILE A 1 379 ? -20.507 -11.658 37.108 1.00 67.62 379 ILE A C 1
ATOM 3179 O O . ILE A 1 379 ? -19.444 -11.579 36.491 1.00 67.62 379 ILE A O 1
ATOM 3183 N N . GLN A 1 380 ? -20.971 -10.608 37.786 1.00 54.62 380 GLN A N 1
ATOM 3184 C CA . GLN A 1 380 ? -20.104 -9.516 38.182 1.00 54.62 380 GLN A CA 1
ATOM 3185 C C . GLN A 1 380 ? -19.230 -10.047 39.313 1.00 54.62 380 GLN A C 1
ATOM 3187 O O . GLN A 1 380 ? -19.555 -9.928 40.493 1.00 54.62 380 GLN A O 1
ATOM 3192 N N . LYS A 1 381 ? -18.076 -10.623 38.958 1.00 57.38 381 LYS A N 1
ATOM 3193 C CA . LYS A 1 381 ? -16.939 -10.602 39.878 1.00 57.38 381 LYS A CA 1
ATOM 3194 C C . LYS A 1 381 ? -16.704 -9.129 40.210 1.00 57.38 381 LYS A C 1
ATOM 3196 O O . LYS A 1 381 ? -16.189 -8.391 39.373 1.00 57.38 381 LYS A O 1
ATOM 3201 N N . LYS A 1 382 ? -17.139 -8.690 41.397 1.00 48.28 382 LYS A N 1
ATOM 3202 C CA . LYS A 1 382 ? -16.744 -7.409 41.992 1.00 48.28 382 LYS A CA 1
ATOM 3203 C C . LYS A 1 382 ? -15.217 -7.374 41.959 1.00 48.28 382 LYS A C 1
ATOM 3205 O O . LYS A 1 382 ? -14.578 -8.041 42.765 1.00 48.28 382 LYS A O 1
ATOM 3210 N N . ASN A 1 383 ? -14.638 -6.654 41.002 1.00 49.78 383 ASN A N 1
ATOM 3211 C CA . ASN A 1 383 ? -13.209 -6.378 41.006 1.00 49.78 383 ASN A CA 1
ATOM 3212 C C . ASN A 1 383 ? -12.958 -5.405 42.171 1.00 49.78 383 ASN A C 1
ATOM 3214 O O . ASN A 1 383 ? -13.464 -4.281 42.112 1.00 49.78 383 ASN A O 1
ATOM 3218 N N . PRO A 1 384 ? -12.207 -5.791 43.220 1.00 51.44 384 PRO A N 1
ATOM 3219 C CA . PRO A 1 384 ? -12.012 -4.947 44.401 1.00 51.44 384 PRO A CA 1
ATOM 3220 C C . PRO A 1 384 ? -11.271 -3.631 44.104 1.00 51.44 384 PRO A C 1
ATOM 3222 O O . PRO A 1 384 ? -11.277 -2.721 44.930 1.00 51.44 384 PRO A O 1
ATOM 3225 N N . GLU A 1 385 ? -10.649 -3.502 42.930 1.00 51.78 385 GLU A N 1
ATOM 3226 C CA . GLU A 1 385 ? -9.810 -2.355 42.573 1.00 51.78 385 GLU A CA 1
ATOM 3227 C C . GLU A 1 385 ? -10.584 -1.144 42.028 1.00 51.78 385 GLU A C 1
ATOM 3229 O O . GLU A 1 385 ? -10.090 -0.023 42.118 1.00 51.78 385 GLU A O 1
ATOM 3234 N N . GLN A 1 386 ? -11.822 -1.308 41.540 1.00 45.81 386 GLN A N 1
ATOM 3235 C CA . GLN A 1 386 ? -12.619 -0.156 41.081 1.00 45.81 386 GLN A CA 1
ATOM 3236 C C . GLN A 1 386 ? -13.244 0.645 42.234 1.00 45.81 386 GLN A C 1
ATOM 3238 O O . GLN A 1 386 ? -13.507 1.835 42.073 1.00 45.81 386 GLN A O 1
ATOM 3243 N N . THR A 1 387 ? -13.393 0.056 43.424 1.00 42.62 387 THR A N 1
ATOM 3244 C CA . THR A 1 387 ? -13.920 0.758 44.607 1.00 42.62 387 THR A CA 1
ATOM 3245 C C . THR A 1 387 ? -12.919 1.741 45.222 1.00 42.62 387 THR A C 1
ATOM 3247 O O . THR A 1 387 ? -13.330 2.652 45.932 1.00 42.62 387 THR A O 1
ATOM 3250 N N . LYS A 1 388 ? -11.612 1.617 44.934 1.00 39.59 388 LYS A N 1
ATOM 3251 C CA . LYS A 1 388 ? -10.598 2.562 45.439 1.00 39.59 388 LYS A CA 1
ATOM 3252 C C . LYS A 1 388 ? -10.455 3.835 44.598 1.00 39.59 388 LYS A C 1
ATOM 3254 O O . LYS A 1 388 ? -9.979 4.830 45.126 1.00 39.59 388 LYS A O 1
ATOM 3259 N N . MET A 1 389 ? -10.902 3.855 43.337 1.00 40.16 389 MET A N 1
ATOM 3260 C CA . MET A 1 389 ? -10.803 5.059 42.492 1.00 40.16 389 MET A CA 1
ATOM 3261 C C . MET A 1 389 ? -12.008 6.010 42.583 1.00 40.16 389 MET A C 1
ATOM 3263 O O . MET A 1 389 ? -11.891 7.149 42.145 1.00 40.16 389 MET A O 1
ATOM 3267 N N . MET A 1 390 ? -13.137 5.602 43.177 1.00 36.66 390 MET A N 1
ATOM 3268 C CA . MET A 1 390 ? -14.285 6.507 43.391 1.00 36.66 390 MET A CA 1
ATOM 3269 C C . MET A 1 390 ? -14.249 7.281 44.717 1.00 36.66 390 MET A C 1
ATOM 3271 O O . MET A 1 390 ? -15.057 8.182 44.890 1.00 36.66 390 MET A O 1
ATOM 3275 N N . ILE A 1 391 ? -13.323 6.980 45.636 1.00 40.78 391 ILE A N 1
ATOM 3276 C CA . ILE A 1 391 ? -13.247 7.662 46.946 1.00 40.78 391 ILE A CA 1
ATOM 3277 C C . ILE A 1 391 ? -12.231 8.826 46.944 1.00 40.78 391 ILE A C 1
ATOM 3279 O O . ILE A 1 391 ? -12.243 9.643 47.854 1.00 40.78 391 ILE A O 1
ATOM 3283 N N . CYS A 1 392 ? -11.395 8.978 45.908 1.00 34.16 392 CYS A N 1
ATOM 3284 C CA . CYS A 1 392 ? -10.364 10.031 45.871 1.00 34.16 392 CYS A CA 1
ATOM 3285 C C . CYS A 1 392 ? -10.689 11.264 45.011 1.00 34.16 392 CYS A C 1
ATOM 3287 O O . CYS A 1 392 ? -9.803 12.087 44.828 1.00 34.16 392 CYS A O 1
ATOM 3289 N N . ASN A 1 393 ? -11.918 11.420 44.509 1.00 36.00 393 ASN A N 1
ATOM 3290 C CA . ASN A 1 393 ? -12.363 12.656 43.848 1.00 36.00 393 ASN A CA 1
ATOM 3291 C C . ASN A 1 393 ? -13.718 13.111 44.420 1.00 36.00 393 ASN A C 1
ATOM 3293 O O . ASN A 1 393 ? -14.741 13.081 43.735 1.00 36.00 393 ASN A O 1
ATOM 3297 N N . ILE A 1 394 ? -13.702 13.496 45.693 1.00 39.03 394 ILE A N 1
ATOM 3298 C CA . ILE A 1 394 ? -14.526 14.567 46.272 1.00 39.03 394 ILE A CA 1
ATOM 3299 C C . ILE A 1 394 ? -13.510 15.527 46.882 1.00 39.03 394 ILE A C 1
ATOM 3301 O O . ILE A 1 394 ? -13.660 16.745 46.659 1.00 39.03 394 ILE A O 1
#

Nearest PDB structures (foldseek):
  4nqi-assembly1_A  TM=1.559E-01  e=5.046E+00  Dictyostelium discoideum